Protein 2RTY (pdb70)

Solvent-accessible surface area: 2803 Å² total; per-residue (Å²): 262,95,56,86,117,81,65,5,37,88,162,0,104,72,118,216,130,198,10,24,102,21,141,159,46,100,48,47,30,185

Foldseek 3Di:
DDDDQVVLQCVQVVVVQNGFGADVHDRDGD

Radius of gyration: 8.09 Å; Cα contacts (8 Å, |Δi|>4): 51; chains: 1; bounding box: 13×12×24 Å

Nearest PDB structures (foldseek):
  2rty-assembly1_A  TM=9.896E-01  e=7.302E-05  unclassified
  3e8y-assembly1_X  TM=8.927E-01  e=4.292E-01  unclassified
  1r1g-assembly1_A  TM=8.925E-01  e=5.745E-01  unclassified
  1r1g-assembly2_B  TM=8.762E-01  e=6.180E-01  unclassified
  2lr5-assembly1_A  TM=6.319E-01  e=1.595E+00  Microsporum canis

Secondary structure (DSSP, 8-state):
----HHHHHHHHHTTTSS-EEEETTEEEE-

B-factor: mean 38.17, std 22.59, range [0.04, 75.34]

Sequence (30 aa):
FSCDHSACAVRCLAQRRKGGKCKNGDCVCRFSCDHSACAVRCLAQRRKGGKCKNGDCVCRFSCDHSACAVRCLAQRRKGGKCKNGDCVCRFSCDHSACAVRCLAQRRKGGKCKNGDCVCRFSCDHSACAVRCLAQRRKGGKCKNGDCVCRFSCDHSACAVRCLAQRRKGGKCKNGDCVCRFSCDHSACAVRCLAQRRKGGKCKNGDCVCRFSCDHSACAVRCLAQRRKGGKCKNGDCVCRFSCDHSACAVRCLAQRRKGGKCKNGDCVCRFSCDHSACAVRCLAQRRKGGKCKNGDCVCRFSCDHSACAVRCLAQRRKGGKCKNGDCVCRFSCDHSACAVRCLAQRRKGGKCKNGDCVCRFSCDHSACAVRCLAQRRKGGKCKNGDCVCRFSCDHSACAVRCLAQRRKGGKCKNGDCVCRFSCDHSACAVRCLAQRRKGGKCKNGDCVCRFSCDHSACAVRCLAQRRKGGKCKNGDCVCRFSCDHSACAVRCLAQRRKGGKCKNGDCVCRFSCDHSACAVRCLAQRRKGGKCKNGDCVCRFSCDHSACAVRCLAQRRKGGKCKNGDCVCRFSCDHSACAVRCLAQRRKGGKCKNGDCVCR

Structure (mmCIF, N/CA/C/O backbone):
data_2RTY
#
_entry.id   2RTY
#
loop_
_atom_site.group_PDB
_atom_site.id
_atom_site.type_symbol
_atom_site.label_atom_id
_atom_site.label_alt_id
_atom_site.label_comp_id
_atom_site.label_asym_id
_atom_site.label_entity_id
_atom_site.label_seq_id
_atom_site.pdbx_PDB_ins_code
_atom_site.Cartn_x
_atom_site.Cartn_y
_atom_site.Cartn_z
_atom_site.occupancy
_atom_site.B_iso_or_equiv
_atom_site.auth_seq_id
_atom_site.auth_comp_id
_atom_site.auth_asym_id
_atom_site.auth_atom_id
_atom_site.pdbx_PDB_model_num
ATOM 1 N N . PHE A 1 1 ? 1.329 0.000 0.000 1.00 11.00 1 PHE A N 1
ATOM 2 C CA . PHE A 1 1 ? 2.093 0.000 -1.242 1.00 24.22 1 PHE A CA 1
ATOM 3 C C . PHE A 1 1 ? 2.149 -1.400 -1.846 1.00 72.21 1 PHE A C 1
ATOM 4 O O . PHE A 1 1 ? 2.280 -2.393 -1.130 1.00 11.54 1 PHE A O 1
ATOM 21 N N . SER A 1 2 ? 2.047 -1.471 -3.170 1.00 24.45 2 SER A N 1
ATOM 22 C CA . SER A 1 2 ? 2.081 -2.749 -3.871 1.00 64.31 2 SER A CA 1
ATOM 23 C C . SER A 1 2 ? 2.169 -2.539 -5.380 1.00 13.34 2 SER A C 1
ATOM 24 O O . SER A 1 2 ? 1.242 -2.018 -6.000 1.00 54.34 2 SER A O 1
ATOM 32 N N . CYS A 1 3 ? 3.290 -2.948 -5.964 1.00 1.53 3 CYS A N 1
ATOM 33 C CA . CYS A 1 3 ? 3.501 -2.804 -7.399 1.00 64.41 3 CYS A CA 1
ATOM 34 C C . CYS A 1 3 ? 2.520 -3.672 -8.183 1.00 1.55 3 CYS A C 1
ATOM 35 O O . CYS A 1 3 ? 2.779 -4.849 -8.433 1.00 0.21 3 CYS A O 1
ATOM 42 N N . ASP A 1 4 ? 1.394 -3.081 -8.567 1.00 32.14 4 ASP A N 1
ATOM 43 C CA . ASP A 1 4 ? 0.374 -3.798 -9.323 1.00 31.42 4 ASP A CA 1
ATOM 44 C C . ASP A 1 4 ? 0.678 -3.760 -10.817 1.00 71.02 4 ASP A C 1
ATOM 45 O O . ASP A 1 4 ? 0.908 -2.693 -11.387 1.00 61.14 4 ASP A O 1
ATOM 54 N N . HIS A 1 5 ? 0.678 -4.931 -11.446 1.00 62.12 5 HIS A N 1
ATOM 55 C CA . HIS A 1 5 ? 0.955 -5.031 -12.875 1.00 34.52 5 HIS A CA 1
ATOM 56 C C . HIS A 1 5 ? -0.092 -4.272 -13.685 1.00 64.33 5 HIS A C 1
ATOM 57 O O . HIS A 1 5 ? 0.212 -3.711 -14.738 1.00 73.31 5 HIS A O 1
ATOM 71 N N . SER A 1 6 ? -1.324 -4.260 -13.188 1.00 11.13 6 SER A N 1
ATOM 72 C CA . SER A 1 6 ? -2.416 -3.574 -13.868 1.00 12.41 6 SER A CA 1
ATOM 73 C C . SER A 1 6 ? -2.155 -2.072 -13.936 1.00 55.11 6 SER A C 1
ATOM 74 O O . SER A 1 6 ? -2.169 -1.477 -15.013 1.00 43.12 6 SER A O 1
ATOM 82 N N . ALA A 1 7 ? -1.919 -1.466 -12.777 1.00 43.34 7 ALA A N 1
ATOM 83 C CA . ALA A 1 7 ? -1.653 -0.034 -12.704 1.00 62.45 7 ALA A CA 1
ATOM 84 C C . ALA A 1 7 ? -0.544 0.368 -13.671 1.00 23.14 7 ALA A C 1
ATOM 85 O O . ALA A 1 7 ? -0.698 1.306 -14.454 1.00 31.35 7 ALA A O 1
ATOM 92 N N . CYS A 1 8 ? 0.575 -0.346 -13.610 1.00 62.41 8 CYS A N 1
ATOM 93 C CA . CYS A 1 8 ? 1.711 -0.064 -14.479 1.00 5.45 8 CYS A CA 1
ATOM 94 C C . CYS A 1 8 ? 1.350 -0.302 -15.942 1.00 3.02 8 CYS A C 1
ATOM 95 O O . CYS A 1 8 ? 1.642 0.524 -16.806 1.00 54.12 8 CYS A O 1
ATOM 102 N N . ALA A 1 9 ? 0.714 -1.437 -16.211 1.00 72.21 9 ALA A N 1
ATOM 103 C CA . ALA A 1 9 ? 0.311 -1.784 -17.568 1.00 54.53 9 ALA A CA 1
ATOM 104 C C . ALA A 1 9 ? -0.471 -0.646 -18.216 1.00 51.30 9 ALA A C 1
ATOM 105 O O . ALA A 1 9 ? -0.189 -0.250 -19.347 1.00 44.10 9 ALA A O 1
ATOM 112 N N . VAL A 1 10 ? -1.456 -0.123 -17.492 1.00 72.53 10 VAL A N 1
ATOM 113 C CA . VAL A 1 10 ? -2.279 0.970 -17.997 1.00 21.55 10 VAL A CA 1
ATOM 114 C C . VAL A 1 10 ? -1.479 2.264 -18.085 1.00 44.04 10 VAL A C 1
ATOM 115 O O . VAL A 1 10 ? -1.504 2.953 -19.106 1.00 22.44 10 VAL A O 1
ATOM 128 N N . ARG A 1 11 ? -0.768 2.589 -17.010 1.00 53.12 11 ARG A N 1
ATOM 129 C CA . ARG A 1 11 ? 0.040 3.802 -16.966 1.00 73.22 11 ARG A CA 1
ATOM 130 C C . ARG A 1 11 ? 1.087 3.798 -18.076 1.00 23.43 11 ARG A C 1
ATOM 131 O O . ARG A 1 11 ? 1.592 4.849 -18.472 1.00 32.30 11 ARG A O 1
ATOM 152 N N . CYS A 1 12 ? 1.411 2.608 -18.573 1.00 15.44 12 CYS A N 1
ATOM 153 C CA . CYS A 1 12 ? 2.398 2.466 -19.635 1.00 64.13 12 CYS A CA 1
ATOM 154 C C . CYS A 1 12 ? 1.748 2.621 -21.007 1.00 10.40 12 CYS A C 1
ATOM 155 O O . CYS A 1 12 ? 2.213 3.397 -21.843 1.00 4.32 12 CYS A O 1
ATOM 162 N N . LEU A 1 13 ? 0.670 1.879 -21.232 1.00 34.14 13 LEU A N 1
ATOM 163 C CA . LEU A 1 13 ? -0.046 1.934 -22.502 1.00 31.34 13 LEU A CA 1
ATOM 164 C C . LEU A 1 13 ? -0.617 3.327 -22.745 1.00 70.02 13 LEU A C 1
ATOM 165 O O . LEU A 1 13 ? -0.826 3.731 -23.888 1.00 55.54 13 LEU A O 1
ATOM 181 N N . ALA A 1 14 ? -0.865 4.057 -21.663 1.00 25.04 14 ALA A N 1
ATOM 182 C CA . ALA A 1 14 ? -1.407 5.407 -21.759 1.00 21.51 14 ALA A CA 1
ATOM 183 C C . ALA A 1 14 ? -0.309 6.419 -22.068 1.00 60.44 14 ALA A C 1
ATOM 184 O O . ALA A 1 14 ? -0.577 7.494 -22.603 1.00 14.24 14 ALA A O 1
ATOM 191 N N . GLN A 1 15 ? 0.927 6.067 -21.729 1.00 32.44 15 GLN A N 1
ATOM 192 C CA . GLN A 1 15 ? 2.065 6.946 -21.970 1.00 14.14 15 GLN A CA 1
ATOM 193 C C . GLN A 1 15 ? 2.728 6.625 -23.305 1.00 33.11 15 GLN A C 1
ATOM 194 O O . GLN A 1 15 ? 3.869 7.015 -23.552 1.00 20.21 15 GLN A O 1
ATOM 208 N N . ARG A 1 16 ? 2.005 5.912 -24.162 1.00 61.44 16 ARG A N 1
ATOM 209 C CA . ARG A 1 16 ? 2.524 5.537 -25.472 1.00 62.41 16 ARG A CA 1
ATOM 210 C C . ARG A 1 16 ? 3.737 4.621 -25.334 1.00 72.44 16 ARG A C 1
ATOM 211 O O . ARG A 1 16 ? 4.793 4.882 -25.910 1.00 3.23 16 ARG A O 1
ATOM 232 N N . ARG A 1 17 ? 3.577 3.547 -24.568 1.00 34.30 17 ARG A N 1
ATOM 233 C CA . ARG A 1 17 ? 4.658 2.593 -24.353 1.00 43.13 17 ARG A CA 1
ATOM 234 C C . ARG A 1 17 ? 4.170 1.162 -24.557 1.00 32.01 17 ARG A C 1
ATOM 235 O O . ARG A 1 17 ? 4.839 0.205 -24.168 1.00 31.53 17 ARG A O 1
ATOM 256 N N . LYS A 1 18 ? 2.999 1.024 -25.169 1.00 34.41 18 LYS A N 1
ATOM 257 C CA . LYS A 1 18 ? 2.419 -0.290 -25.426 1.00 4.35 18 LYS A CA 1
ATOM 258 C C . LYS A 1 18 ? 2.379 -1.125 -24.150 1.00 61.31 18 LYS A C 1
ATOM 259 O O . LYS A 1 18 ? 2.462 -2.352 -24.197 1.00 43.22 18 LYS A O 1
ATOM 278 N N . GLY A 1 19 ? 2.249 -0.452 -23.011 1.00 25.34 19 GLY A N 1
ATOM 279 C CA . GLY A 1 19 ? 2.199 -1.150 -21.739 1.00 10.41 19 GLY A CA 1
ATOM 280 C C . GLY A 1 19 ? 3.577 -1.503 -21.216 1.00 43.22 19 GLY A C 1
ATOM 281 O O . GLY A 1 19 ? 4.586 -1.213 -21.859 1.00 34.21 19 GLY A O 1
ATOM 285 N N . GLY A 1 20 ? 3.622 -2.130 -20.044 1.00 54.25 20 GLY A N 1
ATOM 286 C CA . GLY A 1 20 ? 4.892 -2.511 -19.455 1.00 13.24 20 GLY A CA 1
ATOM 287 C C . GLY A 1 20 ? 4.744 -3.610 -18.421 1.00 44.30 20 GLY A C 1
ATOM 288 O O . GLY A 1 20 ? 3.882 -4.479 -18.546 1.00 72.23 20 GLY A O 1
ATOM 292 N N . LYS A 1 21 ? 5.590 -3.573 -17.397 1.00 33.25 21 LYS A N 1
ATOM 293 C CA . LYS A 1 21 ? 5.551 -4.573 -16.336 1.00 63.43 21 LYS A CA 1
ATOM 294 C C . LYS A 1 21 ? 6.237 -4.057 -15.076 1.00 5.22 21 LYS A C 1
ATOM 295 O O . LYS A 1 21 ? 7.019 -3.107 -15.127 1.00 44.12 21 LYS A O 1
ATOM 314 N N . CYS A 1 22 ? 5.941 -4.689 -13.945 1.00 42.30 22 CYS A N 1
ATOM 315 C CA . CYS A 1 22 ? 6.530 -4.294 -12.671 1.00 60.10 22 CYS A CA 1
ATOM 316 C C . CYS A 1 22 ? 7.724 -5.180 -12.326 1.00 12.30 22 CYS A C 1
ATOM 317 O O . CYS A 1 22 ? 7.706 -6.387 -12.566 1.00 72.13 22 CYS A O 1
ATOM 324 N N . LYS A 1 23 ? 8.761 -4.571 -11.761 1.00 31.24 23 LYS A N 1
ATOM 325 C CA . LYS A 1 23 ? 9.964 -5.303 -11.380 1.00 55.41 23 LYS A CA 1
ATOM 326 C C . LYS A 1 23 ? 10.389 -4.949 -9.959 1.00 11.53 23 LYS A C 1
ATOM 327 O O . LYS A 1 23 ? 11.133 -3.993 -9.744 1.00 24.23 23 LYS A O 1
ATOM 346 N N . ASN A 1 24 ? 9.912 -5.726 -8.992 1.00 72.01 24 ASN A N 1
ATOM 347 C CA . ASN A 1 24 ? 10.244 -5.494 -7.591 1.00 70.50 24 ASN A CA 1
ATOM 348 C C . ASN A 1 24 ? 9.946 -4.052 -7.193 1.00 21.24 24 ASN A C 1
ATOM 349 O O . ASN A 1 24 ? 10.645 -3.469 -6.365 1.00 40.43 24 ASN A O 1
ATOM 360 N N . GLY A 1 25 ? 8.902 -3.483 -7.788 1.00 0.04 25 GLY A N 1
ATOM 361 C CA . GLY A 1 25 ? 8.529 -2.114 -7.482 1.00 23.22 25 GLY A CA 1
ATOM 362 C C . GLY A 1 25 ? 8.796 -1.169 -8.636 1.00 42.14 25 GLY A C 1
ATOM 363 O O . GLY A 1 25 ? 8.060 -0.204 -8.840 1.00 53.41 25 GLY A O 1
ATOM 367 N 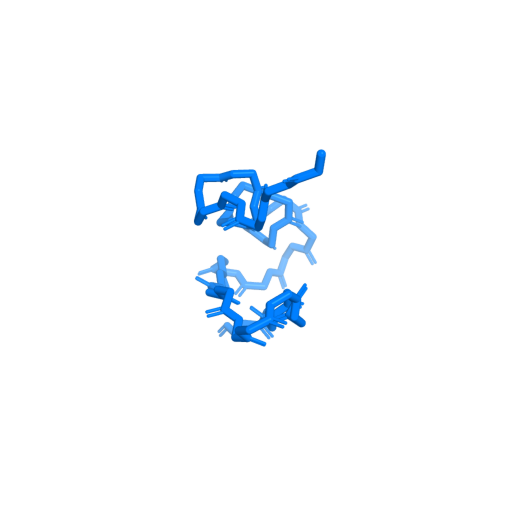N . ASP A 1 26 ? 9.853 -1.445 -9.393 1.00 33.13 26 ASP A N 1
ATOM 368 C CA . ASP A 1 26 ? 10.216 -0.611 -10.533 1.00 32.51 26 ASP A CA 1
ATOM 369 C C . ASP A 1 26 ? 9.277 -0.860 -11.709 1.00 34.41 26 ASP A C 1
ATOM 370 O O . ASP A 1 26 ? 9.320 -1.918 -12.339 1.00 15.24 26 ASP A O 1
ATOM 379 N N . CYS A 1 27 ? 8.428 0.120 -11.999 1.00 72.14 27 CYS A N 1
ATOM 380 C CA . CYS A 1 27 ? 7.477 0.008 -13.098 1.00 75.24 27 CYS A CA 1
ATOM 381 C C . CYS A 1 27 ? 8.153 0.299 -14.435 1.00 53.10 27 CYS A C 1
ATOM 382 O O . CYS A 1 27 ? 8.336 1.457 -14.811 1.00 24.10 27 CYS A O 1
ATOM 389 N N . VAL A 1 28 ? 8.521 -0.760 -15.149 1.00 72.00 28 VAL A N 1
ATOM 390 C CA . VAL A 1 28 ? 9.175 -0.619 -16.444 1.00 43.12 28 VAL A CA 1
ATOM 391 C C . VAL A 1 28 ? 8.153 -0.563 -17.573 1.00 54.15 28 VAL A C 1
ATOM 392 O O . VAL A 1 28 ? 7.199 -1.341 -17.601 1.00 55.11 28 VAL A O 1
ATOM 405 N N . CYS A 1 29 ? 8.358 0.362 -18.505 1.00 11.32 29 CYS A N 1
ATOM 406 C CA . CYS A 1 29 ? 7.454 0.521 -19.638 1.00 4.21 29 CYS A CA 1
ATOM 407 C C . CYS A 1 29 ? 8.160 0.183 -20.948 1.00 3.50 29 CYS A C 1
ATOM 408 O O . CYS A 1 29 ? 9.170 0.796 -21.297 1.00 74.00 29 CYS A O 1
ATOM 415 N N . ARG A 1 30 ? 7.622 -0.795 -21.669 1.00 11.23 30 ARG A N 1
ATOM 416 C CA . ARG A 1 30 ? 8.200 -1.215 -22.939 1.00 41.24 30 ARG A CA 1
ATOM 417 C C . ARG A 1 30 ? 7.111 -1.438 -23.985 1.00 2.01 30 ARG A C 1
ATOM 418 O O . ARG A 1 30 ? 7.393 -1.846 -25.112 1.00 3.33 30 ARG A O 1
ATOM 439 N N . PHE A 1 1 ? 1.909 -1.303 0.195 1.00 42.00 1 PHE A N 2
ATOM 440 C CA . PHE A 1 1 ? 2.162 -1.406 -1.237 1.00 60.25 1 PHE A CA 2
ATOM 441 C C . PHE A 1 1 ? 2.459 -2.849 -1.635 1.00 21.23 1 PHE A C 2
ATOM 442 O O . PHE A 1 1 ? 2.889 -3.655 -0.810 1.00 21.51 1 PHE A O 2
ATOM 459 N N . SER A 1 2 ? 2.226 -3.167 -2.904 1.00 71.21 2 SER A N 2
ATOM 460 C CA . SER A 1 2 ? 2.464 -4.514 -3.411 1.00 11.31 2 SER A CA 2
ATOM 461 C C . SER A 1 2 ? 2.759 -4.486 -4.907 1.00 61.55 2 SER A C 2
ATOM 462 O O . SER A 1 2 ? 2.511 -5.460 -5.619 1.00 74.21 2 SER A O 2
ATOM 470 N N . CYS A 1 3 ? 3.291 -3.364 -5.379 1.00 2.32 3 CYS A N 2
ATOM 471 C CA . CYS A 1 3 ? 3.621 -3.207 -6.790 1.00 52.22 3 CYS A CA 2
ATOM 472 C C . CYS A 1 3 ? 2.404 -3.487 -7.667 1.00 61.44 3 CYS A C 2
ATOM 473 O O . CYS A 1 3 ? 2.198 -4.614 -8.118 1.00 74.32 3 CYS A O 2
ATOM 480 N N . ASP A 1 4 ? 1.603 -2.455 -7.905 1.00 75.11 4 ASP A N 2
ATOM 481 C CA . ASP A 1 4 ? 0.407 -2.589 -8.729 1.00 70.32 4 ASP A CA 2
ATOM 482 C C . ASP A 1 4 ? 0.774 -2.700 -10.206 1.00 3.23 4 ASP A C 2
ATOM 483 O O . ASP A 1 4 ? 1.071 -1.699 -10.859 1.00 54.12 4 ASP A O 2
ATOM 492 N N . HIS A 1 5 ? 0.754 -3.923 -10.726 1.00 31.15 5 HIS A N 2
ATOM 493 C CA . HIS A 1 5 ? 1.085 -4.165 -12.125 1.00 45.43 5 HIS A CA 2
ATOM 494 C C . HIS A 1 5 ? -0.008 -3.627 -13.043 1.00 75.42 5 HIS A C 2
ATOM 495 O O . HIS A 1 5 ? 0.256 -3.249 -14.184 1.00 52.42 5 HIS A O 2
ATOM 509 N N . SER A 1 6 ? -1.237 -3.598 -12.537 1.00 73.33 6 SER A N 2
ATOM 510 C CA . SER A 1 6 ? -2.372 -3.112 -13.313 1.00 50.14 6 SER A CA 2
ATOM 511 C C . SER A 1 6 ? -2.212 -1.630 -13.639 1.00 13.11 6 SER A C 2
ATOM 512 O O . SER A 1 6 ? -2.202 -1.237 -14.805 1.00 62.00 6 SER A O 2
ATOM 520 N N . ALA A 1 7 ? -2.088 -0.812 -12.599 1.00 32.13 7 ALA A N 2
ATOM 521 C CA . ALA A 1 7 ? -1.927 0.626 -12.773 1.00 1.04 7 ALA A CA 2
ATOM 522 C C . ALA A 1 7 ? -0.789 0.938 -13.739 1.00 13.01 7 ALA A C 2
ATOM 523 O O . ALA A 1 7 ? -0.945 1.741 -14.659 1.00 54.13 7 ALA A O 2
ATOM 530 N N . CYS A 1 8 ? 0.356 0.299 -13.524 1.00 34.13 8 CYS A N 2
ATOM 531 C CA . CYS A 1 8 ? 1.521 0.509 -14.375 1.00 33.34 8 CYS A CA 2
ATOM 532 C C . CYS A 1 8 ? 1.239 0.055 -15.804 1.00 51.32 8 CYS A C 2
ATOM 533 O O . CYS A 1 8 ? 1.518 0.777 -16.761 1.00 72.44 8 CYS A O 2
ATOM 540 N N . ALA A 1 9 ? 0.684 -1.145 -15.940 1.00 1.21 9 ALA A N 2
ATOM 541 C CA . ALA A 1 9 ? 0.362 -1.694 -17.251 1.00 43.33 9 ALA A CA 2
ATOM 542 C C . ALA A 1 9 ? -0.457 -0.705 -18.074 1.00 61.22 9 ALA A C 2
ATOM 543 O O . ALA A 1 9 ? -0.149 -0.445 -19.237 1.00 41.04 9 ALA A O 2
ATOM 550 N N . VAL A 1 10 ? -1.503 -0.157 -17.463 1.00 63.42 10 VAL A N 2
ATOM 551 C CA . VAL A 1 10 ? -2.366 0.803 -18.139 1.00 54.15 10 VAL A CA 2
ATOM 552 C C . VAL A 1 10 ? -1.642 2.124 -18.373 1.00 71.04 10 VAL A C 2
ATOM 553 O O . VAL A 1 10 ? -1.664 2.668 -19.477 1.00 44.35 10 VAL A O 2
ATOM 566 N N . ARG A 1 11 ? -1.001 2.634 -17.327 1.00 42.22 11 ARG A N 2
ATOM 567 C CA . ARG A 1 11 ? -0.270 3.892 -17.418 1.00 42.43 11 ARG A CA 2
ATOM 568 C C . ARG A 1 11 ? 0.824 3.810 -18.479 1.00 52.12 11 ARG A C 2
ATOM 569 O O . ARG A 1 11 ? 1.281 4.830 -18.995 1.00 40.34 11 ARG A O 2
ATOM 590 N N . CYS A 1 12 ? 1.239 2.589 -18.800 1.00 4.33 12 CYS A N 2
ATOM 591 C CA . CYS A 1 12 ? 2.280 2.373 -19.798 1.00 32.43 12 CYS A CA 2
ATOM 592 C C . CYS A 1 12 ? 1.682 2.302 -21.200 1.00 40.20 12 CYS A C 2
ATOM 593 O O . CYS A 1 12 ? 2.136 2.990 -22.116 1.00 15.34 12 CYS A O 2
ATOM 600 N N . LEU A 1 13 ? 0.662 1.467 -21.361 1.00 31.32 13 LEU A N 2
ATOM 601 C CA . LEU A 1 13 ? 0.001 1.306 -22.651 1.00 73.22 13 LEU A CA 2
ATOM 602 C C . LEU A 1 13 ? -0.642 2.614 -23.101 1.00 2.23 13 LEU A C 2
ATOM 603 O O . LEU A 1 13 ? -0.825 2.849 -24.295 1.00 3.23 13 LEU A O 2
ATOM 619 N N . ALA A 1 14 ? -0.980 3.463 -22.136 1.00 12.31 14 ALA A N 2
ATOM 620 C CA . ALA A 1 14 ? -1.598 4.750 -22.433 1.00 30.35 14 ALA A CA 2
ATOM 621 C C . ALA A 1 14 ? -0.551 5.782 -22.837 1.00 25.43 14 ALA A C 2
ATOM 622 O O . ALA A 1 14 ? -0.859 6.757 -23.521 1.00 35.04 14 ALA A O 2
ATOM 629 N N . GLN A 1 15 ? 0.688 5.560 -22.409 1.00 20.33 15 GLN A N 2
ATOM 630 C CA . GLN A 1 15 ? 1.780 6.472 -22.726 1.00 3.23 15 GLN A CA 2
ATOM 631 C C . GLN A 1 15 ? 2.520 6.021 -23.981 1.00 32.22 15 GLN A C 2
ATOM 632 O O . GLN A 1 15 ? 3.646 6.448 -24.237 1.00 33.10 15 GLN A O 2
ATOM 646 N N . ARG A 1 16 ? 1.880 5.155 -24.760 1.00 33.24 16 ARG A N 2
ATOM 647 C CA . ARG A 1 16 ? 2.478 4.644 -25.987 1.00 52.33 16 ARG A CA 2
ATOM 648 C C . ARG A 1 16 ? 3.736 3.836 -25.684 1.00 11.01 16 ARG A C 2
ATOM 649 O O . ARG A 1 16 ? 4.799 4.088 -26.251 1.00 62.42 16 ARG A O 2
ATOM 670 N N . ARG A 1 17 ? 3.607 2.865 -24.786 1.00 11.14 17 ARG A N 2
ATOM 671 C CA . ARG A 1 17 ? 4.733 2.021 -24.406 1.00 5.35 17 ARG A CA 2
ATOM 672 C C . ARG A 1 17 ? 4.341 0.547 -24.432 1.00 24.15 17 ARG A C 2
ATOM 673 O O . ARG A 1 17 ? 5.049 -0.305 -23.893 1.00 41.32 17 ARG A O 2
ATOM 694 N N . LYS A 1 18 ? 3.209 0.252 -25.061 1.00 13.34 18 LYS A N 2
ATOM 695 C CA . LYS A 1 18 ? 2.721 -1.119 -25.158 1.00 45.53 18 LYS A CA 2
ATOM 696 C C . LYS A 1 18 ? 2.675 -1.779 -23.784 1.00 50.30 18 LYS A C 2
ATOM 697 O O . LYS A 1 18 ? 2.833 -2.993 -23.662 1.00 42.42 18 LYS A O 2
ATOM 716 N N . GLY A 1 19 ? 2.455 -0.971 -22.751 1.00 44.41 19 GLY A N 2
ATOM 717 C CA . GLY A 1 19 ? 2.391 -1.495 -21.400 1.00 34.14 19 GLY A CA 2
ATOM 718 C C . GLY A 1 19 ? 3.763 -1.685 -20.785 1.00 1.42 19 GLY A C 2
ATOM 719 O O . GLY A 1 19 ? 4.780 -1.441 -21.432 1.00 42.45 19 GLY A O 2
ATOM 723 N N . GLY A 1 20 ? 3.793 -2.120 -19.529 1.00 34.02 20 GLY A N 2
ATOM 724 C CA . GLY A 1 20 ? 5.056 -2.333 -18.847 1.00 12.22 20 GLY A CA 2
ATOM 725 C C . GLY A 1 20 ? 4.999 -3.490 -17.869 1.00 43.03 20 GLY A C 2
ATOM 726 O O . GLY A 1 20 ? 4.235 -4.436 -18.059 1.00 60.41 20 GLY A O 2
ATOM 730 N N . LYS A 1 21 ? 5.812 -3.417 -16.820 1.00 55.54 21 LYS A N 2
ATOM 731 C CA . LYS A 1 21 ? 5.852 -4.466 -15.809 1.00 3.33 21 LYS A CA 2
ATOM 732 C C . LYS A 1 21 ? 6.455 -3.944 -14.508 1.00 73.20 21 LYS A C 2
ATOM 733 O O . LYS A 1 21 ? 7.128 -2.914 -14.493 1.00 44.53 21 LYS A O 2
ATOM 752 N N . CYS A 1 22 ? 6.209 -4.663 -13.418 1.00 3.13 22 CYS A N 2
ATOM 753 C CA . CYS A 1 22 ? 6.728 -4.274 -12.112 1.00 1.11 22 CYS A CA 2
ATOM 754 C C . CYS A 1 22 ? 8.171 -4.739 -11.940 1.00 4.54 22 CYS A C 2
ATOM 755 O O . CYS A 1 22 ? 8.513 -5.875 -12.268 1.00 3.12 22 CYS A O 2
ATOM 762 N N . LYS A 1 23 ? 9.015 -3.852 -11.422 1.00 53.32 23 LYS A N 2
ATOM 763 C CA . LYS A 1 23 ? 10.421 -4.169 -11.204 1.00 30.22 23 LYS A CA 2
ATOM 764 C C . LYS A 1 23 ? 10.770 -4.102 -9.720 1.00 70.15 23 LYS A C 2
ATOM 765 O O . LYS A 1 23 ? 11.238 -3.076 -9.229 1.00 53.34 23 LYS A O 2
ATOM 784 N N . ASN A 1 24 ? 10.540 -5.203 -9.013 1.00 25.43 24 ASN A N 2
ATOM 785 C CA . ASN A 1 24 ? 10.832 -5.269 -7.585 1.00 71.12 24 ASN A CA 2
ATOM 786 C C . ASN A 1 24 ? 10.186 -4.102 -6.844 1.00 64.20 24 ASN A C 2
ATOM 787 O O . ASN A 1 24 ? 10.782 -3.525 -5.935 1.00 53.24 24 ASN A O 2
ATOM 798 N N . GLY A 1 25 ? 8.963 -3.761 -7.239 1.00 4.01 25 GLY A N 2
ATOM 799 C CA . GLY A 1 25 ? 8.257 -2.665 -6.602 1.00 32.34 25 GLY A CA 2
ATOM 800 C C . GLY A 1 25 ? 8.131 -1.454 -7.504 1.00 1.33 25 GLY A C 2
ATOM 801 O O . GLY A 1 25 ? 7.198 -0.662 -7.365 1.00 63.21 25 GLY A O 2
ATOM 805 N N . ASP A 1 26 ? 9.073 -1.307 -8.429 1.00 72.01 26 ASP A N 2
ATOM 806 C CA . ASP A 1 26 ? 9.064 -0.182 -9.357 1.00 71.45 26 ASP A CA 2
ATOM 807 C C . ASP A 1 26 ? 8.139 -0.460 -10.539 1.00 23.14 26 ASP A C 2
ATOM 808 O O . ASP A 1 26 ? 7.523 -1.523 -10.622 1.00 11.21 26 ASP A O 2
ATOM 817 N N . CYS A 1 27 ? 8.046 0.503 -11.450 1.00 23.32 27 CYS A N 2
ATOM 818 C CA . CYS A 1 27 ? 7.196 0.364 -12.626 1.00 21.22 27 CYS A CA 2
ATOM 819 C C . CYS A 1 27 ? 7.957 0.738 -13.894 1.00 60.15 27 CYS A C 2
ATOM 820 O O . CYS A 1 27 ? 8.210 1.914 -14.156 1.00 1.13 27 CYS A O 2
ATOM 827 N N . VAL A 1 28 ? 8.319 -0.271 -14.680 1.00 62.31 28 VAL A N 2
ATOM 828 C CA . VAL A 1 28 ? 9.050 -0.049 -15.922 1.00 72.31 28 VAL A CA 2
ATOM 829 C C . VAL A 1 28 ? 8.131 -0.183 -17.131 1.00 42.35 28 VAL A C 2
ATOM 830 O O . VAL A 1 28 ? 7.323 -1.109 -17.212 1.00 43.52 28 VAL A O 2
ATOM 843 N N . CYS A 1 29 ? 8.260 0.748 -18.071 1.00 63.12 29 CYS A N 2
ATOM 844 C CA . CYS A 1 29 ? 7.442 0.736 -19.278 1.00 23.42 29 CYS A CA 2
ATOM 845 C C . CYS A 1 29 ? 8.261 0.288 -20.485 1.00 71.14 29 CYS A C 2
ATOM 846 O O . CYS A 1 29 ? 9.277 0.898 -20.820 1.00 74.43 29 CYS A O 2
ATOM 853 N N . ARG A 1 30 ? 7.811 -0.781 -21.135 1.00 1.13 30 ARG A N 2
ATOM 854 C CA . ARG A 1 30 ? 8.502 -1.311 -22.304 1.00 73.11 30 ARG A CA 2
ATOM 855 C C . ARG A 1 30 ? 7.518 -1.585 -23.438 1.00 45.14 30 ARG A C 2
ATOM 856 O O . ARG A 1 30 ? 7.895 -1.592 -24.611 1.00 14.13 30 ARG A O 2
ATOM 877 N N . PHE A 1 1 ? 2.332 -3.124 1.065 1.00 14.43 1 PHE A N 3
ATOM 878 C CA . PHE A 1 1 ? 2.264 -2.548 -0.273 1.00 12.13 1 PHE A CA 3
ATOM 879 C C . PHE A 1 1 ? 2.894 -3.484 -1.300 1.00 43.40 1 PHE A C 3
ATOM 880 O O . PHE A 1 1 ? 3.607 -4.423 -0.945 1.00 53.33 1 PHE A O 3
ATOM 897 N N . SER A 1 2 ? 2.626 -3.220 -2.575 1.00 20.11 2 SER A N 3
ATOM 898 C CA . SER A 1 2 ? 3.163 -4.040 -3.654 1.00 72.44 2 SER A CA 3
ATOM 899 C C . SER A 1 2 ? 2.937 -3.373 -5.008 1.00 33.13 2 SER A C 3
ATOM 900 O O . SER A 1 2 ? 1.821 -2.969 -5.335 1.00 14.20 2 SER A O 3
ATOM 908 N N . CYS A 1 3 ? 4.004 -3.261 -5.791 1.00 23.32 3 CYS A N 3
ATOM 909 C CA . CYS A 1 3 ? 3.925 -2.643 -7.109 1.00 21.22 3 CYS A CA 3
ATOM 910 C C . CYS A 1 3 ? 2.903 -3.361 -7.986 1.00 11.24 3 CYS A C 3
ATOM 911 O O . CYS A 1 3 ? 3.190 -4.412 -8.558 1.00 32.41 3 CYS A O 3
ATOM 918 N N . ASP A 1 4 ? 1.710 -2.785 -8.086 1.00 1.31 4 ASP A N 3
ATOM 919 C CA . ASP A 1 4 ? 0.645 -3.368 -8.894 1.00 10.33 4 ASP A CA 3
ATOM 920 C C . ASP A 1 4 ? 1.014 -3.350 -10.374 1.00 12.11 4 ASP A C 3
ATOM 921 O O . ASP A 1 4 ? 1.388 -2.311 -10.919 1.00 5.03 4 ASP A O 3
ATOM 930 N N . HIS A 1 5 ? 0.906 -4.507 -11.019 1.00 42.03 5 HIS A N 3
ATOM 931 C CA . HIS A 1 5 ? 1.229 -4.624 -12.437 1.00 30.51 5 HIS A CA 3
ATOM 932 C C . HIS A 1 5 ? 0.175 -3.929 -13.293 1.00 62.15 5 HIS A C 3
ATOM 933 O O . HIS A 1 5 ? 0.460 -3.484 -14.405 1.00 40.31 5 HIS A O 3
ATOM 947 N N . SER A 1 6 ? -1.043 -3.841 -12.769 1.00 2.43 6 SER A N 3
ATOM 948 C CA . SER A 1 6 ? -2.140 -3.204 -13.487 1.00 53.33 6 SER A CA 3
ATOM 949 C C . SER A 1 6 ? -1.889 -1.708 -13.648 1.00 3.41 6 SER A C 3
ATOM 950 O O . SER A 1 6 ? -1.901 -1.181 -14.760 1.00 1.10 6 SER A O 3
ATOM 958 N N . ALA A 1 7 ? -1.661 -1.029 -12.528 1.00 43.23 7 ALA A N 3
ATOM 959 C CA . ALA A 1 7 ? -1.404 0.406 -12.544 1.00 31.04 7 ALA A CA 3
ATOM 960 C C . ALA A 1 7 ? -0.293 0.754 -13.528 1.00 40.51 7 ALA A C 3
ATOM 961 O O . ALA A 1 7 ? -0.449 1.642 -14.368 1.00 20.24 7 ALA A O 3
ATOM 968 N N . CYS A 1 8 ? 0.829 0.051 -13.420 1.00 3.44 8 CYS A N 3
ATOM 969 C CA . CYS A 1 8 ? 1.968 0.287 -14.299 1.00 72.33 8 CYS A CA 3
ATOM 970 C C . CYS A 1 8 ? 1.612 -0.037 -15.748 1.00 1.44 8 CYS A C 3
ATOM 971 O O . CYS A 1 8 ? 1.899 0.742 -16.657 1.00 35.05 8 CYS A O 3
ATOM 978 N N . ALA A 1 9 ? 0.986 -1.191 -15.954 1.00 11.42 9 ALA A N 3
ATOM 979 C CA . ALA A 1 9 ? 0.589 -1.616 -17.290 1.00 71.12 9 ALA A CA 3
ATOM 980 C C . ALA A 1 9 ? -0.201 -0.523 -18.002 1.00 72.42 9 ALA A C 3
ATOM 981 O O . ALA A 1 9 ? 0.080 -0.190 -19.153 1.00 72.05 9 ALA A O 3
ATOM 988 N N . VAL A 1 10 ? -1.192 0.031 -17.310 1.00 63.32 10 VAL A N 3
ATOM 989 C CA . VAL A 1 10 ? -2.023 1.086 -17.877 1.00 3.55 10 VAL A CA 3
ATOM 990 C C . VAL A 1 10 ? -1.233 2.381 -18.036 1.00 74.02 10 VAL A C 3
ATOM 991 O O . VAL A 1 10 ? -1.262 3.011 -19.093 1.00 52.14 10 VAL A O 3
ATOM 1004 N N . ARG A 1 11 ? -0.529 2.772 -16.980 1.00 24.15 11 ARG A N 3
ATOM 1005 C CA . ARG A 1 11 ? 0.269 3.992 -17.002 1.00 53.30 11 ARG A CA 3
ATOM 1006 C C . ARG A 1 11 ? 1.319 3.935 -18.108 1.00 11.44 11 ARG A C 3
ATOM 1007 O O . ARG A 1 11 ? 1.815 4.967 -18.561 1.00 52.13 11 ARG A O 3
ATOM 1028 N N . CYS A 1 12 ? 1.654 2.723 -18.536 1.00 52.15 12 CYS A N 3
ATOM 1029 C CA . CYS A 1 12 ? 2.645 2.530 -19.588 1.00 3.23 12 CYS A CA 3
ATOM 1030 C C . CYS A 1 12 ? 1.997 2.602 -20.967 1.00 54.11 12 CYS A C 3
ATOM 1031 O O . CYS A 1 12 ? 2.456 3.335 -21.844 1.00 61.01 12 CYS A O 3
ATOM 1038 N N . LEU A 1 13 ? 0.926 1.837 -21.152 1.00 4.22 13 LEU A N 3
ATOM 1039 C CA . LEU A 1 13 ? 0.213 1.814 -22.424 1.00 62.32 13 LEU A CA 3
ATOM 1040 C C . LEU A 1 13 ? -0.370 3.186 -22.747 1.00 61.31 13 LEU A C 3
ATOM 1041 O O . LEU A 1 13 ? -0.580 3.523 -23.912 1.00 14.14 13 LEU A O 3
ATOM 1057 N N . ALA A 1 14 ? -0.626 3.973 -21.708 1.00 15.31 14 ALA A N 3
ATOM 1058 C CA . ALA A 1 14 ? -1.181 5.310 -21.881 1.00 42.21 14 ALA A CA 3
ATOM 1059 C C . ALA A 1 14 ? -0.092 6.313 -22.245 1.00 44.32 14 ALA A C 3
ATOM 1060 O O . ALA A 1 14 ? -0.368 7.354 -22.841 1.00 14.15 14 ALA A O 3
ATOM 1067 N N . GLN A 1 15 ? 1.146 5.993 -21.883 1.00 65.00 15 GLN A N 3
ATOM 1068 C CA . GLN A 1 15 ? 2.277 6.868 -22.171 1.00 73.00 15 GLN A CA 3
ATOM 1069 C C . GLN A 1 15 ? 2.947 6.477 -23.484 1.00 52.32 15 GLN A C 3
ATOM 1070 O O . GLN A 1 15 ? 4.085 6.863 -23.750 1.00 64.20 15 GLN A O 3
ATOM 1084 N N . ARG A 1 16 ? 2.233 5.710 -24.302 1.00 21.04 16 ARG A N 3
ATOM 1085 C CA . ARG A 1 16 ? 2.760 5.266 -25.587 1.00 34.25 16 ARG A CA 3
ATOM 1086 C C . ARG A 1 16 ? 3.980 4.370 -25.394 1.00 12.12 16 ARG A C 3
ATOM 1087 O O . ARG A 1 16 ? 5.036 4.608 -25.980 1.00 53.24 16 ARG A O 3
ATOM 1108 N N . ARG A 1 17 ? 3.827 3.340 -24.568 1.00 11.21 17 ARG A N 3
ATOM 1109 C CA . ARG A 1 17 ? 4.916 2.410 -24.297 1.00 4.25 17 ARG A CA 3
ATOM 1110 C C . ARG A 1 17 ? 4.441 0.965 -24.420 1.00 44.41 17 ARG A C 3
ATOM 1111 O O . ARG A 1 17 ? 5.118 0.038 -23.975 1.00 73.34 17 ARG A O 3
ATOM 1132 N N . LYS A 1 18 ? 3.273 0.782 -25.027 1.00 25.14 18 LYS A N 3
ATOM 1133 C CA . LYS A 1 18 ? 2.707 -0.549 -25.210 1.00 51.01 18 LYS A CA 3
ATOM 1134 C C . LYS A 1 18 ? 2.670 -1.311 -23.890 1.00 31.45 18 LYS A C 3
ATOM 1135 O O . LYS A 1 18 ? 2.764 -2.538 -23.867 1.00 3.22 18 LYS A O 3
ATOM 1154 N N . GLY A 1 19 ? 2.530 -0.576 -22.790 1.00 64.33 19 GLY A N 3
ATOM 1155 C CA . GLY A 1 19 ? 2.482 -1.201 -21.481 1.00 51.13 19 GLY A CA 3
ATOM 1156 C C . GLY A 1 19 ? 3.862 -1.512 -20.936 1.00 34.00 19 GLY A C 3
ATOM 1157 O O . GLY A 1 19 ? 4.869 -1.256 -21.594 1.00 1.01 19 GLY A O 3
ATOM 1161 N N . GLY A 1 20 ? 3.908 -2.065 -19.728 1.00 30.23 20 GLY A N 3
ATOM 1162 C CA . GLY A 1 20 ? 5.179 -2.401 -19.114 1.00 4.43 20 GLY A CA 3
ATOM 1163 C C . GLY A 1 20 ? 5.037 -3.432 -18.012 1.00 61.11 20 GLY A C 3
ATOM 1164 O O . GLY A 1 20 ? 4.181 -4.314 -18.083 1.00 52.14 20 GLY A O 3
ATOM 1168 N N . LYS A 1 21 ? 5.879 -3.324 -16.990 1.00 64.13 21 LYS A N 3
ATOM 1169 C CA . LYS A 1 21 ? 5.845 -4.255 -15.868 1.00 42.42 21 LYS A CA 3
ATOM 1170 C C . LYS A 1 21 ? 6.517 -3.650 -14.639 1.00 54.13 21 LYS A C 3
ATOM 1171 O O . LYS A 1 21 ? 7.209 -2.636 -14.733 1.00 54.31 21 LYS A O 3
ATOM 1190 N N . CYS A 1 22 ? 6.309 -4.279 -13.488 1.00 22.45 22 CYS A N 3
ATOM 1191 C CA . CYS A 1 22 ? 6.895 -3.805 -12.240 1.00 11.42 22 CYS A CA 3
ATOM 1192 C C . CYS A 1 22 ? 8.101 -4.653 -11.848 1.00 5.31 22 CYS A C 3
ATOM 1193 O O . CYS A 1 22 ? 8.076 -5.879 -11.960 1.00 51.52 22 CYS A O 3
ATOM 1200 N N . LYS A 1 23 ? 9.158 -3.991 -11.387 1.00 72.42 23 LYS A N 3
ATOM 1201 C CA . LYS A 1 23 ? 10.374 -4.682 -10.977 1.00 23.54 23 LYS A CA 3
ATOM 1202 C C . LYS A 1 23 ? 10.801 -4.248 -9.578 1.00 30.40 23 LYS A C 3
ATOM 1203 O O . LYS A 1 23 ? 11.516 -3.261 -9.416 1.00 2.32 23 LYS A O 3
ATOM 1222 N N . ASN A 1 24 ? 10.358 -4.994 -8.571 1.00 21.31 24 ASN A N 3
ATOM 1223 C CA . ASN A 1 24 ? 10.695 -4.686 -7.186 1.00 24.41 24 ASN A CA 3
ATOM 1224 C C . ASN A 1 24 ? 10.360 -3.235 -6.854 1.00 63.40 24 ASN A C 3
ATOM 1225 O O . ASN A 1 24 ? 11.044 -2.597 -6.055 1.00 51.52 24 ASN A O 3
ATOM 1236 N N . GLY A 1 25 ? 9.302 -2.721 -7.474 1.00 21.34 25 GLY A N 3
ATOM 1237 C CA . GLY A 1 25 ? 8.894 -1.350 -7.231 1.00 1.11 25 GLY A CA 3
ATOM 1238 C C . GLY A 1 25 ? 9.121 -0.456 -8.434 1.00 4.13 25 GLY A C 3
ATOM 1239 O O . GLY A 1 25 ? 8.347 0.467 -8.685 1.00 15.22 25 GLY A O 3
ATOM 1243 N N . ASP A 1 26 ? 10.187 -0.728 -9.178 1.00 62.53 26 ASP A N 3
ATOM 1244 C CA . ASP A 1 26 ? 10.515 0.059 -10.361 1.00 61.33 26 ASP A CA 3
ATOM 1245 C C . ASP A 1 26 ? 9.576 -0.278 -11.515 1.00 53.52 26 ASP A C 3
ATOM 1246 O O . ASP A 1 26 ? 9.639 -1.368 -12.084 1.00 10.11 26 ASP A O 3
ATOM 1255 N N . CYS A 1 27 ? 8.704 0.666 -11.856 1.00 33.44 27 CYS A N 3
ATOM 1256 C CA . CYS A 1 27 ? 7.749 0.470 -12.940 1.00 44.13 27 CYS A CA 3
ATOM 1257 C C . CYS A 1 27 ? 8.411 0.705 -14.295 1.00 55.33 27 CYS A C 3
ATOM 1258 O O . CYS A 1 27 ? 8.568 1.846 -14.732 1.00 30.40 27 CYS A O 3
ATOM 1265 N N . VAL A 1 28 ? 8.796 -0.382 -14.956 1.00 55.34 28 VAL A N 3
ATOM 1266 C CA . VAL A 1 28 ? 9.438 -0.295 -16.262 1.00 43.23 28 VAL A CA 3
ATOM 1267 C C . VAL A 1 28 ? 8.406 -0.303 -17.384 1.00 63.04 28 VAL A C 3
ATOM 1268 O O . VAL A 1 28 ? 7.448 -1.076 -17.356 1.00 63.32 28 VAL A O 3
ATOM 1281 N N . CYS A 1 29 ? 8.608 0.562 -18.373 1.00 10.15 29 CYS A N 3
ATOM 1282 C CA . CYS A 1 29 ? 7.696 0.656 -19.506 1.00 34.22 29 CYS A CA 3
ATOM 1283 C C . CYS A 1 29 ? 8.397 0.263 -20.803 1.00 21.02 29 CYS A C 3
ATOM 1284 O O . CYS A 1 29 ? 9.399 0.867 -21.186 1.00 50.12 29 CYS A O 3
ATOM 1291 N N . ARG A 1 30 ? 7.863 -0.753 -21.474 1.00 3.54 30 ARG A N 3
ATOM 1292 C CA . ARG A 1 30 ? 8.438 -1.227 -22.727 1.00 1.23 30 ARG A CA 3
ATOM 1293 C C . ARG A 1 30 ? 8.360 -0.148 -23.803 1.00 63.11 30 ARG A C 3
ATOM 1294 O O . ARG A 1 30 ? 9.384 0.317 -24.304 1.00 40.51 30 ARG A O 3
ATOM 1315 N N . PHE A 1 1 ? 1.585 -0.106 0.091 1.00 62.13 1 PHE A N 4
ATOM 1316 C CA . PHE A 1 1 ? 1.855 0.105 -1.327 1.00 22.03 1 PHE A CA 4
ATOM 1317 C C . PHE A 1 1 ? 2.302 -1.192 -1.994 1.00 70.34 1 PHE A C 4
ATOM 1318 O O . PHE A 1 1 ? 2.972 -2.021 -1.378 1.00 74.44 1 PHE A O 4
ATOM 1335 N N . SER A 1 2 ? 1.926 -1.361 -3.258 1.00 54.40 2 SER A N 4
ATOM 1336 C CA . SER A 1 2 ? 2.283 -2.558 -4.009 1.00 60.40 2 SER A CA 4
ATOM 1337 C C . SER A 1 2 ? 2.222 -2.296 -5.511 1.00 23.32 2 SER A C 4
ATOM 1338 O O . SER A 1 2 ? 1.183 -1.906 -6.043 1.00 72.23 2 SER A O 4
ATOM 1346 N N . CYS A 1 3 ? 3.344 -2.513 -6.189 1.00 23.43 3 CYS A N 4
ATOM 1347 C CA . CYS A 1 3 ? 3.421 -2.301 -7.629 1.00 4.01 3 CYS A CA 4
ATOM 1348 C C . CYS A 1 3 ? 2.615 -3.358 -8.379 1.00 3.24 3 CYS A C 4
ATOM 1349 O O . CYS A 1 3 ? 3.116 -4.444 -8.670 1.00 71.11 3 CYS A O 4
ATOM 1356 N N . ASP A 1 4 ? 1.365 -3.031 -8.687 1.00 62.14 4 ASP A N 4
ATOM 1357 C CA . ASP A 1 4 ? 0.489 -3.951 -9.404 1.00 45.22 4 ASP A CA 4
ATOM 1358 C C . ASP A 1 4 ? 0.775 -3.917 -10.902 1.00 41.24 4 ASP A C 4
ATOM 1359 O O . ASP A 1 4 ? 1.016 -2.854 -11.475 1.00 44.40 4 ASP A O 4
ATOM 1368 N N . HIS A 1 5 ? 0.747 -5.087 -11.532 1.00 22.32 5 HIS A N 4
ATOM 1369 C CA . HIS A 1 5 ? 1.004 -5.192 -12.964 1.00 13.41 5 HIS A CA 4
ATOM 1370 C C . HIS A 1 5 ? -0.033 -4.404 -13.760 1.00 63.41 5 HIS A C 4
ATOM 1371 O O . HIS A 1 5 ? 0.237 -3.952 -14.873 1.00 24.42 5 HIS A O 4
ATOM 1385 N N . SER A 1 6 ? -1.219 -4.245 -13.183 1.00 34.11 6 SER A N 4
ATOM 1386 C CA . SER A 1 6 ? -2.298 -3.517 -13.841 1.00 2.43 6 SER A CA 4
ATOM 1387 C C . SER A 1 6 ? -1.998 -2.021 -13.881 1.00 65.32 6 SER A C 4
ATOM 1388 O O . SER A 1 6 ? -1.990 -1.407 -14.948 1.00 33.34 6 SER A O 4
ATOM 1396 N N . ALA A 1 7 ? -1.750 -1.442 -12.711 1.00 71.00 7 ALA A N 4
ATOM 1397 C CA . ALA A 1 7 ? -1.447 -0.020 -12.612 1.00 12.34 7 ALA A CA 4
ATOM 1398 C C . ALA A 1 7 ? -0.317 0.368 -13.558 1.00 44.34 7 ALA A C 4
ATOM 1399 O O . ALA A 1 7 ? -0.409 1.363 -14.278 1.00 55.02 7 ALA A O 4
ATOM 1406 N N . CYS A 1 8 ? 0.751 -0.422 -13.553 1.00 24.54 8 CYS A N 4
ATOM 1407 C CA . CYS A 1 8 ? 1.901 -0.162 -14.410 1.00 3.42 8 CYS A CA 4
ATOM 1408 C C . CYS A 1 8 ? 1.540 -0.358 -15.879 1.00 50.14 8 CYS A C 4
ATOM 1409 O O . CYS A 1 8 ? 1.868 0.472 -16.726 1.00 43.51 8 CYS A O 4
ATOM 1416 N N . ALA A 1 9 ? 0.862 -1.462 -16.174 1.00 34.13 9 ALA A N 4
ATOM 1417 C CA . ALA A 1 9 ? 0.453 -1.767 -17.539 1.00 44.35 9 ALA A CA 4
ATOM 1418 C C . ALA A 1 9 ? -0.280 -0.587 -18.169 1.00 61.42 9 ALA A C 4
ATOM 1419 O O . ALA A 1 9 ? 0.023 -0.182 -19.292 1.00 23.44 9 ALA A O 4
ATOM 1426 N N . VAL A 1 10 ? -1.247 -0.040 -17.440 1.00 32.11 10 VAL A N 4
ATOM 1427 C CA . VAL A 1 10 ? -2.024 1.094 -17.927 1.00 61.52 10 VAL A CA 4
ATOM 1428 C C . VAL A 1 10 ? -1.174 2.358 -17.986 1.00 64.53 10 VAL A C 4
ATOM 1429 O O . VAL A 1 10 ? -1.166 3.066 -18.993 1.00 10.20 10 VAL A O 4
ATOM 1442 N N . ARG A 1 11 ? -0.458 2.634 -16.901 1.00 61.12 11 ARG A N 4
ATOM 1443 C CA . ARG A 1 11 ? 0.396 3.813 -16.829 1.00 41.41 11 ARG A CA 4
ATOM 1444 C C . ARG A 1 11 ? 1.450 3.790 -17.933 1.00 14.13 11 ARG A C 4
ATOM 1445 O O . ARG A 1 11 ? 1.997 4.828 -18.305 1.00 51.34 11 ARG A O 4
ATOM 1466 N N . CYS A 1 12 ? 1.729 2.599 -18.451 1.00 44.13 12 CYS A N 4
ATOM 1467 C CA . CYS A 1 12 ? 2.718 2.439 -19.511 1.00 55.02 12 CYS A CA 4
ATOM 1468 C C . CYS A 1 12 ? 2.082 2.645 -20.883 1.00 51.11 12 CYS A C 4
ATOM 1469 O O . CYS A 1 12 ? 2.581 3.419 -21.701 1.00 40.11 12 CYS A O 4
ATOM 1476 N N . LEU A 1 13 ? 0.978 1.948 -21.128 1.00 61.21 13 LEU A N 4
ATOM 1477 C CA . LEU A 1 13 ? 0.273 2.054 -22.401 1.00 32.33 13 LEU A CA 4
ATOM 1478 C C . LEU A 1 13 ? -0.243 3.472 -22.621 1.00 11.21 13 LEU A C 4
ATOM 1479 O O . LEU A 1 13 ? -0.430 3.906 -23.757 1.00 71.23 13 LEU A O 4
ATOM 1495 N N . ALA A 1 14 ? -0.469 4.191 -21.526 1.00 31.30 14 ALA A N 4
ATOM 1496 C CA . ALA A 1 14 ? -0.959 5.562 -21.600 1.00 21.44 14 ALA A CA 4
ATOM 1497 C C . ALA A 1 14 ? 0.179 6.537 -21.884 1.00 74.50 14 ALA A C 4
ATOM 1498 O O . ALA A 1 14 ? -0.045 7.632 -22.399 1.00 34.40 14 ALA A O 4
ATOM 1505 N N . GLN A 1 15 ? 1.398 6.131 -21.545 1.00 10.23 15 GLN A N 4
ATOM 1506 C CA . GLN A 1 15 ? 2.570 6.971 -21.763 1.00 31.21 15 GLN A CA 4
ATOM 1507 C C . GLN A 1 15 ? 3.228 6.649 -23.101 1.00 3.55 15 GLN A C 4
ATOM 1508 O O . GLN A 1 15 ? 4.385 7.000 -23.334 1.00 22.10 15 GLN A O 4
ATOM 1522 N N . ARG A 1 16 ? 2.484 5.981 -23.975 1.00 62.42 16 ARG A N 4
ATOM 1523 C CA . ARG A 1 16 ? 2.997 5.611 -25.289 1.00 35.40 16 ARG A CA 4
ATOM 1524 C C . ARG A 1 16 ? 4.172 4.646 -25.162 1.00 44.42 16 ARG A C 4
ATOM 1525 O O . ARG A 1 16 ? 5.242 4.878 -25.727 1.00 14.21 16 ARG A O 4
ATOM 1546 N N . ARG A 1 17 ? 3.967 3.565 -24.417 1.00 52.31 17 ARG A N 4
ATOM 1547 C CA . ARG A 1 17 ? 5.010 2.567 -24.215 1.00 1.23 17 ARG A CA 4
ATOM 1548 C C . ARG A 1 17 ? 4.469 1.160 -24.448 1.00 35.23 17 ARG A C 4
ATOM 1549 O O . ARG A 1 17 ? 5.098 0.170 -24.073 1.00 2.41 17 ARG A O 4
ATOM 1570 N N . LYS A 1 18 ? 3.297 1.078 -25.069 1.00 33.34 18 LYS A N 4
ATOM 1571 C CA . LYS A 1 18 ? 2.669 -0.207 -25.353 1.00 23.40 18 LYS A CA 4
ATOM 1572 C C . LYS A 1 18 ? 2.589 -1.064 -24.094 1.00 20.24 18 LYS A C 4
ATOM 1573 O O . LYS A 1 18 ? 2.625 -2.292 -24.163 1.00 41.01 18 LYS A O 4
ATOM 1592 N N . GLY A 1 19 ? 2.479 -0.408 -22.942 1.00 55.15 19 GLY A N 4
ATOM 1593 C CA . GLY A 1 19 ? 2.393 -1.126 -21.684 1.00 64.03 19 GLY A CA 4
ATOM 1594 C C . GLY A 1 19 ? 3.754 -1.541 -21.160 1.00 51.03 19 GLY A C 4
ATOM 1595 O O . GLY A 1 19 ? 4.770 -1.338 -21.823 1.00 24.10 19 GLY A O 4
ATOM 1599 N N . GLY A 1 20 ? 3.774 -2.123 -19.965 1.00 31.00 20 GLY A N 4
ATOM 1600 C CA . GLY A 1 20 ? 5.025 -2.556 -19.372 1.00 24.52 20 GLY A CA 4
ATOM 1601 C C . GLY A 1 20 ? 4.829 -3.640 -18.330 1.00 72.13 20 GLY A C 4
ATOM 1602 O O . GLY A 1 20 ? 3.889 -4.431 -18.416 1.00 23.23 20 GLY A O 4
ATOM 1606 N N . LYS A 1 21 ? 5.718 -3.679 -17.344 1.00 1.42 21 LYS A N 4
ATOM 1607 C CA . LYS A 1 21 ? 5.639 -4.673 -16.281 1.00 24.34 21 LYS A CA 4
ATOM 1608 C C . LYS A 1 21 ? 6.314 -4.166 -15.010 1.00 64.21 21 LYS A C 4
ATOM 1609 O O . LYS A 1 21 ? 7.111 -3.228 -15.050 1.00 70.11 21 LYS A O 4
ATOM 1628 N N . CYS A 1 22 ? 5.992 -4.793 -13.884 1.00 31.13 22 CYS A N 4
ATOM 1629 C CA . CYS A 1 22 ? 6.567 -4.407 -12.601 1.00 44.42 22 CYS A CA 4
ATOM 1630 C C . CYS A 1 22 ? 7.779 -5.272 -12.266 1.00 34.14 22 CYS A C 4
ATOM 1631 O O . CYS A 1 22 ? 7.829 -6.452 -12.615 1.00 1.32 22 CYS A O 4
ATOM 1638 N N . LYS A 1 23 ? 8.753 -4.678 -11.585 1.00 41.13 23 LYS A N 4
ATOM 1639 C CA . LYS A 1 23 ? 9.964 -5.393 -11.200 1.00 40.21 23 LYS A CA 4
ATOM 1640 C C . LYS A 1 23 ? 10.383 -5.027 -9.780 1.00 3.12 23 LYS A C 4
ATOM 1641 O O . LYS A 1 23 ? 11.068 -4.028 -9.563 1.00 20.32 23 LYS A O 4
ATOM 1660 N N . ASN A 1 24 ? 9.969 -5.843 -8.816 1.00 74.34 24 ASN A N 4
ATOM 1661 C CA . ASN A 1 24 ? 10.302 -5.605 -7.417 1.00 24.42 24 ASN A CA 4
ATOM 1662 C C . ASN A 1 24 ? 9.936 -4.183 -7.004 1.00 75.12 24 ASN A C 4
ATOM 1663 O O . ASN A 1 24 ? 10.598 -3.580 -6.161 1.00 51.32 24 ASN A O 4
ATOM 1674 N N . GLY A 1 25 ? 8.874 -3.653 -7.605 1.00 21.41 25 GLY A N 4
ATOM 1675 C CA . GLY A 1 25 ? 8.437 -2.307 -7.287 1.00 12.31 25 GLY A CA 4
ATOM 1676 C C . GLY A 1 25 ? 8.677 -1.335 -8.425 1.00 62.12 25 GLY A C 4
ATOM 1677 O O . GLY A 1 25 ? 7.883 -0.422 -8.649 1.00 13.52 25 GLY A O 4
ATOM 1681 N N . ASP A 1 26 ? 9.776 -1.530 -9.146 1.00 21.55 26 ASP A N 4
ATOM 1682 C CA . ASP A 1 26 ? 10.120 -0.664 -10.267 1.00 14.42 26 ASP A CA 4
ATOM 1683 C C . ASP A 1 26 ? 9.224 -0.949 -11.468 1.00 63.15 26 ASP A C 4
ATOM 1684 O O . ASP A 1 26 ? 9.322 -2.006 -12.092 1.00 63.41 26 ASP A O 4
ATOM 1693 N N . CYS A 1 27 ? 8.351 0.000 -11.788 1.00 34.14 27 CYS A N 4
ATOM 1694 C CA . CYS A 1 27 ? 7.436 -0.149 -12.913 1.00 41.02 27 CYS A CA 4
ATOM 1695 C C . CYS A 1 27 ? 8.140 0.161 -14.231 1.00 4.41 27 CYS A C 4
ATOM 1696 O O . CYS A 1 27 ? 8.298 1.324 -14.604 1.00 62.24 27 CYS A O 4
ATOM 1703 N N . VAL A 1 28 ? 8.562 -0.887 -14.932 1.00 14.24 28 VAL A N 4
ATOM 1704 C CA . VAL A 1 28 ? 9.248 -0.727 -16.208 1.00 74.32 28 VAL A CA 4
ATOM 1705 C C . VAL A 1 28 ? 8.252 -0.625 -17.358 1.00 71.31 28 VAL A C 4
ATOM 1706 O O . VAL A 1 28 ? 7.218 -1.294 -17.360 1.00 14.44 28 VAL A O 4
ATOM 1719 N N . CYS A 1 29 ? 8.571 0.215 -18.337 1.00 13.23 29 CYS A N 4
ATOM 1720 C CA . CYS A 1 29 ? 7.705 0.406 -19.494 1.00 70.21 29 CYS A CA 4
ATOM 1721 C C . CYS A 1 29 ? 8.453 0.101 -20.789 1.00 11.21 29 CYS A C 4
ATOM 1722 O O . CYS A 1 29 ? 9.484 0.708 -21.080 1.00 12.03 29 CYS A O 4
ATOM 1729 N N . ARG A 1 30 ? 7.926 -0.842 -21.562 1.00 73.32 30 ARG A N 4
ATOM 1730 C CA . ARG A 1 30 ? 8.543 -1.228 -22.825 1.00 63.32 30 ARG A CA 4
ATOM 1731 C C . ARG A 1 30 ? 7.514 -1.244 -23.951 1.00 73.43 30 ARG A C 4
ATOM 1732 O O . ARG A 1 30 ? 7.785 -1.737 -25.046 1.00 71.33 30 ARG A O 4
ATOM 1753 N N . PHE A 1 1 ? 3.358 -0.356 0.737 1.00 74.44 1 PHE A N 5
ATOM 1754 C CA . PHE A 1 1 ? 2.723 -0.289 -0.574 1.00 73.14 1 PHE A CA 5
ATOM 1755 C C . PHE A 1 1 ? 2.946 -1.582 -1.354 1.00 14.03 1 PHE A C 5
ATOM 1756 O O . PHE A 1 1 ? 3.479 -2.556 -0.822 1.00 52.20 1 PHE A O 5
ATOM 1773 N N . SER A 1 2 ? 2.533 -1.583 -2.617 1.00 73.01 2 SER A N 5
ATOM 1774 C CA . SER A 1 2 ? 2.683 -2.757 -3.469 1.00 53.33 2 SER A CA 5
ATOM 1775 C C . SER A 1 2 ? 2.586 -2.374 -4.943 1.00 42.11 2 SER A C 5
ATOM 1776 O O . SER A 1 2 ? 1.574 -1.834 -5.392 1.00 23.24 2 SER A O 5
ATOM 1784 N N . CYS A 1 3 ? 3.647 -2.657 -5.692 1.00 33.20 3 CYS A N 5
ATOM 1785 C CA . CYS A 1 3 ? 3.684 -2.343 -7.115 1.00 63.22 3 CYS A CA 5
ATOM 1786 C C . CYS A 1 3 ? 2.675 -3.189 -7.886 1.00 34.14 3 CYS A C 5
ATOM 1787 O O . CYS A 1 3 ? 2.969 -4.316 -8.284 1.00 31.44 3 CYS A O 5
ATOM 1794 N N . ASP A 1 4 ? 1.484 -2.637 -8.092 1.00 42.02 4 ASP A N 5
ATOM 1795 C CA . ASP A 1 4 ? 0.431 -3.339 -8.816 1.00 72.31 4 ASP A CA 5
ATOM 1796 C C . ASP A 1 4 ? 0.721 -3.360 -10.313 1.00 65.35 4 ASP A C 5
ATOM 1797 O O . ASP A 1 4 ? 0.763 -2.315 -10.963 1.00 54.03 4 ASP A O 5
ATOM 1806 N N . HIS A 1 5 ? 0.924 -4.557 -10.855 1.00 74.23 5 HIS A N 5
ATOM 1807 C CA . HIS A 1 5 ? 1.211 -4.714 -12.277 1.00 22.34 5 HIS A CA 5
ATOM 1808 C C . HIS A 1 5 ? 0.102 -4.102 -13.126 1.00 51.13 5 HIS A C 5
ATOM 1809 O O . HIS A 1 5 ? 0.340 -3.659 -14.250 1.00 71.50 5 HIS A O 5
ATOM 1823 N N . SER A 1 6 ? -1.111 -4.081 -12.582 1.00 4.40 6 SER A N 5
ATOM 1824 C CA . SER A 1 6 ? -2.258 -3.527 -13.292 1.00 4.31 6 SER A CA 5
ATOM 1825 C C . SER A 1 6 ? -2.117 -2.017 -13.457 1.00 43.42 6 SER A C 5
ATOM 1826 O O . SER A 1 6 ? -2.156 -1.497 -14.572 1.00 12.21 6 SER A O 5
ATOM 1834 N N . ALA A 1 7 ? -1.952 -1.318 -12.339 1.00 33.14 7 ALA A N 5
ATOM 1835 C CA . ALA A 1 7 ? -1.803 0.132 -12.358 1.00 75.22 7 ALA A CA 5
ATOM 1836 C C . ALA A 1 7 ? -0.706 0.558 -13.327 1.00 61.13 7 ALA A C 5
ATOM 1837 O O . ALA A 1 7 ? -0.909 1.440 -14.162 1.00 4.41 7 ALA A O 5
ATOM 1844 N N . CYS A 1 8 ? 0.457 -0.074 -13.211 1.00 44.42 8 CYS A N 5
ATOM 1845 C CA . CYS A 1 8 ? 1.588 0.240 -14.076 1.00 3.50 8 CYS A CA 5
ATOM 1846 C C . CYS A 1 8 ? 1.274 -0.105 -15.529 1.00 3.31 8 CYS A C 5
ATOM 1847 O O . CYS A 1 8 ? 1.522 0.691 -16.434 1.00 44.12 8 CYS A O 5
ATOM 1854 N N . ALA A 1 9 ? 0.727 -1.297 -15.743 1.00 51.40 9 ALA A N 5
ATOM 1855 C CA . ALA A 1 9 ? 0.377 -1.747 -17.085 1.00 12.55 9 ALA A CA 5
ATOM 1856 C C . ALA A 1 9 ? -0.472 -0.707 -17.808 1.00 53.11 9 ALA A C 5
ATOM 1857 O O . ALA A 1 9 ? -0.197 -0.355 -18.955 1.00 72.55 9 ALA A O 5
ATOM 1864 N N . VAL A 1 10 ? -1.506 -0.218 -17.130 1.00 72.24 10 VAL A N 5
ATOM 1865 C CA . VAL A 1 10 ? -2.396 0.782 -17.709 1.00 24.22 10 VAL A CA 5
ATOM 1866 C C . VAL A 1 10 ? -1.689 2.125 -17.858 1.00 74.43 10 VAL A C 5
ATOM 1867 O O . VAL A 1 10 ? -1.744 2.752 -18.916 1.00 60.23 10 VAL A O 5
ATOM 1880 N N . ARG A 1 11 ? -1.026 2.560 -16.792 1.00 52.11 11 ARG A N 5
ATOM 1881 C CA . ARG A 1 11 ? -0.309 3.829 -16.804 1.00 52.42 11 ARG A CA 5
ATOM 1882 C C . ARG A 1 11 ? 0.758 3.841 -17.895 1.00 73.20 11 ARG A C 5
ATOM 1883 O O . ARG A 1 11 ? 1.192 4.903 -18.342 1.00 63.55 11 ARG A O 5
ATOM 1904 N N . CYS A 1 12 ? 1.176 2.653 -18.318 1.00 62.25 12 CYS A N 5
ATOM 1905 C CA . CYS A 1 12 ? 2.193 2.525 -19.356 1.00 34.43 12 CYS A CA 5
ATOM 1906 C C . CYS A 1 12 ? 1.560 2.555 -20.744 1.00 51.20 12 CYS A C 5
ATOM 1907 O O . CYS A 1 12 ? 1.983 3.316 -21.615 1.00 5.41 12 CYS A O 5
ATOM 1914 N N . LEU A 1 13 ? 0.544 1.723 -20.943 1.00 52.03 13 LEU A N 5
ATOM 1915 C CA . LEU A 1 13 ? -0.149 1.654 -22.225 1.00 44.15 13 LEU A CA 5
ATOM 1916 C C . LEU A 1 13 ? -0.814 2.986 -22.557 1.00 72.11 13 LEU A C 5
ATOM 1917 O O . LEU A 1 13 ? -1.030 3.310 -23.725 1.00 21.54 13 LEU A O 5
ATOM 1933 N N . ALA A 1 14 ? -1.135 3.755 -21.522 1.00 34.01 14 ALA A N 5
ATOM 1934 C CA . ALA A 1 14 ? -1.772 5.053 -21.704 1.00 13.55 14 ALA A CA 5
ATOM 1935 C C . ALA A 1 14 ? -0.745 6.125 -22.053 1.00 61.31 14 ALA A C 5
ATOM 1936 O O . ALA A 1 14 ? -1.080 7.146 -22.652 1.00 40.13 14 ALA A O 5
ATOM 1943 N N . GLN A 1 15 ? 0.506 5.884 -21.674 1.00 42.32 15 GLN A N 5
ATOM 1944 C CA . GLN A 1 15 ? 1.582 6.830 -21.947 1.00 54.40 15 GLN A CA 5
ATOM 1945 C C . GLN A 1 15 ? 2.293 6.485 -23.251 1.00 71.31 15 GLN A C 5
ATOM 1946 O O . GLN A 1 15 ? 3.408 6.943 -23.502 1.00 33.12 15 GLN A O 5
ATOM 1960 N N . ARG A 1 16 ? 1.641 5.674 -24.078 1.00 20.41 16 ARG A N 5
ATOM 1961 C CA . ARG A 1 16 ? 2.212 5.265 -25.356 1.00 1.34 16 ARG A CA 5
ATOM 1962 C C . ARG A 1 16 ? 3.485 4.450 -25.147 1.00 11.14 16 ARG A C 5
ATOM 1963 O O . ARG A 1 16 ? 4.531 4.756 -25.719 1.00 51.22 16 ARG A O 5
ATOM 1984 N N . ARG A 1 17 ? 3.388 3.412 -24.323 1.00 31.14 17 ARG A N 5
ATOM 1985 C CA . ARG A 1 17 ? 4.531 2.554 -24.037 1.00 25.03 17 ARG A CA 5
ATOM 1986 C C . ARG A 1 17 ? 4.152 1.082 -24.166 1.00 23.42 17 ARG A C 5
ATOM 1987 O O . ARG A 1 17 ? 4.881 0.199 -23.712 1.00 1.22 17 ARG A O 5
ATOM 2008 N N . LYS A 1 18 ? 3.007 0.823 -24.788 1.00 13.45 18 LYS A N 5
ATOM 2009 C CA . LYS A 1 18 ? 2.530 -0.541 -24.978 1.00 34.21 18 LYS A CA 5
ATOM 2010 C C . LYS A 1 18 ? 2.525 -1.305 -23.658 1.00 33.05 18 LYS A C 5
ATOM 2011 O O . LYS A 1 18 ? 2.698 -2.523 -23.633 1.00 53.21 18 LYS A O 5
ATOM 2030 N N . GLY A 1 19 ? 2.324 -0.581 -22.561 1.00 13.24 19 GLY A N 5
ATOM 2031 C CA . GLY A 1 19 ? 2.299 -1.208 -21.252 1.00 54.21 19 GLY A CA 5
ATOM 2032 C C . GLY A 1 19 ? 3.688 -1.428 -20.688 1.00 62.41 19 GLY A C 5
ATOM 2033 O O . GLY A 1 19 ? 4.686 -1.123 -21.340 1.00 11.03 19 GLY A O 5
ATOM 2037 N N . GLY A 1 20 ? 3.754 -1.960 -19.471 1.00 10.41 20 GLY A N 5
ATOM 2038 C CA . GLY A 1 20 ? 5.036 -2.210 -18.839 1.00 2.20 20 GLY A CA 5
ATOM 2039 C C . GLY A 1 20 ? 4.992 -3.385 -17.883 1.00 71.41 20 GLY A C 5
ATOM 2040 O O . GLY A 1 20 ? 4.214 -4.321 -18.072 1.00 51.34 20 GLY A O 5
ATOM 2044 N N . LYS A 1 21 ? 5.830 -3.340 -16.853 1.00 62.42 21 LYS A N 5
ATOM 2045 C CA . LYS A 1 21 ? 5.885 -4.410 -15.863 1.00 41.44 21 LYS A CA 5
ATOM 2046 C C . LYS A 1 21 ? 6.524 -3.919 -14.568 1.00 32.51 21 LYS A C 5
ATOM 2047 O O . LYS A 1 21 ? 7.241 -2.918 -14.557 1.00 74.31 21 LYS A O 5
ATOM 2066 N N . CYS A 1 22 ? 6.261 -4.632 -13.477 1.00 55.34 22 CYS A N 5
ATOM 2067 C CA . CYS A 1 22 ? 6.810 -4.270 -12.176 1.00 61.33 22 CYS A CA 5
ATOM 2068 C C . CYS A 1 22 ? 8.005 -5.153 -11.826 1.00 40.45 22 CYS A C 5
ATOM 2069 O O . CYS A 1 22 ? 7.846 -6.245 -11.282 1.00 62.40 22 CYS A O 5
ATOM 2076 N N . LYS A 1 23 ? 9.202 -4.670 -12.143 1.00 20.41 23 LYS A N 5
ATOM 2077 C CA . LYS A 1 23 ? 10.425 -5.413 -11.862 1.00 2.54 23 LYS A CA 5
ATOM 2078 C C . LYS A 1 23 ? 10.916 -5.135 -10.444 1.00 43.24 23 LYS A C 5
ATOM 2079 O O . LYS A 1 23 ? 11.522 -4.097 -10.180 1.00 31.33 23 LYS A O 5
ATOM 2098 N N . ASN A 1 24 ? 10.652 -6.070 -9.538 1.00 1.14 24 ASN A N 5
ATOM 2099 C CA . ASN A 1 24 ? 11.068 -5.926 -8.147 1.00 45.43 24 ASN A CA 5
ATOM 2100 C C . ASN A 1 24 ? 10.579 -4.602 -7.568 1.00 2.14 24 ASN A C 5
ATOM 2101 O O . ASN A 1 24 ? 11.238 -4.003 -6.718 1.00 53.25 24 ASN A O 5
ATOM 2112 N N . GLY A 1 25 ? 9.418 -4.151 -8.033 1.00 32.43 25 GLY A N 5
ATOM 2113 C CA . GLY A 1 25 ? 8.859 -2.902 -7.549 1.00 63.32 25 GLY A CA 5
ATOM 2114 C C . GLY A 1 25 ? 8.997 -1.777 -8.556 1.00 21.51 25 GLY A C 5
ATOM 2115 O O . GLY A 1 25 ? 8.147 -0.889 -8.625 1.00 24.24 25 GLY A O 5
ATOM 2119 N N . ASP A 1 26 ? 10.070 -1.814 -9.338 1.00 4.32 26 ASP A N 5
ATOM 2120 C CA . ASP A 1 26 ? 10.317 -0.789 -10.346 1.00 22.04 26 ASP A CA 5
ATOM 2121 C C . ASP A 1 26 ? 9.351 -0.935 -11.517 1.00 62.43 26 ASP A C 5
ATOM 2122 O O . ASP A 1 26 ? 9.388 -1.928 -12.246 1.00 12.43 26 ASP A O 5
ATOM 2131 N N . CYS A 1 27 ? 8.487 0.058 -11.693 1.00 11.54 27 CYS A N 5
ATOM 2132 C CA . CYS A 1 27 ? 7.510 0.041 -12.774 1.00 74.22 27 CYS A CA 5
ATOM 2133 C C . CYS A 1 27 ? 8.149 0.467 -14.092 1.00 63.05 27 CYS A C 5
ATOM 2134 O O . CYS A 1 27 ? 8.195 1.653 -14.418 1.00 2.41 27 CYS A O 5
ATOM 2141 N N . VAL A 1 28 ? 8.642 -0.510 -14.848 1.00 0.42 28 VAL A N 5
ATOM 2142 C CA . VAL A 1 28 ? 9.278 -0.237 -16.131 1.00 51.11 28 VAL A CA 5
ATOM 2143 C C . VAL A 1 28 ? 8.257 -0.247 -17.263 1.00 41.34 28 VAL A C 5
ATOM 2144 O O . VAL A 1 28 ? 7.448 -1.168 -17.377 1.00 65.51 28 VAL A O 5
ATOM 2157 N N . CYS A 1 29 ? 8.300 0.785 -18.100 1.00 72.42 29 CYS A N 5
ATOM 2158 C CA . CYS A 1 29 ? 7.379 0.896 -19.225 1.00 0.11 29 CYS A CA 5
ATOM 2159 C C . CYS A 1 29 ? 8.094 0.613 -20.543 1.00 74.41 29 CYS A C 5
ATOM 2160 O O . CYS A 1 29 ? 9.067 1.282 -20.890 1.00 30.12 29 CYS A O 5
ATOM 2167 N N . ARG A 1 30 ? 7.603 -0.384 -21.273 1.00 40.43 30 ARG A N 5
ATOM 2168 C CA . ARG A 1 30 ? 8.195 -0.757 -22.552 1.00 53.45 30 ARG A CA 5
ATOM 2169 C C . ARG A 1 30 ? 7.719 0.175 -23.664 1.00 22.24 30 ARG A C 5
ATOM 2170 O O . ARG A 1 30 ? 8.451 0.446 -24.616 1.00 23.44 30 ARG A O 5
ATOM 2191 N N . PHE A 1 1 ? 2.202 -1.044 0.860 1.00 63.21 1 PHE A N 6
ATOM 2192 C CA . PHE A 1 1 ? 2.261 -0.742 -0.565 1.00 42.34 1 PHE A CA 6
ATOM 2193 C C . PHE A 1 1 ? 2.635 -1.983 -1.370 1.00 35.30 1 PHE A C 6
ATOM 2194 O O . PHE A 1 1 ? 3.357 -2.855 -0.887 1.00 33.31 1 PHE A O 6
ATOM 2211 N N . SER A 1 2 ? 2.136 -2.056 -2.600 1.00 43.22 2 SER A N 6
ATOM 2212 C CA . SER A 1 2 ? 2.413 -3.192 -3.471 1.00 61.12 2 SER A CA 6
ATOM 2213 C C . SER A 1 2 ? 2.412 -2.766 -4.936 1.00 71.43 2 SER A C 6
ATOM 2214 O O . SER A 1 2 ? 1.446 -2.179 -5.424 1.00 14.24 2 SER A O 6
ATOM 2222 N N . CYS A 1 3 ? 3.502 -3.067 -5.634 1.00 60.11 3 CYS A N 6
ATOM 2223 C CA . CYS A 1 3 ? 3.629 -2.716 -7.043 1.00 64.44 3 CYS A CA 6
ATOM 2224 C C . CYS A 1 3 ? 2.596 -3.460 -7.885 1.00 30.14 3 CYS A C 6
ATOM 2225 O O . CYS A 1 3 ? 2.813 -4.604 -8.284 1.00 71.24 3 CYS A O 6
ATOM 2232 N N . ASP A 1 4 ? 1.473 -2.802 -8.149 1.00 73.21 4 ASP A N 6
ATOM 2233 C CA . ASP A 1 4 ? 0.406 -3.400 -8.944 1.00 12.52 4 ASP A CA 6
ATOM 2234 C C . ASP A 1 4 ? 0.748 -3.359 -10.430 1.00 35.50 4 ASP A C 6
ATOM 2235 O O . ASP A 1 4 ? 0.711 -2.301 -11.058 1.00 11.31 4 ASP A O 6
ATOM 2244 N N . HIS A 1 5 ? 1.081 -4.520 -10.987 1.00 11.51 5 HIS A N 6
ATOM 2245 C CA . HIS A 1 5 ? 1.430 -4.617 -12.400 1.00 11.02 5 HIS A CA 6
ATOM 2246 C C . HIS A 1 5 ? 0.349 -3.985 -13.271 1.00 73.33 5 HIS A C 6
ATOM 2247 O O . HIS A 1 5 ? 0.632 -3.469 -14.352 1.00 60.34 5 HIS A O 6
ATOM 2261 N N . SER A 1 6 ? -0.891 -4.031 -12.794 1.00 0.41 6 SER A N 6
ATOM 2262 C CA . SER A 1 6 ? -2.015 -3.467 -13.532 1.00 14.03 6 SER A CA 6
ATOM 2263 C C . SER A 1 6 ? -1.859 -1.958 -13.691 1.00 44.23 6 SER A C 6
ATOM 2264 O O . SER A 1 6 ? -1.880 -1.435 -14.805 1.00 53.10 6 SER A O 6
ATOM 2272 N N . ALA A 1 7 ? -1.701 -1.264 -12.569 1.00 3.30 7 ALA A N 6
ATOM 2273 C CA . ALA A 1 7 ? -1.538 0.185 -12.583 1.00 72.30 7 ALA A CA 6
ATOM 2274 C C . ALA A 1 7 ? -0.427 0.603 -13.539 1.00 43.24 7 ALA A C 6
ATOM 2275 O O . ALA A 1 7 ? -0.622 1.467 -14.395 1.00 10.54 7 ALA A O 6
ATOM 2282 N N . CYS A 1 8 ? 0.740 -0.014 -13.389 1.00 63.34 8 CYS A N 6
ATOM 2283 C CA . CYS A 1 8 ? 1.884 0.294 -14.239 1.00 3.43 8 CYS A CA 6
ATOM 2284 C C . CYS A 1 8 ? 1.589 -0.051 -15.695 1.00 61.15 8 CYS A C 6
ATOM 2285 O O . CYS A 1 8 ? 1.864 0.738 -16.599 1.00 61.31 8 CYS A O 6
ATOM 2292 N N . ALA A 1 9 ? 1.027 -1.235 -15.915 1.00 25.42 9 ALA A N 6
ATOM 2293 C CA . ALA A 1 9 ? 0.693 -1.685 -17.260 1.00 52.34 9 ALA A CA 6
ATO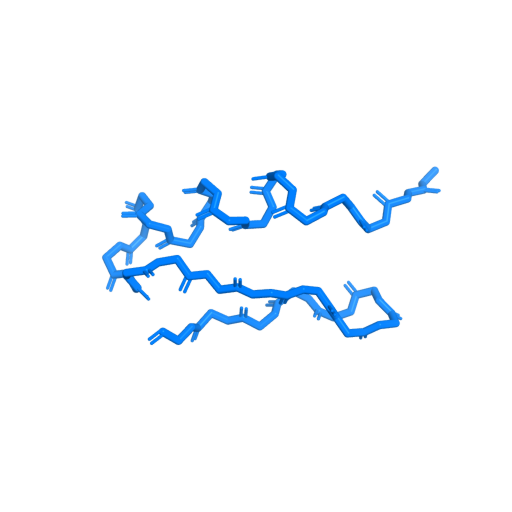M 2294 C C . ALA A 1 9 ? -0.128 -0.635 -18.001 1.00 54.14 9 ALA A C 6
ATOM 2295 O O . ALA A 1 9 ? 0.171 -0.291 -19.145 1.00 4.02 9 ALA A O 6
ATOM 2302 N N . VAL A 1 10 ? -1.166 -0.129 -17.343 1.00 35.11 10 VAL A N 6
ATOM 2303 C CA . VAL A 1 10 ? -2.031 0.882 -17.939 1.00 50.12 10 VAL A CA 6
ATOM 2304 C C . VAL A 1 10 ? -1.303 2.214 -18.081 1.00 25.22 10 VAL A C 6
ATOM 2305 O O . VAL A 1 10 ? -1.330 2.838 -19.141 1.00 50.35 10 VAL A O 6
ATOM 2318 N N . ARG A 1 11 ? -0.651 2.643 -17.005 1.00 22.20 11 ARG A N 6
ATOM 2319 C CA . ARG A 1 11 ? 0.085 3.901 -17.009 1.00 1.32 11 ARG A CA 6
ATOM 2320 C C . ARG A 1 11 ? 1.170 3.893 -18.082 1.00 1.43 11 ARG A C 6
ATOM 2321 O O . ARG A 1 11 ? 1.628 4.947 -18.525 1.00 11.12 11 ARG A O 6
ATOM 2342 N N . CYS A 1 12 ? 1.578 2.698 -18.495 1.00 34.02 12 CYS A N 6
ATOM 2343 C CA . CYS A 1 12 ? 2.609 2.551 -19.515 1.00 1.44 12 CYS A CA 6
ATOM 2344 C C . CYS A 1 12 ? 2.000 2.587 -20.913 1.00 42.13 12 CYS A C 6
ATOM 2345 O O . CYS A 1 12 ? 2.449 3.339 -21.779 1.00 44.22 12 CYS A O 6
ATOM 2352 N N . LEU A 1 13 ? 0.975 1.769 -21.127 1.00 42.41 13 LEU A N 6
ATOM 2353 C CA . LEU A 1 13 ? 0.303 1.707 -22.420 1.00 63.25 13 LEU A CA 6
ATOM 2354 C C . LEU A 1 13 ? -0.337 3.047 -22.767 1.00 43.31 13 LEU A C 6
ATOM 2355 O O . LEU A 1 13 ? -0.528 3.370 -23.939 1.00 11.41 13 LEU A O 6
ATOM 2371 N N . ALA A 1 14 ? -0.663 3.824 -21.740 1.00 15.44 14 ALA A N 6
ATOM 2372 C CA . ALA A 1 14 ? -1.278 5.132 -21.936 1.00 23.34 14 ALA A CA 6
ATOM 2373 C C . ALA A 1 14 ? -0.229 6.186 -22.271 1.00 43.42 14 ALA A C 6
ATOM 2374 O O . ALA A 1 14 ? -0.539 7.211 -22.878 1.00 65.14 14 ALA A O 6
ATOM 2381 N N . GLN A 1 15 ? 1.012 5.928 -21.871 1.00 43.23 15 GLN A N 6
ATOM 2382 C CA . GLN A 1 15 ? 2.106 6.857 -22.129 1.00 42.22 15 GLN A CA 6
ATOM 2383 C C . GLN A 1 15 ? 2.833 6.497 -23.420 1.00 64.05 15 GLN A C 6
ATOM 2384 O O . GLN A 1 15 ? 3.959 6.938 -23.654 1.00 71.21 15 GLN A O 6
ATOM 2398 N N . ARG A 1 16 ? 2.183 5.693 -24.255 1.00 41.04 16 ARG A N 6
ATOM 2399 C CA . ARG A 1 16 ? 2.769 5.272 -25.523 1.00 12.35 16 ARG A CA 6
ATOM 2400 C C . ARG A 1 16 ? 4.026 4.439 -25.290 1.00 72.04 16 ARG A C 6
ATOM 2401 O O . ARG A 1 16 ? 5.085 4.728 -25.847 1.00 24.24 16 ARG A O 6
ATOM 2422 N N . ARG A 1 17 ? 3.900 3.405 -24.465 1.00 72.12 17 ARG A N 6
ATOM 2423 C CA . ARG A 1 17 ? 5.026 2.531 -24.158 1.00 74.11 17 ARG A CA 6
ATOM 2424 C C . ARG A 1 17 ? 4.627 1.064 -24.289 1.00 34.01 17 ARG A C 6
ATOM 2425 O O . ARG A 1 17 ? 5.335 0.172 -23.820 1.00 53.34 17 ARG A O 6
ATOM 2446 N N . LYS A 1 18 ? 3.488 0.821 -24.929 1.00 33.24 18 LYS A N 6
ATOM 2447 C CA . LYS A 1 18 ? 2.993 -0.537 -25.123 1.00 24.14 18 LYS A CA 6
ATOM 2448 C C . LYS A 1 18 ? 2.955 -1.296 -23.800 1.00 63.42 18 LYS A C 6
ATOM 2449 O O . LYS A 1 18 ? 3.109 -2.517 -23.769 1.00 45.52 18 LYS A O 6
ATOM 2468 N N . GLY A 1 19 ? 2.747 -0.566 -22.709 1.00 4.41 19 GLY A N 6
ATOM 2469 C CA . GLY A 1 19 ? 2.691 -1.188 -21.399 1.00 43.20 19 GLY A CA 6
ATOM 2470 C C . GLY A 1 19 ? 4.068 -1.427 -20.812 1.00 20.15 19 GLY A C 6
ATOM 2471 O O . GLY A 1 19 ? 5.081 -1.121 -21.440 1.00 15.24 19 GLY A O 6
ATOM 2475 N N . GLY A 1 20 ? 4.106 -1.975 -19.601 1.00 21.43 20 GLY A N 6
ATOM 2476 C CA . GLY A 1 20 ? 5.374 -2.244 -18.948 1.00 31.42 20 GLY A CA 6
ATOM 2477 C C . GLY A 1 20 ? 5.295 -3.416 -17.990 1.00 25.53 20 GLY A C 6
ATOM 2478 O O . GLY A 1 20 ? 4.480 -4.322 -18.169 1.00 44.31 20 GLY A O 6
ATOM 2482 N N . LYS A 1 21 ? 6.146 -3.402 -16.969 1.00 61.31 21 LYS A N 6
ATOM 2483 C CA . LYS A 1 21 ? 6.171 -4.472 -15.978 1.00 42.34 21 LYS A CA 6
ATOM 2484 C C . LYS A 1 21 ? 6.754 -3.977 -14.659 1.00 24.24 21 LYS A C 6
ATOM 2485 O O . LYS A 1 21 ? 7.400 -2.930 -14.607 1.00 65.21 21 LYS A O 6
ATOM 2504 N N . CYS A 1 22 ? 6.524 -4.737 -13.593 1.00 73.33 22 CYS A N 6
ATOM 2505 C CA . CYS A 1 22 ? 7.027 -4.377 -12.273 1.00 72.51 22 CYS A CA 6
ATOM 2506 C C . CYS A 1 22 ? 8.244 -5.221 -11.907 1.00 24.05 22 CYS A C 6
ATOM 2507 O O . CYS A 1 22 ? 8.119 -6.398 -11.567 1.00 3.34 22 CYS A O 6
ATOM 2514 N N . LYS A 1 23 ? 9.423 -4.611 -11.978 1.00 32.22 23 LYS A N 6
ATOM 2515 C CA . LYS A 1 23 ? 10.664 -5.304 -11.652 1.00 41.54 23 LYS A CA 6
ATOM 2516 C C . LYS A 1 23 ? 11.053 -5.068 -10.196 1.00 50.15 23 LYS A C 6
ATOM 2517 O O . LYS A 1 23 ? 11.624 -4.032 -9.857 1.00 33.43 23 LYS A O 6
ATOM 2536 N N . ASN A 1 24 ? 10.741 -6.036 -9.341 1.00 62.32 24 ASN A N 6
ATOM 2537 C CA . ASN A 1 24 ? 11.059 -5.934 -7.922 1.00 3.04 24 ASN A CA 6
ATOM 2538 C C . ASN A 1 24 ? 10.460 -4.666 -7.320 1.00 22.41 24 ASN A C 6
ATOM 2539 O O . ASN A 1 24 ? 10.988 -4.115 -6.355 1.00 32.53 24 ASN A O 6
ATOM 2550 N N . GLY A 1 25 ? 9.353 -4.209 -7.898 1.00 22.44 25 GLY A N 6
ATOM 2551 C CA . GLY A 1 25 ? 8.700 -3.011 -7.405 1.00 50.21 25 GLY A CA 6
ATOM 2552 C C . GLY A 1 25 ? 8.850 -1.837 -8.353 1.00 24.42 25 GLY A C 6
ATOM 2553 O O . GLY A 1 25 ? 7.990 -0.958 -8.404 1.00 63.02 25 GLY A O 6
ATOM 2557 N N . ASP A 1 26 ? 9.946 -1.822 -9.104 1.00 22.34 26 ASP A N 6
ATOM 2558 C CA . ASP A 1 26 ? 10.207 -0.747 -10.054 1.00 21.41 26 ASP A CA 6
ATOM 2559 C C . ASP A 1 26 ? 9.308 -0.876 -11.280 1.00 10.44 26 ASP A C 6
ATOM 2560 O O . ASP A 1 26 ? 9.379 -1.861 -12.014 1.00 75.33 26 ASP A O 6
ATOM 2569 N N . CYS A 1 27 ? 8.462 0.127 -11.494 1.00 21.51 27 CYS A N 6
ATOM 2570 C CA . CYS A 1 27 ? 7.547 0.126 -12.629 1.00 43.31 27 CYS A CA 6
ATOM 2571 C C . CYS A 1 27 ? 8.263 0.561 -13.905 1.00 2.54 27 CYS A C 6
ATOM 2572 O O . CYS A 1 27 ? 8.395 1.754 -14.179 1.00 43.32 27 CYS A O 6
ATOM 2579 N N . VAL A 1 28 ? 8.723 -0.415 -14.681 1.00 3.42 28 VAL A N 6
ATOM 2580 C CA . VAL A 1 28 ? 9.424 -0.134 -15.928 1.00 4.51 28 VAL A CA 6
ATOM 2581 C C . VAL A 1 28 ? 8.473 -0.189 -17.118 1.00 11.23 28 VAL A C 6
ATOM 2582 O O . VAL A 1 28 ? 7.628 -1.079 -17.210 1.00 74.51 28 VAL A O 6
ATOM 2595 N N . CYS A 1 29 ? 8.616 0.769 -18.028 1.00 21.13 29 CYS A N 6
ATOM 2596 C CA . CYS A 1 29 ? 7.770 0.831 -19.213 1.00 71.32 29 CYS A CA 6
ATOM 2597 C C . CYS A 1 29 ? 8.560 0.462 -20.466 1.00 4.45 29 CYS A C 6
ATOM 2598 O O . CYS A 1 29 ? 9.572 1.090 -20.781 1.00 33.15 29 CYS A O 6
ATOM 2605 N N . ARG A 1 30 ? 8.092 -0.559 -21.175 1.00 54.44 30 ARG A N 6
ATOM 2606 C CA . ARG A 1 30 ? 8.754 -1.011 -22.392 1.00 65.25 30 ARG A CA 6
ATOM 2607 C C . ARG A 1 30 ? 7.736 -1.303 -23.490 1.00 54.23 30 ARG A C 6
ATOM 2608 O O . ARG A 1 30 ? 7.996 -1.069 -24.670 1.00 42.35 30 ARG A O 6
ATOM 2629 N N . PHE A 1 1 ? 2.162 0.594 -1.182 1.00 63.11 1 PHE A N 7
ATOM 2630 C CA . PHE A 1 1 ? 2.487 0.008 -2.477 1.00 74.24 1 PHE A CA 7
ATOM 2631 C C . PHE A 1 1 ? 2.546 -1.514 -2.386 1.00 62.21 1 PHE A C 7
ATOM 2632 O O . PHE A 1 1 ? 2.959 -2.070 -1.368 1.00 64.15 1 PHE A O 7
ATOM 2649 N N . SER A 1 2 ? 2.130 -2.182 -3.457 1.00 73.12 2 SER A N 7
ATOM 2650 C CA . SER A 1 2 ? 2.131 -3.640 -3.497 1.00 41.35 2 SER A CA 7
ATOM 2651 C C . SER A 1 2 ? 2.448 -4.144 -4.902 1.00 70.10 2 SER A C 7
ATOM 2652 O O . SER A 1 2 ? 2.027 -5.233 -5.293 1.00 55.03 2 SER A O 7
ATOM 2660 N N . CYS A 1 3 ? 3.194 -3.344 -5.657 1.00 32.22 3 CYS A N 7
ATOM 2661 C CA . CYS A 1 3 ? 3.568 -3.707 -7.018 1.00 42.23 3 CYS A CA 7
ATOM 2662 C C . CYS A 1 3 ? 2.336 -4.066 -7.844 1.00 2.11 3 CYS A C 7
ATOM 2663 O O . CYS A 1 3 ? 2.110 -5.233 -8.165 1.00 12.22 3 CYS A O 7
ATOM 2670 N N . ASP A 1 4 ? 1.544 -3.055 -8.184 1.00 70.43 4 ASP A N 7
ATOM 2671 C CA . ASP A 1 4 ? 0.336 -3.263 -8.974 1.00 34.54 4 ASP A CA 7
ATOM 2672 C C . ASP A 1 4 ? 0.656 -3.275 -10.465 1.00 60.40 4 ASP A C 7
ATOM 2673 O O . ASP A 1 4 ? 0.760 -2.223 -11.097 1.00 35.51 4 ASP A O 7
ATOM 2682 N N . HIS A 1 5 ? 0.813 -4.472 -11.022 1.00 22.21 5 HIS A N 7
ATOM 2683 C CA . HIS A 1 5 ? 1.123 -4.621 -12.439 1.00 73.14 5 HIS A CA 7
ATOM 2684 C C . HIS A 1 5 ? 0.042 -3.976 -13.302 1.00 71.51 5 HIS A C 7
ATOM 2685 O O . HIS A 1 5 ? 0.313 -3.510 -14.409 1.00 22.44 5 HIS A O 7
ATOM 2699 N N . SER A 1 6 ? -1.184 -3.954 -12.788 1.00 63.43 6 SER A N 7
ATOM 2700 C CA . SER A 1 6 ? -2.306 -3.371 -13.514 1.00 33.34 6 SER A CA 7
ATOM 2701 C C . SER A 1 6 ? -2.123 -1.866 -13.679 1.00 41.32 6 SER A C 7
ATOM 2702 O O . SER A 1 6 ? -2.091 -1.352 -14.797 1.00 74.52 6 SER A O 7
ATOM 2710 N N . ALA A 1 7 ? -2.002 -1.164 -12.557 1.00 54.21 7 ALA A N 7
ATOM 2711 C CA . ALA A 1 7 ? -1.820 0.282 -12.576 1.00 51.24 7 ALA A CA 7
ATOM 2712 C C . ALA A 1 7 ? -0.668 0.678 -13.494 1.00 12.11 7 ALA A C 7
ATOM 2713 O O . ALA A 1 7 ? -0.770 1.640 -14.256 1.00 74.32 7 ALA A O 7
ATOM 2720 N N . CYS A 1 8 ? 0.428 -0.068 -13.415 1.00 62.51 8 CYS A N 7
ATOM 2721 C CA . CYS A 1 8 ? 1.601 0.205 -14.237 1.00 73.33 8 CYS A CA 7
ATOM 2722 C C . CYS A 1 8 ? 1.318 -0.100 -15.706 1.00 25.44 8 CYS A C 7
ATOM 2723 O O . CYS A 1 8 ? 1.624 0.703 -16.587 1.00 33.42 8 CYS A O 7
ATOM 2730 N N . ALA A 1 9 ? 0.734 -1.266 -15.960 1.00 74.31 9 ALA A N 7
ATOM 2731 C CA . ALA A 1 9 ? 0.408 -1.677 -17.320 1.00 51.33 9 ALA A CA 7
ATOM 2732 C C . ALA A 1 9 ? -0.379 -0.592 -18.048 1.00 1.33 9 ALA A C 7
ATOM 2733 O O . ALA A 1 9 ? -0.055 -0.229 -19.179 1.00 13.44 9 ALA A O 7
ATOM 2740 N N . VAL A 1 10 ? -1.415 -0.078 -17.392 1.00 4.32 10 VAL A N 7
ATOM 2741 C CA . VAL A 1 10 ? -2.248 0.966 -17.976 1.00 43.41 10 VAL A CA 7
ATOM 2742 C C . VAL A 1 10 ? -1.487 2.284 -18.077 1.00 15.02 10 VAL A C 7
ATOM 2743 O O . VAL A 1 10 ? -1.486 2.933 -19.123 1.00 0.21 10 VAL A O 7
ATOM 2756 N N . ARG A 1 11 ? -0.842 2.673 -16.982 1.00 45.25 11 ARG A N 7
ATOM 2757 C CA . ARG A 1 11 ? -0.077 3.914 -16.947 1.00 55.41 11 ARG A CA 7
ATOM 2758 C C . ARG A 1 11 ? 1.022 3.906 -18.005 1.00 41.30 11 ARG A C 7
ATOM 2759 O O . ARG A 1 11 ? 1.510 4.959 -18.417 1.00 53.22 11 ARG A O 7
ATOM 2780 N N . CYS A 1 12 ? 1.408 2.712 -18.440 1.00 64.32 12 CYS A N 7
ATOM 2781 C CA . CYS A 1 12 ? 2.451 2.565 -19.449 1.00 13.10 12 CYS A CA 7
ATOM 2782 C C . CYS A 1 12 ? 1.862 2.647 -20.855 1.00 25.23 12 CYS A C 7
ATOM 2783 O O . CYS A 1 12 ? 2.341 3.408 -21.697 1.00 12.24 12 CYS A O 7
ATOM 2790 N N . LEU A 1 13 ? 0.823 1.858 -21.101 1.00 75.14 13 LEU A N 7
ATOM 2791 C CA . LEU A 1 13 ? 0.168 1.840 -22.405 1.00 13.51 13 LEU A CA 7
ATOM 2792 C C . LEU A 1 13 ? -0.437 3.203 -22.729 1.00 21.12 13 LEU A C 7
ATOM 2793 O O . LEU A 1 13 ? -0.604 3.557 -23.895 1.00 51.23 13 LEU A O 7
ATOM 2809 N N . ALA A 1 14 ? -0.761 3.963 -21.688 1.00 40.21 14 ALA A N 7
ATOM 2810 C CA . ALA A 1 14 ? -1.343 5.288 -21.862 1.00 2.41 14 ALA A CA 7
ATOM 2811 C C . ALA A 1 14 ? -0.266 6.326 -22.158 1.00 44.25 14 ALA A C 7
ATOM 2812 O O . ALA A 1 14 ? -0.544 7.371 -22.746 1.00 3.32 14 ALA A O 7
ATOM 2819 N N . GLN A 1 15 ? 0.963 6.031 -21.748 1.00 24.32 15 GLN A N 7
ATOM 2820 C CA . GLN A 1 15 ? 2.082 6.940 -21.969 1.00 15.10 15 GLN A CA 7
ATOM 2821 C C . GLN A 1 15 ? 2.819 6.593 -23.258 1.00 54.23 15 GLN A C 7
ATOM 2822 O O . GLN A 1 15 ? 3.957 7.014 -23.466 1.00 71.53 15 GLN A O 7
ATOM 2836 N N . ARG A 1 16 ? 2.162 5.824 -24.121 1.00 22.14 16 ARG A N 7
ATOM 2837 C CA . ARG A 1 16 ? 2.756 5.419 -25.389 1.00 41.21 16 ARG A CA 7
ATOM 2838 C C . ARG A 1 16 ? 3.991 4.552 -25.159 1.00 55.14 16 ARG A C 7
ATOM 2839 O O . ARG A 1 16 ? 5.064 4.829 -25.694 1.00 42.42 16 ARG A O 7
ATOM 2860 N N . ARG A 1 17 ? 3.830 3.502 -24.360 1.00 54.45 17 ARG A N 7
ATOM 2861 C CA . ARG A 1 17 ? 4.931 2.596 -24.059 1.00 10.04 17 ARG A CA 7
ATOM 2862 C C . ARG A 1 17 ? 4.501 1.142 -24.229 1.00 72.01 17 ARG A C 7
ATOM 2863 O O . ARG A 1 17 ? 5.182 0.224 -23.772 1.00 71.20 17 ARG A O 7
ATOM 2884 N N . LYS A 1 18 ? 3.366 0.940 -24.889 1.00 73.24 18 LYS A N 7
ATOM 2885 C CA . LYS A 1 18 ? 2.844 -0.402 -25.122 1.00 14.43 18 LYS A CA 7
ATOM 2886 C C . LYS A 1 18 ? 2.770 -1.190 -23.818 1.00 71.10 18 LYS A C 7
ATOM 2887 O O . LYS A 1 18 ? 2.896 -2.414 -23.813 1.00 52.24 18 LYS A O 7
ATOM 2906 N N . GLY A 1 19 ? 2.563 -0.480 -22.713 1.00 25.01 19 GLY A N 7
ATOM 2907 C CA . GLY A 1 19 ? 2.475 -1.131 -21.419 1.00 1.23 19 GLY A CA 7
ATOM 2908 C C . GLY A 1 19 ? 3.838 -1.415 -20.818 1.00 53.14 19 GLY A C 7
ATOM 2909 O O . GLY A 1 19 ? 4.865 -1.094 -21.414 1.00 23.02 19 GLY A O 7
ATOM 2913 N N . GLY A 1 20 ? 3.847 -2.018 -19.633 1.00 53.23 20 GLY A N 7
ATOM 2914 C CA . GLY A 1 20 ? 5.099 -2.333 -18.971 1.00 31.11 20 GLY A CA 7
ATOM 2915 C C . GLY A 1 20 ? 5.003 -3.578 -18.112 1.00 32.05 20 GLY A C 7
ATOM 2916 O O . GLY A 1 20 ? 4.214 -4.479 -18.396 1.00 71.35 20 GLY A O 7
ATOM 2920 N N . LYS A 1 21 ? 5.809 -3.630 -17.057 1.00 31.44 21 LYS A N 7
ATOM 2921 C CA . LYS A 1 21 ? 5.813 -4.774 -16.152 1.00 72.11 21 LYS A CA 7
ATOM 2922 C C . LYS A 1 21 ? 6.418 -4.399 -14.803 1.00 50.22 21 LYS A C 7
ATOM 2923 O O . LYS A 1 21 ? 7.094 -3.377 -14.677 1.00 62.42 21 LYS A O 7
ATOM 2942 N N . CYS A 1 22 ? 6.172 -5.232 -13.797 1.00 41.53 22 CYS A N 7
ATOM 2943 C CA . CYS A 1 22 ? 6.693 -4.988 -12.458 1.00 23.33 22 CYS A CA 7
ATOM 2944 C C . CYS A 1 22 ? 8.087 -5.590 -12.299 1.00 35.25 22 CYS A C 7
ATOM 2945 O O . CYS A 1 22 ? 8.314 -6.754 -12.630 1.00 1.02 22 CYS A O 7
ATOM 2952 N N . LYS A 1 23 ? 9.016 -4.789 -11.789 1.00 21.32 23 LYS A N 7
ATOM 2953 C CA . LYS A 1 23 ? 10.387 -5.241 -11.583 1.00 61.23 23 LYS A CA 7
ATOM 2954 C C . LYS A 1 23 ? 10.743 -5.242 -10.100 1.00 43.32 23 LYS A C 7
ATOM 2955 O O . LYS A 1 23 ? 11.280 -4.264 -9.581 1.00 63.21 23 LYS A O 7
ATOM 2974 N N . ASN A 1 24 ? 10.442 -6.346 -9.424 1.00 53.42 24 ASN A N 7
ATOM 2975 C CA . ASN A 1 24 ? 10.731 -6.473 -8.000 1.00 63.15 24 ASN A CA 7
ATOM 2976 C C . ASN A 1 24 ? 10.168 -5.288 -7.222 1.00 55.04 24 ASN A C 7
ATOM 2977 O O . ASN A 1 24 ? 10.858 -4.687 -6.400 1.00 54.12 24 ASN A O 7
ATOM 2988 N N . GLY A 1 25 ? 8.907 -4.958 -7.488 1.00 42.13 25 GLY A N 7
ATOM 2989 C CA . GLY A 1 25 ? 8.271 -3.847 -6.805 1.00 5.41 25 GLY A CA 7
ATOM 2990 C C . GLY A 1 25 ? 8.263 -2.581 -7.639 1.00 60.22 25 GLY A C 7
ATOM 2991 O O . GLY A 1 25 ? 7.401 -1.720 -7.464 1.00 51.22 25 GLY A O 7
ATOM 2995 N N . ASP A 1 26 ? 9.225 -2.467 -8.548 1.00 25.13 26 ASP A N 7
ATOM 2996 C CA . ASP A 1 26 ? 9.326 -1.297 -9.412 1.00 42.02 26 ASP A CA 7
ATOM 2997 C C . ASP A 1 26 ? 8.377 -1.416 -10.601 1.00 22.04 26 ASP A C 7
ATOM 2998 O O . ASP A 1 26 ? 7.720 -2.441 -10.784 1.00 21.22 26 ASP A O 7
ATOM 3007 N N . CYS A 1 27 ? 8.309 -0.361 -11.405 1.00 44.32 27 CYS A N 7
ATOM 3008 C CA . CYS A 1 27 ? 7.440 -0.345 -12.575 1.00 60.13 27 CYS A CA 7
ATOM 3009 C C . CYS A 1 27 ? 8.203 0.116 -13.814 1.00 11.43 27 CYS A C 7
ATOM 3010 O O . CYS A 1 27 ? 8.539 1.293 -13.947 1.00 13.43 27 CYS A O 7
ATOM 3017 N N . VAL A 1 28 ? 8.473 -0.819 -14.718 1.00 64.33 28 VAL A N 7
ATOM 3018 C CA . VAL A 1 28 ? 9.195 -0.509 -15.947 1.00 21.44 28 VAL A CA 7
ATOM 3019 C C . VAL A 1 28 ? 8.258 -0.506 -17.149 1.00 32.41 28 VAL A C 7
ATOM 3020 O O . VAL A 1 28 ? 7.458 -1.425 -17.329 1.00 14.04 28 VAL A O 7
ATOM 3033 N N . CYS A 1 29 ? 8.362 0.532 -17.971 1.00 2.40 29 CYS A N 7
ATOM 3034 C CA . CYS A 1 29 ? 7.524 0.656 -19.158 1.00 3.55 29 CYS A CA 7
ATOM 3035 C C . CYS A 1 29 ? 8.301 0.276 -20.414 1.00 64.34 29 CYS A C 7
ATOM 3036 O O . CYS A 1 29 ? 9.320 0.887 -20.736 1.00 4.33 29 CYS A O 7
ATOM 3043 N N . ARG A 1 30 ? 7.813 -0.738 -21.121 1.00 74.21 30 ARG A N 7
ATOM 3044 C CA . ARG A 1 30 ? 8.461 -1.201 -22.342 1.00 22.41 30 ARG A CA 7
ATOM 3045 C C . ARG A 1 30 ? 8.071 -0.327 -23.530 1.00 61.01 30 ARG A C 7
ATOM 3046 O O . ARG A 1 30 ? 8.584 -0.501 -24.636 1.00 1.43 30 ARG A O 7
ATOM 3067 N N . PHE A 1 1 ? 0.613 1.120 -6.534 1.00 41.52 1 PHE A N 8
ATOM 3068 C CA . PHE A 1 1 ? 1.414 1.040 -5.318 1.00 64.14 1 PHE A CA 8
ATOM 3069 C C . PHE A 1 1 ? 1.667 -0.414 -4.929 1.00 12.32 1 PHE A C 8
ATOM 3070 O O . PHE A 1 1 ? 0.938 -1.314 -5.344 1.00 71.51 1 PHE A O 8
ATOM 3087 N N . SER A 1 2 ? 2.705 -0.634 -4.129 1.00 1.24 2 SER A N 8
ATOM 3088 C CA . SER A 1 2 ? 3.057 -1.978 -3.686 1.00 5.21 2 SER A CA 8
ATOM 3089 C C . SER A 1 2 ? 3.313 -2.893 -4.879 1.00 72.42 2 SER A C 8
ATOM 3090 O O . SER A 1 2 ? 2.895 -4.052 -4.889 1.00 11.34 2 SER A O 8
ATOM 3098 N N . CYS A 1 3 ? 4.002 -2.365 -5.885 1.00 60.52 3 CYS A N 8
ATOM 3099 C CA . CYS A 1 3 ? 4.314 -3.133 -7.085 1.00 11.31 3 CYS A CA 8
ATOM 3100 C C . CYS A 1 3 ? 3.041 -3.661 -7.739 1.00 55.23 3 CYS A C 8
ATOM 3101 O O . CYS A 1 3 ? 2.852 -4.871 -7.869 1.00 4.43 3 CYS A O 8
ATOM 3108 N N . ASP A 1 4 ? 2.170 -2.745 -8.150 1.00 31.40 4 ASP A N 8
ATOM 3109 C CA . ASP A 1 4 ? 0.915 -3.118 -8.792 1.00 53.33 4 ASP A CA 8
ATOM 3110 C C . ASP A 1 4 ? 1.085 -3.211 -10.305 1.00 43.14 4 ASP A C 8
ATOM 3111 O O . ASP A 1 4 ? 1.192 -2.194 -10.992 1.00 60.54 4 ASP A O 8
ATOM 3120 N N . HIS A 1 5 ? 1.111 -4.437 -10.819 1.00 3.14 5 HIS A N 8
ATOM 3121 C CA . HIS A 1 5 ? 1.270 -4.663 -12.251 1.00 14.12 5 HIS A CA 8
ATOM 3122 C C . HIS A 1 5 ? 0.188 -3.931 -13.039 1.00 74.02 5 HIS A C 8
ATOM 3123 O O . HIS A 1 5 ? 0.432 -3.446 -14.144 1.00 74.20 5 HIS A O 8
ATOM 3137 N N . SER A 1 6 ? -1.008 -3.856 -12.464 1.00 54.11 6 SER A N 8
ATOM 3138 C CA . SER A 1 6 ? -2.129 -3.187 -13.115 1.00 60.30 6 SER A CA 8
ATOM 3139 C C . SER A 1 6 ? -1.859 -1.693 -13.262 1.00 41.00 6 SER A C 8
ATOM 3140 O O . SER A 1 6 ? -1.916 -1.146 -14.363 1.00 32.10 6 SER A O 8
ATOM 3148 N N . ALA A 1 7 ? -1.564 -1.038 -12.144 1.00 33.55 7 ALA A N 8
ATOM 3149 C CA . ALA A 1 7 ? -1.283 0.392 -12.147 1.00 33.23 7 ALA A CA 8
ATOM 3150 C C . ALA A 1 7 ? -0.214 0.739 -13.177 1.00 24.33 7 ALA A C 8
ATOM 3151 O O . ALA A 1 7 ? -0.394 1.641 -13.995 1.00 12.44 7 ALA A O 8
ATOM 3158 N N . CYS A 1 8 ? 0.901 0.017 -13.131 1.00 61.02 8 CYS A N 8
ATOM 3159 C CA . CYS A 1 8 ? 2.001 0.249 -14.059 1.00 62.24 8 CYS A CA 8
ATOM 3160 C C . CYS A 1 8 ? 1.581 -0.070 -15.491 1.00 50.14 8 CYS A C 8
ATOM 3161 O O . CYS A 1 8 ? 1.867 0.689 -16.417 1.00 11.44 8 CYS A O 8
ATOM 3168 N N . ALA A 1 9 ? 0.900 -1.198 -15.665 1.00 64.12 9 ALA A N 8
ATOM 3169 C CA . ALA A 1 9 ? 0.439 -1.616 -16.983 1.00 33.40 9 ALA A CA 8
ATOM 3170 C C . ALA A 1 9 ? -0.330 -0.497 -17.676 1.00 52.32 9 ALA A C 8
ATOM 3171 O O . ALA A 1 9 ? -0.076 -0.183 -18.839 1.00 42.11 9 ALA A O 8
ATOM 3178 N N . VAL A 1 10 ? -1.272 0.103 -16.955 1.00 74.41 10 VAL A N 8
ATOM 3179 C CA . VAL A 1 10 ? -2.078 1.188 -17.501 1.00 35.00 10 VAL A CA 8
ATOM 3180 C C . VAL A 1 10 ? -1.242 2.447 -17.700 1.00 13.24 10 VAL A C 8
ATOM 3181 O O . VAL A 1 10 ? -1.282 3.070 -18.761 1.00 13.12 10 VAL A O 8
ATOM 3194 N N . ARG A 1 11 ? -0.485 2.816 -16.672 1.00 1.22 11 ARG A N 8
ATOM 3195 C CA . ARG A 1 11 ? 0.361 4.002 -16.733 1.00 10.00 11 ARG A CA 8
ATOM 3196 C C . ARG A 1 11 ? 1.368 3.893 -17.874 1.00 50.22 11 ARG A C 8
ATOM 3197 O O . ARG A 1 11 ? 1.890 4.900 -18.354 1.00 70.01 11 ARG A O 8
ATOM 3218 N N . CYS A 1 12 ? 1.637 2.665 -18.304 1.00 72.11 12 CYS A N 8
ATOM 3219 C CA . CYS A 1 12 ? 2.581 2.423 -19.388 1.00 4.12 12 CYS A CA 8
ATOM 3220 C C . CYS A 1 12 ? 1.888 2.513 -20.744 1.00 71.31 12 CYS A C 8
ATOM 3221 O O . CYS A 1 12 ? 2.347 3.219 -21.643 1.00 55.10 12 CYS A O 8
ATOM 3228 N N . LEU A 1 13 ? 0.780 1.793 -20.885 1.00 24.34 13 LEU A N 8
ATOM 3229 C CA . LEU A 1 13 ? 0.022 1.790 -22.131 1.00 2.41 13 LEU A CA 8
ATOM 3230 C C . LEU A 1 13 ? -0.514 3.184 -22.445 1.00 23.52 13 LEU A C 8
ATOM 3231 O O . LEU A 1 13 ? -0.751 3.521 -23.604 1.00 41.40 13 LEU A O 8
ATOM 3247 N N . ALA A 1 14 ? -0.700 3.989 -21.404 1.00 32.51 14 ALA A N 8
ATOM 3248 C CA . ALA A 1 14 ? -1.204 5.346 -21.569 1.00 3.41 14 ALA A CA 8
ATOM 3249 C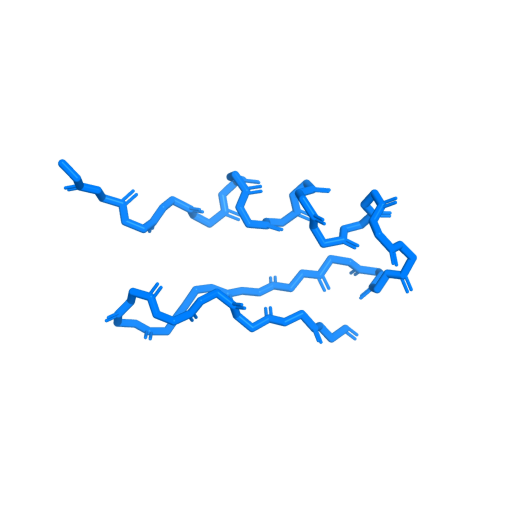 C . ALA A 1 14 ? -0.087 6.300 -21.980 1.00 21.12 14 ALA A C 8
ATOM 3250 O O . ALA A 1 14 ? -0.341 7.348 -22.573 1.00 21.03 14 ALA A O 8
ATOM 3257 N N . GLN A 1 15 ? 1.149 5.929 -21.660 1.00 52.31 15 GLN A N 8
ATOM 3258 C CA . GLN A 1 15 ? 2.304 6.754 -21.995 1.00 71.45 15 GLN A CA 8
ATOM 3259 C C . GLN A 1 15 ? 2.909 6.327 -23.329 1.00 34.41 15 GLN A C 8
ATOM 3260 O O . GLN A 1 15 ? 4.052 6.662 -23.639 1.00 20.24 15 GLN A O 8
ATOM 3274 N N . ARG A 1 16 ? 2.134 5.585 -24.114 1.00 0.01 16 ARG A N 8
ATOM 3275 C CA . ARG A 1 16 ? 2.594 5.111 -25.413 1.00 63.24 16 ARG A CA 8
ATOM 3276 C C . ARG A 1 16 ? 3.782 4.166 -25.258 1.00 22.12 16 ARG A C 8
ATOM 3277 O O . ARG A 1 16 ? 4.825 4.356 -25.884 1.00 60.41 16 ARG A O 8
ATOM 3298 N N . ARG A 1 17 ? 3.617 3.149 -24.419 1.00 34.42 17 ARG A N 8
ATOM 3299 C CA . ARG A 1 17 ? 4.676 2.175 -24.180 1.00 15.44 17 ARG A CA 8
ATOM 3300 C C . ARG A 1 17 ? 4.136 0.751 -24.273 1.00 42.14 17 ARG A C 8
ATOM 3301 O O . ARG A 1 17 ? 4.789 -0.201 -23.846 1.00 30.22 17 ARG A O 8
ATOM 3322 N N . LYS A 1 18 ? 2.940 0.613 -24.835 1.00 61.23 18 LYS A N 8
ATOM 3323 C CA . LYS A 1 18 ? 2.312 -0.694 -24.987 1.00 31.33 18 LYS A CA 8
ATOM 3324 C C . LYS A 1 18 ? 2.292 -1.445 -23.659 1.00 73.32 18 LYS A C 8
ATOM 3325 O O . LYS A 1 18 ? 2.335 -2.674 -23.630 1.00 23.44 18 LYS A O 8
ATOM 3344 N N . GLY A 1 19 ? 2.224 -0.697 -22.562 1.00 31.20 19 GLY A N 8
ATOM 3345 C CA . GLY A 1 19 ? 2.198 -1.310 -21.247 1.00 34.12 19 GLY A CA 8
ATOM 3346 C C . GLY A 1 19 ? 3.582 -1.674 -20.749 1.00 3.32 19 GLY A C 8
ATOM 3347 O O . GLY A 1 19 ? 4.569 -1.513 -21.465 1.00 64.03 19 GLY A O 8
ATOM 3351 N N . GLY A 1 20 ? 3.656 -2.164 -19.515 1.00 62.31 20 GLY A N 8
ATOM 3352 C CA . GLY A 1 20 ? 4.935 -2.542 -18.942 1.00 70.04 20 GLY A CA 8
ATOM 3353 C C . GLY A 1 20 ? 4.806 -3.652 -17.918 1.00 63.02 20 GLY A C 8
ATOM 3354 O O . GLY A 1 20 ? 3.887 -4.468 -17.987 1.00 55.41 20 GLY A O 8
ATOM 3358 N N . LYS A 1 21 ? 5.732 -3.686 -16.965 1.00 54.32 21 LYS A N 8
ATOM 3359 C CA . LYS A 1 21 ? 5.719 -4.704 -15.922 1.00 1.14 21 LYS A CA 8
ATOM 3360 C C . LYS A 1 21 ? 6.454 -4.217 -14.677 1.00 42.41 21 LYS A C 8
ATOM 3361 O O . LYS A 1 21 ? 7.153 -3.204 -14.713 1.00 44.44 21 LYS A O 8
ATOM 3380 N N . CYS A 1 22 ? 6.293 -4.945 -13.577 1.00 51.52 22 CYS A N 8
ATOM 3381 C CA . CYS A 1 22 ? 6.942 -4.588 -12.321 1.00 53.54 22 CYS A CA 8
ATOM 3382 C C . CYS A 1 22 ? 8.314 -5.247 -12.211 1.00 55.32 22 CYS A C 8
ATOM 3383 O O . CYS A 1 22 ? 8.488 -6.409 -12.579 1.00 41.42 22 CYS A O 8
ATOM 3390 N N . LYS A 1 23 ? 9.285 -4.497 -11.702 1.00 11.31 23 LYS A N 8
ATOM 3391 C CA . LYS A 1 23 ? 10.641 -5.007 -11.541 1.00 4.42 23 LYS A CA 8
ATOM 3392 C C . LYS A 1 23 ? 11.054 -5.002 -10.072 1.00 74.03 23 LYS A C 8
ATOM 3393 O O . LYS A 1 23 ? 11.723 -4.080 -9.609 1.00 2.10 23 LYS A O 8
ATOM 3412 N N . ASN A 1 24 ? 10.650 -6.039 -9.346 1.00 21.32 24 ASN A N 8
ATOM 3413 C CA . ASN A 1 24 ? 10.979 -6.155 -7.930 1.00 12.44 24 ASN A CA 8
ATOM 3414 C C . ASN A 1 24 ? 10.591 -4.886 -7.176 1.00 42.11 24 ASN A C 8
ATOM 3415 O O . ASN A 1 24 ? 11.334 -4.409 -6.320 1.00 1.54 24 ASN A O 8
ATOM 3426 N N . GLY A 1 25 ? 9.421 -4.345 -7.502 1.00 1.33 25 GLY A N 8
ATOM 3427 C CA . GLY A 1 25 ? 8.954 -3.137 -6.846 1.00 45.24 25 GLY A CA 8
ATOM 3428 C C . GLY A 1 25 ? 8.981 -1.931 -7.765 1.00 62.52 25 GLY A C 8
ATOM 3429 O O . GLY A 1 25 ? 8.231 -0.975 -7.568 1.00 21.31 25 GLY A O 8
ATOM 3433 N N . ASP A 1 26 ? 9.848 -1.975 -8.771 1.00 31.50 26 ASP A N 8
ATOM 3434 C CA . ASP A 1 26 ? 9.970 -0.878 -9.724 1.00 20.14 26 ASP A CA 8
ATOM 3435 C C . ASP A 1 26 ? 8.927 -1.001 -10.830 1.00 45.25 26 ASP A C 8
ATOM 3436 O O . ASP A 1 26 ? 8.270 -2.033 -10.967 1.00 61.02 26 ASP A O 8
ATOM 3445 N N . CYS A 1 27 ? 8.780 0.059 -11.618 1.00 5.40 27 CYS A N 8
ATOM 3446 C CA . CYS A 1 27 ? 7.817 0.072 -12.712 1.00 41.21 27 CYS A CA 8
ATOM 3447 C C . CYS A 1 27 ? 8.516 0.300 -14.049 1.00 52.34 27 CYS A C 8
ATOM 3448 O O . CYS A 1 27 ? 8.901 1.423 -14.378 1.00 34.32 27 CYS A O 8
ATOM 3455 N N . VAL A 1 28 ? 8.676 -0.773 -14.818 1.00 2.44 28 VAL A N 8
ATOM 3456 C CA . VAL A 1 28 ? 9.327 -0.690 -16.120 1.00 31.22 28 VAL A CA 8
ATOM 3457 C C . VAL A 1 28 ? 8.301 -0.690 -17.248 1.00 23.03 28 VAL A C 8
ATOM 3458 O O . VAL A 1 28 ? 7.352 -1.475 -17.239 1.00 1.52 28 VAL A O 8
ATOM 3471 N N . CYS A 1 29 ? 8.498 0.195 -18.219 1.00 64.11 29 CYS A N 8
ATOM 3472 C CA . CYS A 1 29 ? 7.591 0.298 -19.356 1.00 3.43 29 CYS A CA 8
ATOM 3473 C C . CYS A 1 29 ? 8.273 -0.165 -20.640 1.00 30.42 29 CYS A C 8
ATOM 3474 O O . CYS A 1 29 ? 9.317 0.361 -21.026 1.00 14.42 29 CYS A O 8
ATOM 3481 N N . ARG A 1 30 ? 7.675 -1.154 -21.297 1.00 22.14 30 ARG A N 8
ATOM 3482 C CA . ARG A 1 30 ? 8.225 -1.690 -22.536 1.00 54.43 30 ARG A CA 8
ATOM 3483 C C . ARG A 1 30 ? 7.745 -0.881 -23.738 1.00 12.42 30 ARG A C 8
ATOM 3484 O O . ARG A 1 30 ? 7.852 0.346 -23.756 1.00 24.35 30 ARG A O 8
ATOM 3505 N N . PHE A 1 1 ? 6.203 -6.350 -1.987 1.00 33.33 1 PHE A N 9
ATOM 3506 C CA . PHE A 1 1 ? 5.516 -5.135 -2.408 1.00 51.04 1 PHE A CA 9
ATOM 3507 C C . PHE A 1 1 ? 4.963 -5.286 -3.822 1.00 54.35 1 PHE A C 9
ATOM 3508 O O . PHE A 1 1 ? 5.141 -6.321 -4.463 1.00 62.34 1 PHE A O 9
ATOM 3525 N N . SER A 1 2 ? 4.289 -4.245 -4.302 1.00 45.31 2 SER A N 9
ATOM 3526 C CA . SER A 1 2 ? 3.706 -4.262 -5.638 1.00 53.13 2 SER A CA 9
ATOM 3527 C C . SER A 1 2 ? 3.063 -2.918 -5.968 1.00 2.13 2 SER A C 9
ATOM 3528 O O . SER A 1 2 ? 2.352 -2.338 -5.146 1.00 62.32 2 SER A O 9
ATOM 3536 N N . CYS A 1 3 ? 3.319 -2.427 -7.176 1.00 32.41 3 CYS A N 9
ATOM 3537 C CA . CYS A 1 3 ? 2.767 -1.152 -7.616 1.00 42.23 3 CYS A CA 9
ATOM 3538 C C . CYS A 1 3 ? 1.591 -1.366 -8.564 1.00 73.12 3 CYS A C 9
ATOM 3539 O O . CYS A 1 3 ? 1.309 -0.527 -9.420 1.00 62.44 3 CYS A O 9
ATOM 3546 N N . ASP A 1 4 ? 0.908 -2.494 -8.404 1.00 74.24 4 ASP A N 9
ATOM 3547 C CA . ASP A 1 4 ? -0.239 -2.819 -9.244 1.00 54.04 4 ASP A CA 9
ATOM 3548 C C . ASP A 1 4 ? 0.174 -2.935 -10.708 1.00 44.11 4 ASP A C 9
ATOM 3549 O O . ASP A 1 4 ? 0.262 -1.934 -11.421 1.00 31.24 4 ASP A O 9
ATOM 3558 N N . HIS A 1 5 ? 0.429 -4.162 -11.150 1.00 62.34 5 HIS A N 9
ATOM 3559 C CA . HIS A 1 5 ? 0.835 -4.409 -12.530 1.00 34.13 5 HIS A CA 9
ATOM 3560 C C . HIS A 1 5 ? -0.173 -3.812 -13.507 1.00 74.53 5 HIS A C 9
ATOM 3561 O O . HIS A 1 5 ? 0.174 -3.459 -14.634 1.00 4.21 5 HIS A O 9
ATOM 3575 N N . SER A 1 6 ? -1.424 -3.705 -13.069 1.00 5.54 6 SER A N 9
ATOM 3576 C CA . SER A 1 6 ? -2.483 -3.155 -13.907 1.00 21.15 6 SER A CA 9
ATOM 3577 C C . SER A 1 6 ? -2.322 -1.647 -14.067 1.00 5.51 6 SER A C 9
ATOM 3578 O O . SER A 1 6 ? -2.307 -1.128 -15.183 1.00 11.02 6 SER A O 9
ATOM 3586 N N . ALA A 1 7 ? -2.200 -0.948 -12.943 1.00 14.02 7 ALA A N 9
ATOM 3587 C CA . ALA A 1 7 ? -2.038 0.500 -12.957 1.00 50.52 7 ALA A CA 9
ATOM 3588 C C . ALA A 1 7 ? -0.897 0.916 -13.880 1.00 73.20 7 ALA A C 9
ATOM 3589 O O . ALA A 1 7 ? -1.060 1.792 -14.730 1.00 73.32 7 ALA A O 9
ATOM 3596 N N . CYS A 1 8 ? 0.258 0.283 -13.707 1.00 30.40 8 CYS A N 9
ATOM 3597 C CA . CYS A 1 8 ? 1.427 0.587 -14.523 1.00 61.32 8 CYS A CA 9
ATOM 3598 C C . CYS A 1 8 ? 1.193 0.190 -15.978 1.00 52.30 8 CYS A C 9
ATOM 3599 O O . CYS A 1 8 ? 1.512 0.945 -16.897 1.00 35.44 8 CYS A O 9
ATOM 3606 N N . ALA A 1 9 ? 0.633 -0.998 -16.179 1.00 24.41 9 ALA A N 9
ATOM 3607 C CA . ALA A 1 9 ? 0.354 -1.494 -17.521 1.00 21.22 9 ALA A CA 9
ATOM 3608 C C . ALA A 1 9 ? -0.428 -0.468 -18.334 1.00 4.23 9 ALA A C 9
ATOM 3609 O O . ALA A 1 9 ? -0.078 -0.168 -19.475 1.00 64.23 9 ALA A O 9
ATOM 3616 N N . VAL A 1 10 ? -1.489 0.068 -17.739 1.00 24.14 10 VAL A N 9
ATOM 3617 C CA . VAL A 1 10 ? -2.320 1.061 -18.408 1.00 10.44 10 VAL A CA 9
ATOM 3618 C C . VAL A 1 10 ? -1.577 2.383 -18.567 1.00 24.22 10 VAL A C 9
ATOM 3619 O O . VAL A 1 10 ? -1.555 2.968 -19.650 1.00 13.24 10 VAL A O 9
ATOM 3632 N N . ARG A 1 11 ? -0.967 2.847 -17.481 1.00 14.23 11 ARG A N 9
ATOM 3633 C CA . ARG A 1 11 ? -0.223 4.101 -17.499 1.00 61.54 11 ARG A CA 9
ATOM 3634 C C . ARG A 1 11 ? 0.907 4.047 -18.524 1.00 32.43 11 ARG A C 9
ATOM 3635 O O . ARG A 1 11 ? 1.391 5.081 -18.985 1.00 72.43 11 ARG A O 9
ATOM 3656 N N . CYS A 1 12 ? 1.323 2.834 -18.875 1.00 10.44 12 CYS A N 9
ATOM 3657 C CA . CYS A 1 12 ? 2.396 2.644 -19.843 1.00 50.30 12 CYS A CA 9
ATOM 3658 C C . CYS A 1 12 ? 1.848 2.631 -21.267 1.00 15.50 12 CYS A C 9
ATOM 3659 O O . CYS A 1 12 ? 2.340 3.348 -22.140 1.00 74.42 12 CYS A O 9
ATOM 3666 N N . LEU A 1 13 ? 0.826 1.813 -21.494 1.00 51.40 13 LEU A N 9
ATOM 3667 C CA . LEU A 1 13 ? 0.209 1.707 -22.812 1.00 22.22 13 LEU A CA 9
ATOM 3668 C C . LEU A 1 13 ? -0.406 3.037 -23.235 1.00 4.25 13 LEU A C 9
ATOM 3669 O O . LEU A 1 13 ? -0.544 3.318 -24.425 1.00 11.04 13 LEU A O 9
ATOM 3685 N N . ALA A 1 14 ? -0.771 3.853 -22.251 1.00 44.53 14 ALA A N 9
ATOM 3686 C CA . ALA A 1 14 ? -1.366 5.156 -22.521 1.00 54.13 14 ALA A CA 9
ATOM 3687 C C . ALA A 1 14 ? -0.296 6.192 -22.849 1.00 74.24 14 ALA A C 9
ATOM 3688 O O . ALA A 1 14 ? -0.572 7.194 -23.508 1.00 10.11 14 ALA A O 9
ATOM 3695 N N . GLN A 1 15 ? 0.924 5.943 -22.385 1.00 71.42 15 GLN A N 9
ATOM 3696 C CA . GLN A 1 15 ? 2.035 6.855 -22.629 1.00 15.40 15 GLN A CA 9
ATOM 3697 C C . GLN A 1 15 ? 2.816 6.442 -23.872 1.00 1.23 15 GLN A C 9
ATOM 3698 O O . GLN A 1 15 ? 3.954 6.867 -24.071 1.00 23.03 15 GLN A O 9
ATOM 3712 N N . ARG A 1 16 ? 2.198 5.611 -24.704 1.00 52.24 16 ARG A N 9
ATOM 3713 C CA . ARG A 1 16 ? 2.836 5.139 -25.927 1.00 44.31 16 ARG A CA 9
ATOM 3714 C C . ARG A 1 16 ? 4.075 4.307 -25.607 1.00 52.23 16 ARG A C 9
ATOM 3715 O O . ARG A 1 16 ? 5.161 4.568 -26.126 1.00 33.24 16 ARG A O 9
ATOM 3736 N N . ARG A 1 17 ? 3.903 3.306 -24.750 1.00 65.14 17 ARG A N 9
ATOM 3737 C CA . ARG A 1 17 ? 5.007 2.437 -24.360 1.00 62.13 17 ARG A CA 9
ATOM 3738 C C . ARG A 1 17 ? 4.603 0.969 -24.456 1.00 20.44 17 ARG A C 9
ATOM 3739 O O . ARG A 1 17 ? 5.282 0.090 -23.924 1.00 5.32 17 ARG A O 9
ATOM 3760 N N . LYS A 1 18 ? 3.492 0.709 -25.137 1.00 11.35 18 LYS A N 9
ATOM 3761 C CA . LYS A 1 18 ? 2.996 -0.652 -25.303 1.00 41.21 18 LYS A CA 9
ATOM 3762 C C . LYS A 1 18 ? 2.893 -1.362 -23.957 1.00 42.01 18 LYS A C 9
ATOM 3763 O O . LYS A 1 18 ? 3.036 -2.581 -23.875 1.00 64.10 18 LYS A O 9
ATOM 3782 N N . GLY A 1 19 ? 2.642 -0.591 -22.903 1.00 45.45 19 GLY A N 9
ATOM 3783 C CA . GLY A 1 19 ? 2.523 -1.164 -21.576 1.00 23.12 19 GLY A CA 9
ATOM 3784 C C . GLY A 1 19 ? 3.871 -1.392 -20.920 1.00 35.52 19 GLY A C 9
ATOM 3785 O O . GLY A 1 19 ? 4.912 -1.118 -21.513 1.00 45.34 19 GLY A O 9
ATOM 3789 N N . GLY A 1 20 ? 3.850 -1.896 -19.689 1.00 44.12 20 GLY A N 9
ATOM 3790 C CA . GLY A 1 20 ? 5.086 -2.151 -18.972 1.00 13.44 20 GLY A CA 9
ATOM 3791 C C . GLY A 1 20 ? 4.905 -3.143 -17.840 1.00 61.45 20 GLY A C 9
ATOM 3792 O O . GLY A 1 20 ? 4.087 -4.059 -17.932 1.00 63.24 20 GLY A O 9
ATOM 3796 N N . LYS A 1 21 ? 5.671 -2.964 -16.770 1.00 23.01 21 LYS A N 9
ATOM 3797 C CA . LYS A 1 21 ? 5.593 -3.851 -15.615 1.00 63.13 21 LYS A CA 9
ATOM 3798 C C . LYS A 1 21 ? 6.161 -3.176 -14.371 1.00 11.40 21 LYS A C 9
ATOM 3799 O O . LYS A 1 21 ? 6.837 -2.151 -14.462 1.00 43.33 21 LYS A O 9
ATOM 3818 N N . CYS A 1 22 ? 5.883 -3.757 -13.209 1.00 13.21 22 CYS A N 9
ATOM 3819 C CA . CYS A 1 22 ? 6.366 -3.212 -11.946 1.00 21.31 22 CYS A CA 9
ATOM 3820 C C . CYS A 1 22 ? 7.655 -3.905 -11.512 1.00 74.43 22 CYS A C 9
ATOM 3821 O O . CYS A 1 22 ? 7.860 -5.088 -11.787 1.00 52.10 22 CYS A O 9
ATOM 3828 N N . LYS A 1 23 ? 8.520 -3.161 -10.833 1.00 23.14 23 LYS A N 9
ATOM 3829 C CA . LYS A 1 23 ? 9.789 -3.702 -10.359 1.00 34.24 23 LYS A CA 9
ATOM 3830 C C . LYS A 1 23 ? 10.085 -3.230 -8.939 1.00 1.21 23 LYS A C 9
ATOM 3831 O O . LYS A 1 23 ? 10.592 -2.128 -8.735 1.00 11.31 23 LYS A O 9
ATOM 3850 N N . ASN A 1 24 ? 9.767 -4.072 -7.961 1.00 72.12 24 ASN A N 9
ATOM 3851 C CA . ASN A 1 24 ? 10.000 -3.740 -6.560 1.00 63.34 24 ASN A CA 9
ATOM 3852 C C . ASN A 1 24 ? 9.393 -2.384 -6.214 1.00 62.20 24 ASN A C 9
ATOM 3853 O O . ASN A 1 24 ? 10.043 -1.541 -5.598 1.00 11.51 24 ASN A O 9
ATOM 3864 N N . GLY A 1 25 ? 8.141 -2.182 -6.615 1.00 25.43 25 GLY A N 9
ATOM 3865 C CA . GLY A 1 25 ? 7.467 -0.928 -6.338 1.00 0.45 25 GLY A CA 9
ATOM 3866 C C . GLY A 1 25 ? 7.589 0.061 -7.480 1.00 4.10 25 GLY A C 9
ATOM 3867 O O . GLY A 1 25 ? 6.719 0.910 -7.671 1.00 14.20 25 GLY A O 9
ATOM 3871 N N . ASP A 1 26 ? 8.673 -0.047 -8.240 1.00 62.34 26 ASP A N 9
ATOM 3872 C CA . ASP A 1 26 ? 8.907 0.845 -9.370 1.00 21.01 26 ASP A CA 9
ATOM 3873 C C . ASP A 1 26 ? 7.993 0.492 -10.539 1.00 40.33 26 ASP A C 9
ATOM 3874 O O . ASP A 1 26 ? 7.443 -0.608 -10.602 1.00 3.23 26 ASP A O 9
ATOM 3883 N N . CYS A 1 27 ? 7.834 1.433 -11.464 1.00 11.31 27 CYS A N 9
ATOM 3884 C CA . CYS A 1 27 ? 6.986 1.224 -12.631 1.00 35.22 27 CYS A CA 9
ATOM 3885 C C . CYS A 1 27 ? 7.782 1.398 -13.921 1.00 10.33 27 CYS A C 9
ATOM 3886 O O . CYS A 1 27 ? 8.018 2.520 -14.371 1.00 23.44 27 CYS A O 9
ATOM 3893 N N . VAL A 1 28 ? 8.193 0.281 -14.511 1.00 63.35 28 VAL A N 9
ATOM 3894 C CA . VAL A 1 28 ? 8.962 0.309 -15.750 1.00 72.02 28 VAL A CA 9
ATOM 3895 C C . VAL A 1 28 ? 8.050 0.182 -16.965 1.00 62.35 28 VAL A C 9
ATOM 3896 O O . VAL A 1 28 ? 7.121 -0.626 -16.977 1.00 20.24 28 VAL A O 9
ATOM 3909 N N . CYS A 1 29 ? 8.322 0.985 -17.989 1.00 22.42 29 CYS A N 9
ATOM 3910 C CA . CYS A 1 29 ? 7.527 0.963 -19.211 1.00 2.03 29 CYS A CA 9
ATOM 3911 C C . CYS A 1 29 ? 8.367 0.499 -20.398 1.00 34.04 29 CYS A C 9
ATOM 3912 O O . CYS A 1 29 ? 9.393 1.098 -20.717 1.00 5.41 29 CYS A O 9
ATOM 3919 N N . ARG A 1 30 ? 7.922 -0.572 -21.047 1.00 51.20 30 ARG A N 9
ATOM 3920 C CA . ARG A 1 30 ? 8.632 -1.117 -22.198 1.00 20.03 30 ARG A CA 9
ATOM 3921 C C . ARG A 1 30 ? 8.526 -0.179 -23.397 1.00 33.15 30 ARG A C 9
ATOM 3922 O O . ARG A 1 30 ? 9.037 0.941 -23.368 1.00 73.42 30 ARG A O 9
ATOM 3943 N N . PHE A 1 1 ? 2.456 -1.335 1.058 1.00 64.55 1 PHE A N 10
ATOM 3944 C CA . PHE A 1 1 ? 2.059 -1.119 -0.329 1.00 3.12 1 PHE A CA 10
ATOM 3945 C C . PHE A 1 1 ? 2.432 -2.319 -1.195 1.00 51.40 1 PHE A C 10
ATOM 3946 O O . PHE A 1 1 ? 2.973 -3.309 -0.703 1.00 50.22 1 PHE A O 10
ATOM 3963 N N . SER A 1 2 ? 2.137 -2.222 -2.488 1.00 4.24 2 SER A N 10
ATOM 3964 C CA . SER A 1 2 ? 2.437 -3.300 -3.423 1.00 31.04 2 SER A CA 10
ATOM 3965 C C . SER A 1 2 ? 2.357 -2.807 -4.864 1.00 43.31 2 SER A C 10
ATOM 3966 O O . SER A 1 2 ? 1.329 -2.289 -5.300 1.00 14.55 2 SER A O 10
ATOM 3974 N N . CYS A 1 3 ? 3.451 -2.972 -5.600 1.00 41.34 3 CYS A N 10
ATOM 3975 C CA . CYS A 1 3 ? 3.508 -2.544 -6.993 1.00 12.31 3 CYS A CA 10
ATOM 3976 C C . CYS A 1 3 ? 2.447 -3.259 -7.825 1.00 42.43 3 CYS A C 10
ATOM 3977 O O . CYS A 1 3 ? 2.630 -4.408 -8.228 1.00 14.32 3 CYS A O 10
ATOM 3984 N N . ASP A 1 4 ? 1.340 -2.570 -8.079 1.00 72.34 4 ASP A N 10
ATOM 3985 C CA . ASP A 1 4 ? 0.250 -3.138 -8.865 1.00 1.01 4 ASP A CA 10
ATOM 3986 C C . ASP A 1 4 ? 0.618 -3.192 -10.344 1.00 74.35 4 ASP A C 10
ATOM 3987 O O . ASP A 1 4 ? 0.680 -2.163 -11.018 1.00 33.13 4 ASP A O 10
ATOM 3996 N N . HIS A 1 5 ? 0.862 -4.400 -10.845 1.00 15.45 5 HIS A N 10
ATOM 3997 C CA . HIS A 1 5 ? 1.224 -4.588 -12.245 1.00 33.22 5 HIS A CA 10
ATOM 3998 C C . HIS A 1 5 ? 0.179 -3.964 -13.165 1.00 32.20 5 HIS A C 10
ATOM 3999 O O . HIS A 1 5 ? 0.510 -3.426 -14.221 1.00 70.24 5 HIS A O 10
ATOM 4013 N N . SER A 1 6 ? -1.084 -4.041 -12.757 1.00 2.04 6 SER A N 10
ATOM 4014 C CA . SER A 1 6 ? -2.178 -3.488 -13.547 1.00 4.14 6 SER A CA 10
ATOM 4015 C C . SER A 1 6 ? -2.034 -1.976 -13.689 1.00 14.32 6 SER A C 10
ATOM 4016 O O . SER A 1 6 ? -2.077 -1.439 -14.795 1.00 54.52 6 SER A O 10
ATOM 4024 N N . ALA A 1 7 ? -1.864 -1.295 -12.560 1.00 70.01 7 ALA A N 10
ATOM 4025 C CA . ALA A 1 7 ? -1.712 0.155 -12.558 1.00 34.32 7 ALA A CA 10
ATOM 4026 C C . ALA A 1 7 ? -0.616 0.594 -13.522 1.00 63.51 7 ALA A C 10
ATOM 4027 O O . ALA A 1 7 ? -0.818 1.489 -14.343 1.00 11.02 7 ALA A O 10
ATOM 4034 N N . CYS A 1 8 ? 0.547 -0.042 -13.418 1.00 14.14 8 CYS A N 10
ATOM 4035 C CA . CYS A 1 8 ? 1.677 0.283 -14.279 1.00 53.34 8 CYS A CA 10
ATOM 4036 C C . CYS A 1 8 ? 1.377 -0.082 -15.730 1.00 62.43 8 CYS A C 10
ATOM 4037 O O . CYS A 1 8 ? 1.647 0.695 -16.645 1.00 61.35 8 CYS A O 10
ATOM 4044 N N . ALA A 1 9 ? 0.817 -1.271 -15.932 1.00 4.23 9 ALA A N 10
ATOM 4045 C CA . ALA A 1 9 ? 0.479 -1.739 -17.270 1.00 11.11 9 ALA A CA 10
ATOM 4046 C C . ALA A 1 9 ? -0.347 -0.701 -18.022 1.00 12.00 9 ALA A C 10
ATOM 4047 O O . ALA A 1 9 ? -0.054 -0.374 -19.172 1.00 42.10 9 ALA A O 10
ATOM 4054 N N . VAL A 1 10 ? -1.382 -0.186 -17.366 1.00 32.44 10 VAL A N 10
ATOM 4055 C CA . VAL A 1 10 ? -2.251 0.815 -17.972 1.00 41.13 10 VAL A CA 10
ATOM 4056 C C . VAL A 1 10 ? -1.525 2.146 -18.136 1.00 61.30 10 VAL A C 10
ATOM 4057 O O . VAL A 1 10 ? -1.559 2.755 -19.205 1.00 44.30 10 VAL A O 10
ATOM 4070 N N . ARG A 1 11 ? -0.869 2.590 -17.069 1.00 45.45 11 ARG A N 10
ATOM 4071 C CA . ARG A 1 11 ? -0.134 3.850 -17.094 1.00 73.35 11 ARG A CA 10
ATOM 4072 C C . ARG A 1 11 ? 0.946 3.828 -18.172 1.00 23.34 11 ARG A C 10
ATOM 4073 O O . ARG A 1 11 ? 1.401 4.876 -18.632 1.00 31.44 11 ARG A O 10
ATOM 4094 N N . CYS A 1 12 ? 1.354 2.627 -18.569 1.00 52.00 12 CYS A N 10
ATOM 4095 C CA . CYS A 1 12 ? 2.381 2.467 -19.591 1.00 4.12 12 CYS A CA 10
ATOM 4096 C C . CYS A 1 12 ? 1.767 2.481 -20.987 1.00 54.34 12 CYS A C 10
ATOM 4097 O O . CYS A 1 12 ? 2.211 3.221 -21.866 1.00 43.21 12 CYS A O 10
ATOM 4104 N N . LEU A 1 13 ? 0.742 1.659 -21.185 1.00 0.31 13 LEU A N 10
ATOM 4105 C CA . LEU A 1 13 ? 0.065 1.577 -22.474 1.00 71.24 13 LEU A CA 10
ATOM 4106 C C . LEU A 1 13 ? -0.579 2.911 -22.838 1.00 45.10 13 LEU A C 10
ATOM 4107 O O . LEU A 1 13 ? -0.774 3.217 -24.014 1.00 35.02 13 LEU A O 10
ATOM 4123 N N . ALA A 1 14 ? -0.903 3.702 -21.821 1.00 10.33 14 ALA A N 10
ATOM 4124 C CA . ALA A 1 14 ? -1.520 5.006 -22.033 1.00 71.34 14 ALA A CA 10
ATOM 4125 C C . ALA A 1 14 ? -0.474 6.057 -22.388 1.00 0.14 14 ALA A C 10
ATOM 4126 O O . ALA A 1 14 ? -0.787 7.071 -23.012 1.00 21.45 14 ALA A O 10
ATOM 4133 N N . GLN A 1 15 ? 0.768 5.809 -21.985 1.00 20.33 15 GLN A N 10
ATOM 4134 C CA . GLN A 1 15 ? 1.859 6.736 -22.259 1.00 64.11 15 GLN A CA 10
ATOM 4135 C C . GLN A 1 15 ? 2.587 6.355 -23.544 1.00 41.02 15 GLN A C 10
ATOM 4136 O O . GLN A 1 15 ? 3.712 6.793 -23.785 1.00 23.31 15 GLN A O 10
ATOM 4150 N N . ARG A 1 16 ? 1.938 5.537 -24.366 1.00 54.10 16 ARG A N 10
ATOM 4151 C CA . ARG A 1 16 ? 2.524 5.096 -25.626 1.00 12.11 16 ARG A CA 10
ATOM 4152 C C . ARG A 1 16 ? 3.781 4.267 -25.380 1.00 32.21 16 ARG A C 10
ATOM 4153 O O . ARG A 1 16 ? 4.841 4.547 -25.941 1.00 35.54 16 ARG A O 10
ATOM 4174 N N . ARG A 1 17 ? 3.655 3.246 -24.538 1.00 12.31 17 ARG A N 10
ATOM 4175 C CA . ARG A 1 17 ? 4.781 2.378 -24.216 1.00 74.43 17 ARG A CA 10
ATOM 4176 C C . ARG A 1 17 ? 4.383 0.909 -24.326 1.00 73.33 17 ARG A C 10
ATOM 4177 O O . ARG A 1 17 ? 5.091 0.024 -23.845 1.00 44.32 17 ARG A O 10
ATOM 4198 N N . LYS A 1 18 ? 3.244 0.656 -24.962 1.00 72.33 18 LYS A N 10
ATOM 4199 C CA . LYS A 1 18 ? 2.750 -0.705 -25.137 1.00 25.31 18 LYS A CA 10
ATOM 4200 C C . LYS A 1 18 ? 2.713 -1.446 -23.804 1.00 1.31 18 LYS A C 10
ATOM 4201 O O . LYS A 1 18 ? 2.869 -2.665 -23.756 1.00 33.14 18 LYS A O 10
ATOM 4220 N N . GLY A 1 19 ? 2.504 -0.700 -22.723 1.00 42.21 19 GLY A N 10
ATOM 4221 C CA . GLY A 1 19 ? 2.449 -1.303 -21.405 1.00 32.44 19 GLY A CA 10
ATOM 4222 C C . GLY A 1 19 ? 3.826 -1.537 -20.816 1.00 33.24 19 GLY A C 10
ATOM 4223 O O . GLY A 1 19 ? 4.837 -1.219 -21.439 1.00 65.41 19 GLY A O 10
ATOM 4227 N N . GLY A 1 20 ? 3.865 -2.094 -19.609 1.00 10.45 20 GLY A N 10
ATOM 4228 C CA . GLY A 1 20 ? 5.133 -2.358 -18.955 1.00 22.34 20 GLY A CA 10
ATOM 4229 C C . GLY A 1 20 ? 5.037 -3.473 -17.932 1.00 15.34 20 GLY A C 10
ATOM 4230 O O . GLY A 1 20 ? 4.207 -4.374 -18.060 1.00 3.31 20 GLY A O 10
ATOM 4234 N N . LYS A 1 21 ? 5.888 -3.414 -16.913 1.00 34.00 21 LYS A N 10
ATOM 4235 C CA . LYS A 1 21 ? 5.896 -4.426 -15.863 1.00 41.21 21 LYS A CA 10
ATOM 4236 C C . LYS A 1 21 ? 6.551 -3.888 -14.595 1.00 21.42 21 LYS A C 10
ATOM 4237 O O . LYS A 1 21 ? 7.299 -2.911 -14.636 1.00 51.13 21 LYS A O 10
ATOM 4256 N N . CYS A 1 22 ? 6.267 -4.534 -13.468 1.00 51.45 22 CYS A N 10
ATOM 4257 C CA . CYS A 1 22 ? 6.829 -4.122 -12.188 1.00 11.31 22 CYS A CA 10
ATOM 4258 C C . CYS A 1 22 ? 8.123 -4.875 -11.894 1.00 41.13 22 CYS A C 10
ATOM 4259 O O . CYS A 1 22 ? 8.221 -6.080 -12.129 1.00 14.35 22 CYS A O 10
ATOM 4266 N N . LYS A 1 23 ? 9.115 -4.157 -11.380 1.00 4.44 23 LYS A N 10
ATOM 4267 C CA . LYS A 1 23 ? 10.404 -4.755 -11.052 1.00 31.23 23 LYS A CA 10
ATOM 4268 C C . LYS A 1 23 ? 10.845 -4.361 -9.646 1.00 1.41 23 LYS A C 10
ATOM 4269 O O . LYS A 1 23 ? 11.496 -3.335 -9.455 1.00 3.40 23 LYS A O 10
ATOM 4288 N N . ASN A 1 24 ? 10.487 -5.183 -8.665 1.00 60.44 24 ASN A N 10
ATOM 4289 C CA . ASN A 1 24 ? 10.847 -4.920 -7.277 1.00 23.10 24 ASN A CA 10
ATOM 4290 C C . ASN A 1 24 ? 10.347 -3.548 -6.836 1.00 3.20 24 ASN A C 10
ATOM 4291 O O . ASN A 1 24 ? 10.937 -2.911 -5.964 1.00 63.22 24 ASN A O 10
ATOM 4302 N N . GLY A 1 25 ? 9.254 -3.098 -7.445 1.00 61.31 25 GLY A N 10
ATOM 4303 C CA . GLY A 1 25 ? 8.692 -1.805 -7.102 1.00 45.10 25 GLY A CA 10
ATOM 4304 C C . GLY A 1 25 ? 8.837 -0.794 -8.222 1.00 64.34 25 GLY A C 10
ATOM 4305 O O . GLY A 1 25 ? 8.024 0.121 -8.351 1.00 73.44 25 GLY A O 10
ATOM 4309 N N . ASP A 1 26 ? 9.876 -0.958 -9.034 1.00 5.13 26 ASP A N 10
ATOM 4310 C CA . ASP A 1 26 ? 10.126 -0.052 -10.149 1.00 10.22 26 ASP A CA 10
ATOM 4311 C C . ASP A 1 26 ? 9.269 -0.425 -11.354 1.00 51.14 26 ASP A C 10
ATOM 4312 O O . ASP A 1 26 ? 9.450 -1.485 -11.954 1.00 33.10 26 ASP A O 10
ATOM 4321 N N . CYS A 1 27 ? 8.334 0.453 -11.704 1.00 24.21 27 CYS A N 10
ATOM 4322 C CA . CYS A 1 27 ? 7.448 0.216 -12.837 1.00 14.15 27 CYS A CA 10
ATOM 4323 C C . CYS A 1 27 ? 8.139 0.565 -14.151 1.00 42.42 27 CYS A C 10
ATOM 4324 O O . CYS A 1 27 ? 8.227 1.734 -14.528 1.00 2.24 27 CYS A O 10
ATOM 4331 N N . VAL A 1 28 ? 8.629 -0.457 -14.846 1.00 14.12 28 VAL A N 10
ATOM 4332 C CA . VAL A 1 28 ? 9.311 -0.259 -16.119 1.00 21.11 28 VAL A CA 10
ATOM 4333 C C . VAL A 1 28 ? 8.327 -0.303 -17.283 1.00 22.24 28 VAL A C 10
ATOM 4334 O O . VAL A 1 28 ? 7.486 -1.199 -17.365 1.00 41.24 28 VAL A O 10
ATOM 4347 N N . CYS A 1 29 ? 8.438 0.669 -18.181 1.00 41.51 29 CYS A N 10
ATOM 4348 C CA . CYS A 1 29 ? 7.559 0.743 -19.342 1.00 12.14 29 CYS A CA 10
ATOM 4349 C C . CYS A 1 29 ? 8.309 0.370 -20.617 1.00 51.11 29 CYS A C 10
ATOM 4350 O O . CYS A 1 29 ? 9.302 1.004 -20.973 1.00 41.42 29 CYS A O 10
ATOM 4357 N N . ARG A 1 30 ? 7.826 -0.663 -21.300 1.00 42.42 30 ARG A N 10
ATOM 4358 C CA . ARG A 1 30 ? 8.451 -1.121 -22.535 1.00 40.22 30 ARG A CA 10
ATOM 4359 C C . ARG A 1 30 ? 8.263 -0.098 -23.652 1.00 4.34 30 ARG A C 10
ATOM 4360 O O . ARG A 1 30 ? 9.127 0.748 -23.883 1.00 43.22 30 ARG A O 10
ATOM 4381 N N . PHE A 1 1 ? 3.376 -1.490 0.550 1.00 20.33 1 PHE A N 11
ATOM 4382 C CA . PHE A 1 1 ? 3.575 -1.945 -0.821 1.00 41.40 1 PHE A CA 11
ATOM 4383 C C . PHE A 1 1 ? 2.567 -1.292 -1.762 1.00 52.40 1 PHE A C 11
ATOM 4384 O O . PHE A 1 1 ? 1.480 -0.893 -1.345 1.00 34.15 1 PHE A O 11
ATOM 4401 N N . SER A 1 2 ? 2.937 -1.185 -3.034 1.00 74.33 2 SER A N 11
ATOM 4402 C CA . SER A 1 2 ? 2.067 -0.577 -4.035 1.00 4.23 2 SER A CA 11
ATOM 4403 C C . SER A 1 2 ? 2.463 -1.020 -5.440 1.00 2.11 2 SER A C 11
ATOM 4404 O O . SER A 1 2 ? 2.434 -0.230 -6.384 1.00 4.20 2 SER A O 11
ATOM 4412 N N . CYS A 1 3 ? 2.833 -2.289 -5.571 1.00 31.50 3 CYS A N 11
ATOM 4413 C CA . CYS A 1 3 ? 3.235 -2.840 -6.859 1.00 64.14 3 CYS A CA 11
ATOM 4414 C C . CYS A 1 3 ? 2.015 -3.188 -7.708 1.00 4.44 3 CYS A C 11
ATOM 4415 O O . CYS A 1 3 ? 1.820 -4.342 -8.090 1.00 4.43 3 CYS A O 11
ATOM 4422 N N . ASP A 1 4 ? 1.198 -2.182 -7.998 1.00 50.40 4 ASP A N 11
ATOM 4423 C CA . ASP A 1 4 ? -0.002 -2.379 -8.802 1.00 75.50 4 ASP A CA 11
ATOM 4424 C C . ASP A 1 4 ? 0.351 -2.528 -10.279 1.00 12.04 4 ASP A C 11
ATOM 4425 O O . ASP A 1 4 ? 0.517 -1.537 -10.991 1.00 33.12 4 ASP A O 11
ATOM 4434 N N . HIS A 1 5 ? 0.465 -3.772 -10.732 1.00 64.22 5 HIS A N 11
ATOM 4435 C CA . HIS A 1 5 ? 0.800 -4.051 -12.124 1.00 53.44 5 HIS A CA 11
ATOM 4436 C C . HIS A 1 5 ? -0.256 -3.474 -13.063 1.00 11.45 5 HIS A C 11
ATOM 4437 O O . HIS A 1 5 ? 0.052 -3.061 -14.181 1.00 32.23 5 HIS A O 11
ATOM 4451 N N . SER A 1 6 ? -1.502 -3.448 -12.600 1.00 21.53 6 SER A N 11
ATOM 4452 C CA . SER A 1 6 ? -2.604 -2.926 -13.399 1.00 60.42 6 SER A CA 11
ATOM 4453 C C . SER A 1 6 ? -2.420 -1.436 -13.671 1.00 22.41 6 SER A C 11
ATOM 4454 O O . SER A 1 6 ? -2.379 -1.005 -14.823 1.00 5.25 6 SER A O 11
ATOM 4462 N N . ALA A 1 7 ? -2.310 -0.656 -12.601 1.00 42.51 7 ALA A N 11
ATOM 4463 C CA . ALA A 1 7 ? -2.128 0.786 -12.723 1.00 30.42 7 ALA A CA 11
ATOM 4464 C C . ALA A 1 7 ? -0.967 1.116 -13.655 1.00 33.21 7 ALA A C 11
ATOM 4465 O O . ALA A 1 7 ? -1.076 1.992 -14.513 1.00 14.52 7 ALA A O 11
ATOM 4472 N N . CYS A 1 8 ? 0.145 0.409 -13.481 1.00 55.11 8 CYS A N 11
ATOM 4473 C CA . CYS A 1 8 ? 1.327 0.627 -14.306 1.00 12.44 8 CYS A CA 11
ATOM 4474 C C . CYS A 1 8 ? 1.065 0.216 -15.752 1.00 22.45 8 CYS A C 11
ATOM 4475 O O . CYS A 1 8 ? 1.378 0.955 -16.684 1.00 63.55 8 CYS A O 11
ATOM 4482 N N . ALA A 1 9 ? 0.489 -0.969 -15.929 1.00 10.25 9 ALA A N 11
ATOM 4483 C CA . ALA A 1 9 ? 0.183 -1.478 -17.260 1.00 30.25 9 ALA A CA 11
ATOM 4484 C C . ALA A 1 9 ? -0.599 -0.453 -18.073 1.00 53.13 9 ALA A C 11
ATOM 4485 O O . ALA A 1 9 ? -0.264 -0.173 -19.224 1.00 55.33 9 ALA A O 11
ATOM 4492 N N . VAL A 1 10 ? -1.644 0.104 -17.468 1.00 62.22 10 VAL A N 11
ATOM 4493 C CA . VAL A 1 10 ? -2.474 1.099 -18.137 1.00 21.32 10 VAL A CA 11
ATOM 4494 C C . VAL A 1 10 ? -1.718 2.409 -18.324 1.00 64.04 10 VAL A C 11
ATOM 4495 O O . VAL A 1 10 ? -1.706 2.980 -19.415 1.00 14.53 10 VAL A O 11
ATOM 4508 N N . ARG A 1 11 ? -1.086 2.880 -17.254 1.00 22.40 11 ARG A N 11
ATOM 4509 C CA . ARG A 1 11 ? -0.327 4.124 -17.300 1.00 60.42 11 ARG A CA 11
ATOM 4510 C C . ARG A 1 11 ? 0.786 4.043 -18.341 1.00 51.22 11 ARG A C 11
ATOM 4511 O O . ARG A 1 11 ? 1.275 5.065 -18.823 1.00 51.42 11 ARG A O 11
ATOM 4532 N N . CYS A 1 12 ? 1.182 2.822 -18.683 1.00 71.21 12 CYS A N 11
ATOM 4533 C CA . CYS A 1 12 ? 2.237 2.607 -19.666 1.00 23.44 12 CYS A CA 11
ATOM 4534 C C . CYS A 1 12 ? 1.666 2.582 -21.081 1.00 24.24 12 CYS A C 11
ATOM 4535 O O . CYS A 1 12 ? 2.152 3.281 -21.970 1.00 43.44 12 CYS A O 11
ATOM 4542 N N . LEU A 1 13 ? 0.633 1.772 -21.281 1.00 54.12 13 LEU A N 11
ATOM 4543 C CA . LEU A 1 13 ? -0.006 1.656 -22.588 1.00 22.33 13 LEU A CA 11
ATOM 4544 C C . LEU A 1 13 ? -0.612 2.988 -23.018 1.00 63.43 13 LEU A C 11
ATOM 4545 O O . LEU A 1 13 ? -0.765 3.255 -24.210 1.00 33.42 13 LEU A O 11
ATOM 4561 N N . ALA A 1 14 ? -0.952 3.821 -22.040 1.00 72.44 14 ALA A N 11
ATOM 4562 C CA . ALA A 1 14 ? -1.537 5.127 -22.318 1.00 71.53 14 ALA A CA 11
ATOM 4563 C C . ALA A 1 14 ? -0.460 6.145 -22.677 1.00 14.24 14 ALA A C 11
ATOM 4564 O O . ALA A 1 14 ? -0.735 7.142 -23.345 1.00 24.42 14 ALA A O 11
ATOM 4571 N N . GLN A 1 15 ? 0.764 5.888 -22.227 1.00 53.42 15 GLN A N 11
ATOM 4572 C CA . GLN A 1 15 ? 1.881 6.785 -22.500 1.00 72.10 15 GLN A CA 11
ATOM 4573 C C . GLN A 1 15 ? 2.639 6.346 -23.748 1.00 61.43 15 GLN A C 11
ATOM 4574 O O . GLN A 1 15 ? 3.779 6.754 -23.970 1.00 1.13 15 GLN A O 11
ATOM 4588 N N . ARG A 1 16 ? 1.999 5.511 -24.560 1.00 72.14 16 ARG A N 11
ATOM 4589 C CA . ARG A 1 16 ? 2.614 5.015 -25.786 1.00 13.03 16 ARG A CA 11
ATOM 4590 C C . ARG A 1 16 ? 3.847 4.173 -25.473 1.00 31.43 16 ARG A C 11
ATOM 4591 O O . ARG A 1 16 ? 4.928 4.413 -26.010 1.00 50.33 16 ARG A O 11
ATOM 4612 N N . ARG A 1 17 ? 3.677 3.185 -24.600 1.00 14.12 17 ARG A N 11
ATOM 4613 C CA . ARG A 1 17 ? 4.776 2.308 -24.214 1.00 13.30 17 ARG A CA 11
ATOM 4614 C C . ARG A 1 17 ? 4.353 0.844 -24.284 1.00 21.21 17 ARG A C 11
ATOM 4615 O O . ARG A 1 17 ? 5.030 -0.035 -23.751 1.00 22.45 17 ARG A O 11
ATOM 4636 N N . LYS A 1 18 ? 3.229 0.589 -24.945 1.00 21.41 18 LYS A N 11
ATOM 4637 C CA . LYS A 1 18 ? 2.715 -0.769 -25.086 1.00 42.41 18 LYS A CA 11
ATOM 4638 C C . LYS A 1 18 ? 2.624 -1.460 -23.729 1.00 43.15 18 LYS A C 11
ATOM 4639 O O . LYS A 1 18 ? 2.755 -2.679 -23.633 1.00 62.33 18 LYS A O 11
ATOM 4658 N N . GLY A 1 19 ? 2.398 -0.672 -22.683 1.00 14.04 19 GLY A N 11
ATOM 4659 C CA . GLY A 1 19 ? 2.292 -1.227 -21.346 1.00 14.32 19 GLY A CA 11
ATOM 4660 C C . GLY A 1 19 ? 3.646 -1.463 -20.707 1.00 12.51 19 GLY A C 11
ATOM 4661 O O . GLY A 1 19 ? 4.680 -1.144 -21.292 1.00 61.21 19 GLY A O 11
ATOM 4665 N N . GLY A 1 20 ? 3.640 -2.021 -19.500 1.00 62.33 20 GLY A N 11
ATOM 4666 C CA . GLY A 1 20 ? 4.883 -2.288 -18.801 1.00 23.04 20 GLY A CA 11
ATOM 4667 C C . GLY A 1 20 ? 4.763 -3.441 -17.823 1.00 52.44 20 GLY A C 11
ATOM 4668 O O . GLY A 1 20 ? 3.958 -4.351 -18.021 1.00 71.03 20 GLY A O 11
ATOM 4672 N N . LYS A 1 21 ? 5.566 -3.404 -16.766 1.00 10.24 21 LYS A N 11
ATOM 4673 C CA . LYS A 1 21 ? 5.547 -4.453 -15.753 1.00 42.12 21 LYS A CA 11
ATOM 4674 C C . LYS A 1 21 ? 6.137 -3.951 -14.439 1.00 64.51 21 LYS A C 11
ATOM 4675 O O . LYS A 1 21 ? 6.843 -2.942 -14.408 1.00 75.44 21 LYS A O 11
ATOM 4694 N N . CYS A 1 22 ? 5.846 -4.663 -13.355 1.00 50.13 22 CYS A N 11
ATOM 4695 C CA . CYS A 1 22 ? 6.348 -4.291 -12.038 1.00 63.21 22 CYS A CA 11
ATOM 4696 C C . CYS A 1 22 ? 7.782 -4.778 -11.845 1.00 74.13 22 CYS A C 11
ATOM 4697 O O . CYS A 1 22 ? 8.147 -5.863 -12.298 1.00 61.12 22 CYS A O 11
ATOM 4704 N N . LYS A 1 23 ? 8.590 -3.968 -11.170 1.00 33.34 23 LYS A N 11
ATOM 4705 C CA . LYS A 1 23 ? 9.983 -4.315 -10.914 1.00 73.22 23 LYS A CA 11
ATOM 4706 C C . LYS A 1 23 ? 10.307 -4.205 -9.428 1.00 2.21 23 LYS A C 11
ATOM 4707 O O . LYS A 1 23 ? 10.777 -3.168 -8.961 1.00 54.11 23 LYS A O 11
ATOM 4726 N N . ASN A 1 24 ? 10.055 -5.281 -8.690 1.00 61.22 24 ASN A N 11
ATOM 4727 C CA . ASN A 1 24 ? 10.322 -5.305 -7.257 1.00 13.24 24 ASN A CA 11
ATOM 4728 C C . ASN A 1 24 ? 9.669 -4.113 -6.562 1.00 65.13 24 ASN A C 11
ATOM 4729 O O . ASN A 1 24 ? 10.246 -3.520 -5.651 1.00 72.33 24 ASN A O 11
ATOM 4740 N N . GLY A 1 25 ? 8.462 -3.768 -7.000 1.00 22.02 25 GLY A N 11
ATOM 4741 C CA . GLY A 1 25 ? 7.751 -2.649 -6.409 1.00 70.34 25 GLY A CA 11
ATOM 4742 C C . GLY A 1 25 ? 7.707 -1.442 -7.325 1.00 31.01 25 GLY A C 11
ATOM 4743 O O . GLY A 1 25 ? 6.819 -0.597 -7.207 1.00 4.02 25 GLY A O 11
ATOM 4747 N N . ASP A 1 26 ? 8.667 -1.359 -8.239 1.00 25.33 26 ASP A N 11
ATOM 4748 C CA . ASP A 1 26 ? 8.735 -0.246 -9.178 1.00 4.20 26 ASP A CA 11
ATOM 4749 C C . ASP A 1 26 ? 7.812 -0.482 -10.369 1.00 33.32 26 ASP A C 11
ATOM 4750 O O . ASP A 1 26 ? 7.126 -1.502 -10.443 1.00 75.10 26 ASP A O 11
ATOM 4759 N N . CYS A 1 27 ? 7.798 0.467 -11.298 1.00 43.23 27 CYS A N 11
ATOM 4760 C CA . CYS A 1 27 ? 6.958 0.364 -12.485 1.00 41.13 27 CYS A CA 11
ATOM 4761 C C . CYS A 1 27 ? 7.749 0.710 -13.743 1.00 64.25 27 CYS A C 11
ATOM 4762 O O . CYS A 1 27 ? 8.032 1.878 -14.011 1.00 24.32 27 CYS A O 11
ATOM 4769 N N . VAL A 1 28 ? 8.103 -0.314 -14.513 1.00 65.43 28 VAL A N 11
ATOM 4770 C CA . VAL A 1 28 ? 8.861 -0.120 -15.744 1.00 13.10 28 VAL A CA 11
ATOM 4771 C C . VAL A 1 28 ? 7.959 -0.234 -16.968 1.00 12.11 28 VAL A C 11
ATOM 4772 O O . VAL A 1 28 ? 7.140 -1.148 -17.066 1.00 71.24 28 VAL A O 11
ATOM 4785 N N . CYS A 1 29 ? 8.115 0.700 -17.900 1.00 13.31 29 CYS A N 11
ATOM 4786 C CA . CYS A 1 29 ? 7.315 0.706 -19.119 1.00 1.11 29 CYS A CA 11
ATOM 4787 C C . CYS A 1 29 ? 8.124 0.182 -20.302 1.00 74.02 29 CYS A C 11
ATOM 4788 O O . CYS A 1 29 ? 9.165 0.739 -20.651 1.00 72.40 29 CYS A O 11
ATOM 4795 N N . ARG A 1 30 ? 7.636 -0.892 -20.915 1.00 44.24 30 ARG A N 11
ATOM 4796 C CA . ARG A 1 30 ? 8.314 -1.492 -22.059 1.00 15.24 30 ARG A CA 11
ATOM 4797 C C . ARG A 1 30 ? 7.406 -1.499 -23.286 1.00 4.54 30 ARG A C 11
ATOM 4798 O O . ARG A 1 30 ? 7.814 -1.090 -24.373 1.00 61.42 30 ARG A O 11
ATOM 4819 N N . PHE A 1 1 ? 3.263 -1.976 1.043 1.00 33.22 1 PHE A N 12
ATOM 4820 C CA . PHE A 1 1 ? 2.910 -1.654 -0.335 1.00 13.25 1 PHE A CA 12
ATOM 4821 C C . PHE A 1 1 ? 2.829 -2.918 -1.185 1.00 40.14 1 PHE A C 12
ATOM 4822 O O . PHE A 1 1 ? 3.097 -4.020 -0.706 1.00 50.33 1 PHE A O 12
ATOM 4839 N N . SER A 1 2 ? 2.457 -2.750 -2.450 1.00 42.24 2 SER A N 12
ATOM 4840 C CA . SER A 1 2 ? 2.336 -3.877 -3.368 1.00 5.22 2 SER A CA 12
ATOM 4841 C C . SER A 1 2 ? 2.438 -3.411 -4.817 1.00 53.31 2 SER A C 12
ATOM 4842 O O . SER A 1 2 ? 1.667 -2.560 -5.263 1.00 61.24 2 SER A O 12
ATOM 4850 N N . CYS A 1 3 ? 3.394 -3.974 -5.548 1.00 21.04 3 CYS A N 12
ATOM 4851 C CA . CYS A 1 3 ? 3.599 -3.618 -6.946 1.00 54.34 3 CYS A CA 12
ATOM 4852 C C . CYS A 1 3 ? 2.372 -3.971 -7.783 1.00 11.44 3 CYS A C 12
ATOM 4853 O O . CYS A 1 3 ? 2.188 -5.122 -8.178 1.00 53.23 3 CYS A O 12
ATOM 4860 N N . ASP A 1 4 ? 1.537 -2.972 -8.048 1.00 35.34 4 ASP A N 12
ATOM 4861 C CA . ASP A 1 4 ? 0.328 -3.176 -8.838 1.00 11.02 4 ASP A CA 12
ATOM 4862 C C . ASP A 1 4 ? 0.648 -3.177 -10.329 1.00 54.04 4 ASP A C 12
ATOM 4863 O O . ASP A 1 4 ? 0.645 -2.129 -10.976 1.00 73.24 4 ASP A O 12
ATOM 4872 N N . HIS A 1 5 ? 0.924 -4.360 -10.869 1.00 41.24 5 HIS A N 12
ATOM 4873 C CA . HIS A 1 5 ? 1.247 -4.497 -12.285 1.00 74.13 5 HIS A CA 12
ATOM 4874 C C . HIS A 1 5 ? 0.159 -3.871 -13.153 1.00 44.14 5 HIS A C 12
ATOM 4875 O O . HIS A 1 5 ? 0.426 -3.413 -14.265 1.00 33.34 5 HIS A O 12
ATOM 4889 N N . SER A 1 6 ? -1.066 -3.855 -12.639 1.00 10.12 6 SER A N 12
ATOM 4890 C CA . SER A 1 6 ? -2.194 -3.289 -13.369 1.00 33.10 6 SER A CA 12
ATOM 4891 C C . SER A 1 6 ? -2.022 -1.784 -13.554 1.00 34.53 6 SER A C 12
ATOM 4892 O O . SER A 1 6 ? -2.021 -1.282 -14.677 1.00 71.21 6 SER A O 12
ATOM 4900 N N . ALA A 1 7 ? -1.878 -1.071 -12.442 1.00 25.02 7 ALA A N 12
ATOM 4901 C CA . ALA A 1 7 ? -1.703 0.376 -12.480 1.00 22.42 7 ALA A CA 12
ATOM 4902 C C . ALA A 1 7 ? -0.576 0.768 -13.430 1.00 33.21 7 ALA A C 12
ATOM 4903 O O . ALA A 1 7 ? -0.711 1.706 -14.216 1.00 15.12 7 ALA A O 12
ATOM 4910 N N . CYS A 1 8 ? 0.536 0.044 -13.352 1.00 55.33 8 CYS A N 12
ATOM 4911 C CA . CYS A 1 8 ? 1.687 0.317 -14.204 1.00 72.12 8 CYS A CA 12
ATOM 4912 C C . CYS A 1 8 ? 1.379 -0.024 -15.660 1.00 3.34 8 CYS A C 12
ATOM 4913 O O . CYS A 1 8 ? 1.664 0.760 -16.565 1.00 24.23 8 CYS A O 12
ATOM 4920 N N . ALA A 1 9 ? 0.795 -1.198 -15.876 1.00 45.11 9 ALA A N 12
ATOM 4921 C CA . ALA A 1 9 ? 0.447 -1.641 -17.220 1.00 60.51 9 ALA A CA 12
ATOM 4922 C C . ALA A 1 9 ? -0.358 -0.577 -17.958 1.00 35.42 9 ALA A C 12
ATOM 4923 O O . ALA A 1 9 ? -0.058 -0.240 -19.103 1.00 2.42 9 ALA A O 12
ATOM 4930 N N . VAL A 1 10 ? -1.384 -0.053 -17.295 1.00 12.42 10 VAL A N 12
ATOM 4931 C CA . VAL A 1 10 ? -2.233 0.974 -17.888 1.00 31.22 10 VAL A CA 12
ATOM 4932 C C . VAL A 1 10 ? -1.482 2.292 -18.033 1.00 4.33 10 VAL A C 12
ATOM 4933 O O . VAL A 1 10 ? -1.502 2.917 -19.093 1.00 54.03 10 VAL A O 12
ATOM 4946 N N . ARG A 1 11 ? -0.818 2.710 -16.960 1.00 30.24 11 ARG A N 12
ATOM 4947 C CA . ARG A 1 11 ? -0.060 3.955 -16.967 1.00 2.03 11 ARG A CA 12
ATOM 4948 C C . ARG A 1 11 ? 1.020 3.928 -18.044 1.00 64.41 11 ARG A C 12
ATOM 4949 O O . ARG A 1 11 ? 1.495 4.973 -18.489 1.00 41.02 11 ARG A O 12
ATOM 4970 N N . CYS A 1 12 ? 1.405 2.725 -18.459 1.00 12.12 12 CYS A N 12
ATOM 4971 C CA . CYS A 1 12 ? 2.429 2.560 -19.483 1.00 3.12 12 CYS A CA 12
ATOM 4972 C C . CYS A 1 12 ? 1.815 2.606 -20.879 1.00 22.00 12 CYS A C 12
ATOM 4973 O O . CYS A 1 12 ? 2.273 3.350 -21.747 1.00 5.31 12 CYS A O 12
ATOM 4980 N N . LEU A 1 13 ? 0.776 1.806 -21.088 1.00 73.14 13 LEU A N 12
ATOM 4981 C CA . LEU A 1 13 ? 0.097 1.755 -22.379 1.00 23.51 13 LEU A CA 12
ATOM 4982 C C . LEU A 1 13 ? -0.520 3.106 -22.723 1.00 75.14 13 LEU A C 12
ATOM 4983 O O . LEU A 1 13 ? -0.711 3.432 -23.895 1.00 20.13 13 LEU A O 12
ATOM 4999 N N . ALA A 1 14 ? -0.829 3.889 -21.695 1.00 74.00 14 ALA A N 12
ATOM 5000 C CA . ALA A 1 14 ? -1.421 5.207 -21.889 1.00 74.30 14 ALA A CA 12
ATOM 5001 C C . ALA A 1 14 ? -0.356 6.243 -22.229 1.00 65.35 14 ALA A C 12
ATOM 5002 O O . ALA A 1 14 ? -0.650 7.272 -22.836 1.00 41.20 14 ALA A O 12
ATOM 5009 N N . GLN A 1 15 ? 0.882 5.963 -21.835 1.00 4.15 15 GLN A N 12
ATOM 5010 C CA . GLN A 1 15 ? 1.991 6.873 -22.097 1.00 63.33 15 GLN A CA 12
ATOM 5011 C C . GLN A 1 15 ? 2.707 6.499 -23.391 1.00 53.24 15 GLN A C 12
ATOM 5012 O O . GLN A 1 15 ? 3.839 6.920 -23.630 1.00 12.10 15 GLN A O 12
ATOM 5026 N N . ARG A 1 16 ? 2.039 5.706 -24.223 1.00 41.43 16 ARG A N 12
ATOM 5027 C CA . ARG A 1 16 ? 2.612 5.275 -25.493 1.00 20.14 16 ARG A CA 12
ATOM 5028 C C . ARG A 1 16 ? 3.855 4.420 -25.265 1.00 61.32 16 ARG A C 12
ATOM 5029 O O . ARG A 1 16 ? 4.917 4.690 -25.826 1.00 24.52 16 ARG A O 12
ATOM 5050 N N . ARG A 1 17 ? 3.714 3.388 -24.439 1.00 3.20 17 ARG A N 12
ATOM 5051 C CA . ARG A 1 17 ? 4.826 2.495 -24.136 1.00 72.31 17 ARG A CA 12
ATOM 5052 C C . ARG A 1 17 ? 4.400 1.035 -24.265 1.00 24.04 17 ARG A C 12
ATOM 5053 O O . ARG A 1 17 ? 5.095 0.131 -23.799 1.00 13.13 17 ARG A O 12
ATOM 5074 N N . LYS A 1 18 ? 3.255 0.812 -24.899 1.00 74.31 18 LYS A N 12
ATOM 5075 C CA . LYS A 1 18 ? 2.736 -0.537 -25.090 1.00 74.43 18 LYS A CA 12
ATOM 5076 C C . LYS A 1 18 ? 2.690 -1.295 -23.767 1.00 72.34 18 LYS A C 12
ATOM 5077 O O . LYS A 1 18 ? 2.823 -2.518 -23.736 1.00 75.05 18 LYS A O 12
ATOM 5096 N N . GLY A 1 19 ? 2.500 -0.561 -22.676 1.00 14.44 19 GLY A N 12
ATOM 5097 C CA . GLY A 1 19 ? 2.438 -1.181 -21.365 1.00 62.22 19 GLY A CA 12
ATOM 5098 C C . GLY A 1 19 ? 3.813 -1.444 -20.783 1.00 51.22 19 GLY A C 12
ATOM 5099 O O . GLY A 1 19 ? 4.828 -1.148 -21.412 1.00 70.33 19 GLY A O 12
ATOM 5103 N N . GLY A 1 20 ? 3.847 -2.000 -19.576 1.00 14.02 20 GLY A N 12
ATOM 5104 C CA . GLY A 1 20 ? 5.112 -2.291 -18.928 1.00 62.12 20 GLY A CA 12
ATOM 5105 C C . GLY A 1 20 ? 5.021 -3.472 -17.982 1.00 63.13 20 GLY A C 12
ATOM 5106 O O . GLY A 1 20 ? 4.196 -4.366 -18.170 1.00 70.13 20 GLY A O 12
ATOM 5110 N N . LYS A 1 21 ? 5.873 -3.478 -16.962 1.00 52.13 21 LYS A N 12
ATOM 5111 C CA . LYS A 1 21 ? 5.886 -4.558 -15.983 1.00 5.24 21 LYS A CA 12
ATOM 5112 C C . LYS A 1 21 ? 6.546 -4.106 -14.684 1.00 2.22 21 LYS A C 12
ATOM 5113 O O . LYS A 1 21 ? 7.228 -3.081 -14.646 1.00 21.13 21 LYS A O 12
ATOM 5132 N N . CYS A 1 22 ? 6.340 -4.877 -13.621 1.00 43.23 22 CYS A N 12
ATOM 5133 C CA . CYS A 1 22 ? 6.916 -4.557 -12.321 1.00 14.24 22 CYS A CA 12
ATOM 5134 C C . CYS A 1 22 ? 8.338 -5.098 -12.207 1.00 31.12 22 CYS A C 12
ATOM 5135 O O . CYS A 1 22 ? 8.629 -6.209 -12.651 1.00 30.14 22 CYS A O 12
ATOM 5142 N N . LYS A 1 23 ? 9.221 -4.305 -11.609 1.00 34.22 23 LYS A N 12
ATOM 5143 C CA . LYS A 1 23 ? 10.612 -4.703 -11.434 1.00 63.32 23 LYS A CA 12
ATOM 5144 C C . LYS A 1 23 ? 11.047 -4.538 -9.981 1.00 62.45 23 LYS A C 12
ATOM 5145 O O . LYS A 1 23 ? 11.430 -3.449 -9.559 1.00 4.44 23 LYS A O 12
ATOM 5164 N N . ASN A 1 24 ? 10.986 -5.628 -9.223 1.00 22.11 24 ASN A N 12
ATOM 5165 C CA . ASN A 1 24 ? 11.375 -5.604 -7.817 1.00 51.35 24 ASN A CA 12
ATOM 5166 C C . ASN A 1 24 ? 10.654 -4.484 -7.073 1.00 43.31 24 ASN A C 12
ATOM 5167 O O . ASN A 1 24 ? 11.224 -3.844 -6.190 1.00 32.42 24 ASN A O 12
ATOM 5178 N N . GLY A 1 25 ? 9.396 -4.252 -7.437 1.00 23.42 25 GLY A N 12
ATOM 5179 C CA . GLY A 1 25 ? 8.618 -3.210 -6.794 1.00 31.24 25 GLY A CA 12
ATOM 5180 C C . GLY A 1 25 ? 8.458 -1.983 -7.668 1.00 55.25 25 GLY A C 12
ATOM 5181 O O . GLY A 1 25 ? 7.471 -1.255 -7.554 1.00 2.01 25 GLY A O 12
ATOM 5185 N N . ASP A 1 26 ? 9.430 -1.751 -8.544 1.00 33.04 26 ASP A N 12
ATOM 5186 C CA . ASP A 1 26 ? 9.393 -0.602 -9.441 1.00 75.44 26 ASP A CA 12
ATOM 5187 C C . ASP A 1 26 ? 8.448 -0.858 -10.612 1.00 14.45 26 ASP A C 12
ATOM 5188 O O . ASP A 1 26 ? 7.872 -1.939 -10.734 1.00 61.31 26 ASP A O 12
ATOM 5197 N N . CYS A 1 27 ? 8.291 0.145 -11.469 1.00 5.51 27 CYS A N 12
ATOM 5198 C CA . CYS A 1 27 ? 7.415 0.031 -12.629 1.00 5.44 27 CYS A CA 12
ATOM 5199 C C . CYS A 1 27 ? 8.138 0.465 -13.901 1.00 22.31 27 CYS A C 12
ATOM 5200 O O . CYS A 1 27 ? 8.341 1.656 -14.138 1.00 30.41 27 CYS A O 12
ATOM 5207 N N . VAL A 1 28 ? 8.525 -0.511 -14.717 1.00 35.02 28 VAL A N 12
ATOM 5208 C CA . VAL A 1 28 ? 9.223 -0.232 -15.966 1.00 3.44 28 VAL A CA 12
ATOM 5209 C C . VAL A 1 28 ? 8.269 -0.287 -17.153 1.00 63.25 28 VAL A C 12
ATOM 5210 O O . VAL A 1 28 ? 7.446 -1.196 -17.260 1.00 75.23 28 VAL A O 12
ATOM 5223 N N . CYS A 1 29 ? 8.386 0.691 -18.045 1.00 63.35 29 CYS A N 12
ATOM 5224 C CA . CYS A 1 29 ? 7.535 0.755 -19.227 1.00 72.51 29 CYS A CA 12
ATOM 5225 C C . CYS A 1 29 ? 8.309 0.347 -20.478 1.00 14.52 29 CYS A C 12
ATOM 5226 O O . CYS A 1 29 ? 9.326 0.953 -20.815 1.00 52.35 29 CYS A O 12
ATOM 5233 N N . ARG A 1 30 ? 7.819 -0.682 -21.161 1.00 20.23 30 ARG A N 12
ATOM 5234 C CA . ARG A 1 30 ? 8.464 -1.171 -22.373 1.00 45.01 30 ARG A CA 12
ATOM 5235 C C . ARG A 1 30 ? 8.109 -0.294 -23.570 1.00 1.51 30 ARG A C 12
ATOM 5236 O O . ARG A 1 30 ? 8.786 -0.325 -24.598 1.00 31.03 30 ARG A O 12
ATOM 5257 N N . PHE A 1 1 ? 0.650 -0.932 0.298 1.00 25.30 1 PHE A N 13
ATOM 5258 C CA . PHE A 1 1 ? 1.182 -0.617 -1.023 1.00 20.41 1 PHE A CA 13
ATOM 5259 C C . PHE A 1 1 ? 1.807 -1.852 -1.666 1.00 54.03 1 PHE A C 13
ATOM 5260 O O . PHE A 1 1 ? 2.233 -2.777 -0.975 1.00 40.00 1 PHE A O 13
ATOM 5277 N N . SER A 1 2 ? 1.856 -1.859 -2.995 1.00 3.45 2 SER A N 13
ATOM 5278 C CA . SER A 1 2 ? 2.424 -2.981 -3.733 1.00 3.34 2 SER A CA 13
ATOM 5279 C C . SER A 1 2 ? 2.426 -2.699 -5.232 1.00 62.41 2 SER A C 13
ATOM 5280 O O . SER A 1 2 ? 1.404 -2.324 -5.807 1.00 33.23 2 SER A O 13
ATOM 5288 N N . CYS A 1 3 ? 3.582 -2.883 -5.861 1.00 24.23 3 CYS A N 13
ATOM 5289 C CA . CYS A 1 3 ? 3.720 -2.650 -7.293 1.00 42.51 3 CYS A CA 13
ATOM 5290 C C . CYS A 1 3 ? 2.818 -3.589 -8.087 1.00 35.50 3 CYS A C 13
ATOM 5291 O O . CYS A 1 3 ? 3.180 -4.735 -8.356 1.00 41.23 3 CYS A O 13
ATOM 5298 N N . ASP A 1 4 ? 1.641 -3.097 -8.458 1.00 40.05 4 ASP A N 13
ATOM 5299 C CA . ASP A 1 4 ? 0.686 -3.892 -9.223 1.00 4.43 4 ASP A CA 13
ATOM 5300 C C . ASP A 1 4 ? 0.975 -3.798 -10.718 1.00 22.13 4 ASP A C 13
ATOM 5301 O O . ASP A 1 4 ? 1.047 -2.705 -11.280 1.00 12.44 4 ASP A O 13
ATOM 5310 N N . HIS A 1 5 ? 1.142 -4.952 -11.356 1.00 55.15 5 HIS A N 13
ATOM 5311 C CA . HIS A 1 5 ? 1.423 -5.000 -12.787 1.00 23.22 5 HIS A CA 13
ATOM 5312 C C . HIS A 1 5 ? 0.334 -4.284 -13.580 1.00 2.14 5 HIS A C 13
ATOM 5313 O O . HIS A 1 5 ? 0.589 -3.747 -14.658 1.00 31.14 5 HIS A O 13
ATOM 5327 N N . SER A 1 6 ? -0.880 -4.281 -13.038 1.00 42.44 6 SER A N 13
ATOM 5328 C CA . SER A 1 6 ? -2.009 -3.634 -13.698 1.00 23.35 6 SER A CA 13
ATOM 5329 C C . SER A 1 6 ? -1.786 -2.129 -13.804 1.00 52.24 6 SER A C 13
ATOM 5330 O O . SER A 1 6 ? -1.810 -1.563 -14.897 1.00 3.11 6 SER A O 13
ATOM 5338 N N . ALA A 1 7 ? -1.570 -1.486 -12.661 1.00 73.32 7 ALA A N 13
ATOM 5339 C CA . ALA A 1 7 ? -1.341 -0.047 -12.625 1.00 75.21 7 ALA A CA 13
ATOM 5340 C C . ALA A 1 7 ? -0.239 0.358 -13.598 1.00 31.13 7 ALA A C 13
ATOM 5341 O O . ALA A 1 7 ? -0.425 1.249 -14.427 1.00 12.22 7 ALA A O 13
ATOM 5348 N N . CYS A 1 8 ? 0.910 -0.301 -13.491 1.00 34.33 8 CYS A N 13
ATOM 5349 C CA . CYS A 1 8 ? 2.043 -0.009 -14.360 1.00 22.42 8 CYS A CA 13
ATOM 5350 C C . CYS A 1 8 ? 1.693 -0.282 -15.820 1.00 5.11 8 CYS A C 13
ATOM 5351 O O . CYS A 1 8 ? 1.983 0.528 -16.700 1.00 11.32 8 CYS A O 13
ATOM 5358 N N . ALA A 1 9 ? 1.069 -1.428 -16.069 1.00 30.30 9 ALA A N 13
ATOM 5359 C CA . ALA A 1 9 ? 0.678 -1.807 -17.421 1.00 54.11 9 ALA A CA 13
ATOM 5360 C C . ALA A 1 9 ? -0.111 -0.690 -18.097 1.00 65.34 9 ALA A C 13
ATOM 5361 O O . ALA A 1 9 ? 0.174 -0.317 -19.236 1.00 20.43 9 ALA A O 13
ATOM 5368 N N . VAL A 1 10 ? -1.103 -0.160 -17.390 1.00 32.41 10 VAL A N 13
ATOM 5369 C CA . VAL A 1 10 ? -1.933 0.914 -17.922 1.00 44.20 10 VAL A CA 13
ATOM 5370 C C . VAL A 1 10 ? -1.143 2.214 -18.034 1.00 32.34 10 VAL A C 13
ATOM 5371 O O . VAL A 1 10 ? -1.169 2.880 -19.068 1.00 44.52 10 VAL A O 13
AT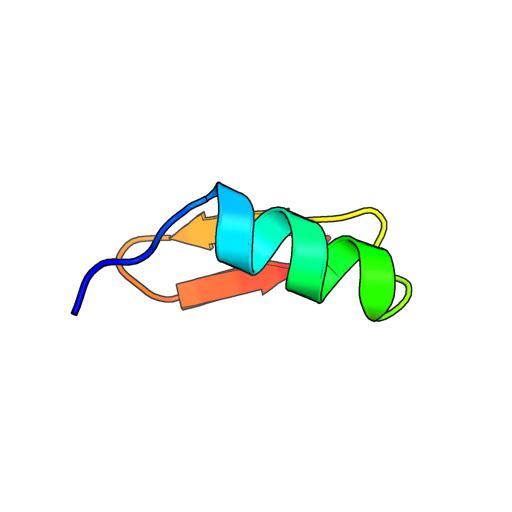OM 5384 N N . ARG A 1 11 ? -0.442 2.568 -16.961 1.00 71.35 11 ARG A N 13
ATOM 5385 C CA . ARG A 1 11 ? 0.355 3.788 -16.938 1.00 52.35 11 ARG A CA 13
ATOM 5386 C C . ARG A 1 11 ? 1.409 3.770 -18.041 1.00 42.03 11 ARG A C 13
ATOM 5387 O O . ARG A 1 11 ? 1.907 4.817 -18.457 1.00 32.02 11 ARG A O 13
ATOM 5408 N N . CYS A 1 12 ? 1.746 2.573 -18.511 1.00 10.51 12 CYS A N 13
ATOM 5409 C CA . CYS A 1 12 ? 2.742 2.417 -19.564 1.00 54.44 12 CYS A CA 13
ATOM 5410 C C . CYS A 1 12 ? 2.098 2.537 -20.943 1.00 22.11 12 CYS A C 13
ATOM 5411 O O . CYS A 1 12 ? 2.561 3.299 -21.792 1.00 40.54 12 CYS A O 13
ATOM 5418 N N . LEU A 1 13 ? 1.029 1.779 -21.158 1.00 73.10 13 LEU A N 13
ATOM 5419 C CA . LEU A 1 13 ? 0.320 1.799 -22.433 1.00 44.32 13 LEU A CA 13
ATOM 5420 C C . LEU A 1 13 ? -0.262 3.182 -22.711 1.00 20.55 13 LEU A C 13
ATOM 5421 O O . LEU A 1 13 ? -0.468 3.559 -23.863 1.00 51.15 13 LEU A O 13
ATOM 5437 N N . ALA A 1 14 ? -0.523 3.933 -21.646 1.00 20.54 14 ALA A N 13
ATOM 5438 C CA . ALA A 1 14 ? -1.077 5.274 -21.774 1.00 53.55 14 ALA A CA 13
ATOM 5439 C C . ALA A 1 14 ? 0.013 6.290 -22.099 1.00 60.14 14 ALA A C 13
ATOM 5440 O O . ALA A 1 14 ? -0.262 7.351 -22.659 1.00 60.21 14 ALA A O 13
ATOM 5447 N N . GLN A 1 15 ? 1.250 5.957 -21.744 1.00 12.41 15 GLN A N 13
ATOM 5448 C CA . GLN A 1 15 ? 2.381 6.842 -21.997 1.00 52.20 15 GLN A CA 13
ATOM 5449 C C . GLN A 1 15 ? 3.056 6.498 -23.320 1.00 71.35 15 GLN A C 13
ATOM 5450 O O . GLN A 1 15 ? 4.195 6.893 -23.568 1.00 63.45 15 GLN A O 13
ATOM 5464 N N . ARG A 1 16 ? 2.346 5.759 -24.167 1.00 13.03 16 ARG A N 13
ATOM 5465 C CA . ARG A 1 16 ? 2.877 5.360 -25.464 1.00 41.04 16 ARG A CA 13
ATOM 5466 C C . ARG A 1 16 ? 4.097 4.458 -25.298 1.00 51.44 16 ARG A C 13
ATOM 5467 O O . ARG A 1 16 ? 5.155 4.717 -25.872 1.00 71.13 16 ARG A O 13
ATOM 5488 N N . ARG A 1 17 ? 3.941 3.400 -24.509 1.00 41.25 17 ARG A N 13
ATOM 5489 C CA . ARG A 1 17 ? 5.030 2.462 -24.267 1.00 32.55 17 ARG A CA 13
ATOM 5490 C C . ARG A 1 17 ? 4.556 1.022 -24.442 1.00 33.21 17 ARG A C 13
ATOM 5491 O O . ARG A 1 17 ? 5.231 0.079 -24.028 1.00 12.24 17 ARG A O 13
ATOM 5512 N N . LYS A 1 18 ? 3.390 0.859 -25.058 1.00 52.32 18 LYS A N 13
ATOM 5513 C CA . LYS A 1 18 ? 2.824 -0.464 -25.290 1.00 22.52 18 LYS A CA 13
ATOM 5514 C C . LYS A 1 18 ? 2.783 -1.273 -23.997 1.00 4.52 18 LYS A C 13
ATOM 5515 O O . LYS A 1 18 ? 2.878 -2.499 -24.017 1.00 3.14 18 LYS A O 13
ATOM 5534 N N . GLY A 1 19 ? 2.640 -0.576 -22.873 1.00 71.21 19 GLY A N 13
ATOM 5535 C CA . GLY A 1 19 ? 2.588 -1.246 -21.587 1.00 34.12 19 GLY A CA 13
ATOM 5536 C C . GLY A 1 19 ? 3.966 -1.575 -21.048 1.00 14.01 19 GLY A C 13
ATOM 5537 O O . GLY A 1 19 ? 4.975 -1.304 -21.697 1.00 73.55 19 GLY A O 13
ATOM 5541 N N . GLY A 1 20 ? 4.009 -2.160 -19.854 1.00 52.44 20 GLY A N 13
ATOM 5542 C CA . GLY A 1 20 ? 5.279 -2.514 -19.248 1.00 35.24 20 GLY A CA 13
ATOM 5543 C C . GLY A 1 20 ? 5.132 -3.574 -18.174 1.00 21.21 20 GLY A C 13
ATOM 5544 O O . GLY A 1 20 ? 4.232 -4.412 -18.236 1.00 14.41 20 GLY A O 13
ATOM 5548 N N . LYS A 1 21 ? 6.020 -3.540 -17.186 1.00 64.44 21 LYS A N 13
ATOM 5549 C CA . LYS A 1 21 ? 5.987 -4.505 -16.094 1.00 25.33 21 LYS A CA 13
ATOM 5550 C C . LYS A 1 21 ? 6.704 -3.958 -14.863 1.00 60.42 21 LYS A C 13
ATOM 5551 O O . LYS A 1 21 ? 7.384 -2.934 -14.932 1.00 54.21 21 LYS A O 13
ATOM 5570 N N . CYS A 1 22 ? 6.549 -4.649 -13.738 1.00 50.44 22 CYS A N 13
ATOM 5571 C CA . CYS A 1 22 ? 7.182 -4.233 -12.492 1.00 73.24 22 CYS A CA 13
ATOM 5572 C C . CYS A 1 22 ? 8.503 -4.967 -12.282 1.00 71.31 22 CYS A C 13
ATOM 5573 O O . CYS A 1 22 ? 8.679 -6.096 -12.741 1.00 32.35 22 CYS A O 13
ATOM 5580 N N . LYS A 1 23 ? 9.429 -4.318 -11.585 1.00 65.13 23 LYS A N 13
ATOM 5581 C CA . LYS A 1 23 ? 10.735 -4.908 -11.312 1.00 14.23 23 LYS A CA 13
ATOM 5582 C C . LYS A 1 23 ? 11.162 -4.639 -9.873 1.00 4.55 23 LYS A C 13
ATOM 5583 O O . LYS A 1 23 ? 11.706 -3.579 -9.565 1.00 4.11 23 LYS A O 13
ATOM 5602 N N . ASN A 1 24 ? 10.914 -5.606 -8.995 1.00 51.43 24 ASN A N 13
ATOM 5603 C CA . ASN A 1 24 ? 11.274 -5.473 -7.588 1.00 45.45 24 ASN A CA 13
ATOM 5604 C C . ASN A 1 24 ? 10.725 -4.174 -7.007 1.00 3.44 24 ASN A C 13
ATOM 5605 O O . ASN A 1 24 ? 11.400 -3.492 -6.236 1.00 60.11 24 ASN A O 13
ATOM 5616 N N . GLY A 1 25 ? 9.495 -3.837 -7.381 1.00 75.31 25 GLY A N 13
ATOM 5617 C CA . GLY A 1 25 ? 8.875 -2.622 -6.887 1.00 11.41 25 GLY A CA 13
ATOM 5618 C C . GLY A 1 25 ? 8.864 -1.514 -7.922 1.00 30.31 25 GLY A C 13
ATOM 5619 O O . GLY A 1 25 ? 7.949 -0.691 -7.950 1.00 43.31 25 GLY A O 13
ATOM 5623 N N . ASP A 1 26 ? 9.883 -1.493 -8.773 1.00 43.35 26 ASP A N 13
ATOM 5624 C CA . ASP A 1 26 ? 9.988 -0.477 -9.815 1.00 61.40 26 ASP A CA 13
ATOM 5625 C C . ASP A 1 26 ? 8.951 -0.712 -10.909 1.00 62.10 26 ASP A C 13
ATOM 5626 O O . ASP A 1 26 ? 8.296 -1.754 -10.945 1.00 62.32 26 ASP A O 13
ATOM 5635 N N . CYS A 1 27 ? 8.806 0.264 -11.799 1.00 63.21 27 CYS A N 13
ATOM 5636 C CA . CYS A 1 27 ? 7.848 0.165 -12.894 1.00 3.45 27 CYS A CA 13
ATOM 5637 C C . CYS A 1 27 ? 8.522 0.447 -14.233 1.00 41.43 27 CYS A C 13
ATOM 5638 O O . CYS A 1 27 ? 8.707 1.603 -14.617 1.00 32.52 27 CYS A O 13
ATOM 5645 N N . VAL A 1 28 ? 8.887 -0.617 -14.941 1.00 42.24 28 VAL A N 13
ATOM 5646 C CA . VAL A 1 28 ? 9.539 -0.485 -16.239 1.00 2.32 28 VAL A CA 13
ATOM 5647 C C . VAL A 1 28 ? 8.517 -0.480 -17.370 1.00 12.23 28 VAL A C 13
ATOM 5648 O O . VAL A 1 28 ? 7.566 -1.262 -17.365 1.00 61.44 28 VAL A O 13
ATOM 5661 N N . CYS A 1 29 ? 8.719 0.407 -18.338 1.00 54.14 29 CYS A N 13
ATOM 5662 C CA . CYS A 1 29 ? 7.815 0.515 -19.477 1.00 51.23 29 CYS A CA 13
ATOM 5663 C C . CYS A 1 29 ? 8.524 0.130 -20.773 1.00 33.14 29 CYS A C 13
ATOM 5664 O O . CYS A 1 29 ? 9.526 0.738 -21.148 1.00 50.23 29 CYS A O 13
ATOM 5671 N N . ARG A 1 30 ? 7.996 -0.884 -21.451 1.00 13.15 30 ARG A N 13
ATOM 5672 C CA . ARG A 1 30 ? 8.578 -1.351 -22.703 1.00 31.11 30 ARG A CA 13
ATOM 5673 C C . ARG A 1 30 ? 8.568 -0.244 -23.753 1.00 65.21 30 ARG A C 13
ATOM 5674 O O . ARG A 1 30 ? 9.586 0.029 -24.390 1.00 10.10 30 ARG A O 13
ATOM 5695 N N . PHE A 1 1 ? 2.9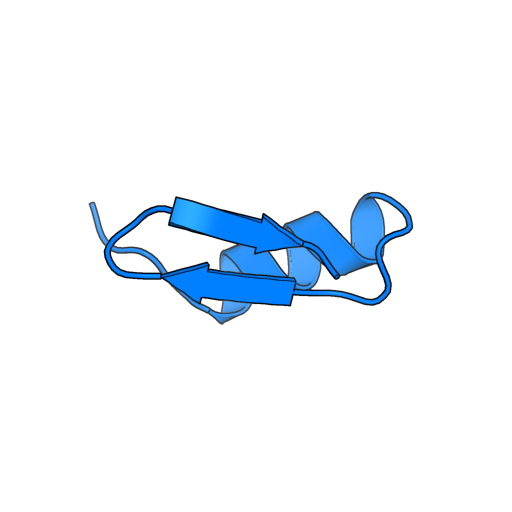55 0.297 -0.980 1.00 5.32 1 PHE A N 14
ATOM 5696 C CA . PHE A 1 1 ? 2.669 -0.222 -2.312 1.00 64.20 1 PHE A CA 14
ATOM 5697 C C . PHE A 1 1 ? 2.778 -1.744 -2.337 1.00 73.11 1 PHE A C 14
ATOM 5698 O O . PHE A 1 1 ? 3.316 -2.354 -1.413 1.00 61.14 1 PHE A O 14
ATOM 5715 N N . SER A 1 2 ? 2.262 -2.351 -3.401 1.00 54.43 2 SER A N 14
ATOM 5716 C CA . SER A 1 2 ? 2.296 -3.801 -3.546 1.00 33.32 2 SER A CA 14
ATOM 5717 C C . SER A 1 2 ? 2.582 -4.197 -4.991 1.00 51.43 2 SER A C 14
ATOM 5718 O O . SER A 1 2 ? 2.180 -5.268 -5.445 1.00 60.35 2 SER A O 14
ATOM 5726 N N . CYS A 1 3 ? 3.279 -3.323 -5.710 1.00 24.11 3 CYS A N 14
ATOM 5727 C CA . CYS A 1 3 ? 3.620 -3.578 -7.104 1.00 62.32 3 CYS A CA 14
ATOM 5728 C C . CYS A 1 3 ? 2.373 -3.919 -7.915 1.00 44.34 3 CYS A C 14
ATOM 5729 O O . CYS A 1 3 ? 2.196 -5.056 -8.353 1.00 11.15 3 CYS A O 14
ATOM 5736 N N . ASP A 1 4 ? 1.513 -2.926 -8.113 1.00 5.44 4 ASP A N 14
ATOM 5737 C CA . ASP A 1 4 ? 0.284 -3.118 -8.872 1.00 73.53 4 ASP A CA 14
ATOM 5738 C C . ASP A 1 4 ? 0.574 -3.181 -10.369 1.00 15.13 4 ASP A C 14
ATOM 5739 O O . ASP A 1 4 ? 0.718 -2.150 -11.027 1.00 74.33 4 ASP A O 14
ATOM 5748 N N . HIS A 1 5 ? 0.659 -4.397 -10.900 1.00 13.53 5 HIS A N 14
ATOM 5749 C CA . HIS A 1 5 ? 0.932 -4.593 -12.319 1.00 21.42 5 HIS A CA 14
ATOM 5750 C C . HIS A 1 5 ? -0.141 -3.928 -13.176 1.00 65.31 5 HIS A C 14
ATOM 5751 O O . HIS A 1 5 ? 0.117 -3.533 -14.313 1.00 53.20 5 HIS A O 14
ATOM 5765 N N . SER A 1 6 ? -1.343 -3.809 -12.623 1.00 75.33 6 SER A N 14
ATOM 5766 C CA . SER A 1 6 ? -2.456 -3.196 -13.339 1.00 73.41 6 SER A CA 14
ATOM 5767 C C . SER A 1 6 ? -2.208 -1.707 -13.557 1.00 1.25 6 SER A C 14
ATOM 5768 O O . SER A 1 6 ? -2.214 -1.224 -14.689 1.00 23.35 6 SER A O 14
ATOM 5776 N N . ALA A 1 7 ? -1.990 -0.984 -12.463 1.00 10.11 7 ALA A N 14
ATOM 5777 C CA . ALA A 1 7 ? -1.738 0.450 -12.533 1.00 25.03 7 ALA A CA 14
ATOM 5778 C C . ALA A 1 7 ? -0.618 0.763 -13.519 1.00 63.25 7 ALA A C 14
ATOM 5779 O O . ALA A 1 7 ? -0.729 1.684 -14.329 1.00 20.00 7 ALA A O 14
ATOM 5786 N N . CYS A 1 8 ? 0.461 -0.009 -13.447 1.00 25.04 8 CYS A N 14
ATOM 5787 C CA . CYS A 1 8 ? 1.603 0.186 -14.332 1.00 71.13 8 CYS A CA 14
ATOM 5788 C C . CYS A 1 8 ? 1.236 -0.151 -15.775 1.00 31.13 8 CYS A C 14
ATOM 5789 O O . CYS A 1 8 ? 1.535 0.608 -16.696 1.00 14.43 8 CYS A O 14
ATOM 5796 N N . ALA A 1 9 ? 0.586 -1.295 -15.962 1.00 62.22 9 ALA A N 14
ATOM 5797 C CA . ALA A 1 9 ? 0.176 -1.732 -17.291 1.00 23.00 9 ALA A CA 14
ATOM 5798 C C . ALA A 1 9 ? -0.594 -0.634 -18.016 1.00 72.14 9 ALA A C 14
ATOM 5799 O O . ALA A 1 9 ? -0.310 -0.323 -19.173 1.00 74.13 9 ALA A O 14
ATOM 5806 N N . VAL A 1 10 ? -1.571 -0.050 -17.330 1.00 30.15 10 VAL A N 14
ATOM 5807 C CA . VAL A 1 10 ? -2.382 1.014 -17.909 1.00 35.24 10 VAL A CA 14
ATOM 5808 C C . VAL A 1 10 ? -1.568 2.290 -18.089 1.00 60.23 10 VAL A C 14
ATOM 5809 O O . VAL A 1 10 ? -1.588 2.905 -19.155 1.00 44.24 10 VAL A O 14
ATOM 5822 N N . ARG A 1 11 ? -0.852 2.682 -17.040 1.00 60.35 11 ARG A N 14
ATOM 5823 C CA . ARG A 1 11 ? -0.030 3.885 -17.083 1.00 15.41 11 ARG A CA 14
ATOM 5824 C C . ARG A 1 11 ? 1.015 3.792 -18.191 1.00 34.52 11 ARG A C 14
ATOM 5825 O O . ARG A 1 11 ? 1.530 4.806 -18.661 1.00 12.53 11 ARG A O 14
ATOM 5846 N N . CYS A 1 12 ? 1.324 2.567 -18.603 1.00 74.24 12 CYS A N 14
ATOM 5847 C CA . CYS A 1 12 ? 2.308 2.339 -19.655 1.00 35.03 12 CYS A CA 14
ATOM 5848 C C . CYS A 1 12 ? 1.656 2.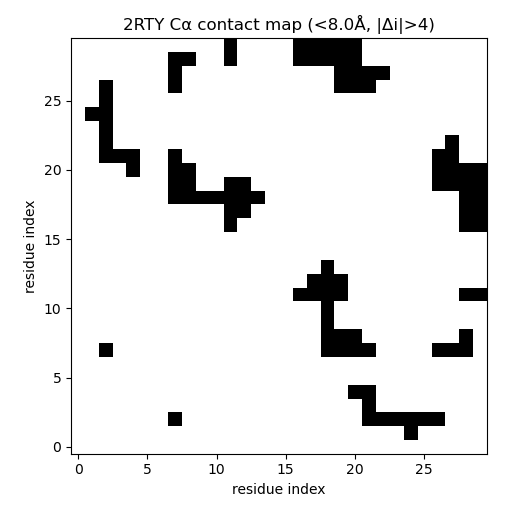404 -21.033 1.00 73.00 12 CYS A C 14
ATOM 5849 O O . CYS A 1 12 ? 2.127 3.115 -21.922 1.00 15.22 12 CYS A O 14
ATOM 5856 N N . LEU A 1 13 ? 0.570 1.658 -21.204 1.00 22.45 13 LEU A N 14
ATOM 5857 C CA . LEU A 1 13 ? -0.148 1.630 -22.473 1.00 64.03 13 LEU A CA 14
ATOM 5858 C C . LEU A 1 13 ? -0.704 3.009 -22.814 1.00 72.43 13 LEU A C 14
ATOM 5859 O O . LEU A 1 13 ? -0.912 3.333 -23.983 1.00 2.30 13 LEU A O 14
ATOM 5875 N N . ALA A 1 14 ? -0.942 3.816 -21.786 1.00 4.12 14 ALA A N 14
ATOM 5876 C CA . ALA A 1 14 ? -1.470 5.161 -21.977 1.00 3.22 14 ALA A CA 14
ATOM 5877 C C . ALA A 1 14 ? -0.362 6.137 -22.359 1.00 61.20 14 ALA A C 14
ATOM 5878 O O . ALA A 1 14 ? -0.620 7.175 -22.968 1.00 30.32 14 ALA A O 14
ATOM 5885 N N . GLN A 1 15 ? 0.871 5.797 -21.997 1.00 31.50 15 GLN A N 14
ATOM 5886 C CA . GLN A 1 15 ? 2.017 6.644 -22.302 1.00 4.45 15 GLN A CA 14
ATOM 5887 C C . GLN A 1 15 ? 2.674 6.222 -23.611 1.00 63.15 15 GLN A C 14
ATOM 5888 O O . GLN A 1 15 ? 3.819 6.581 -23.887 1.00 23.40 15 GLN A O 14
ATOM 5902 N N . ARG A 1 16 ? 1.942 5.457 -24.415 1.00 41.52 16 ARG A N 14
ATOM 5903 C CA . ARG A 1 16 ? 2.454 4.985 -25.696 1.00 25.24 16 ARG A CA 14
ATOM 5904 C C . ARG A 1 16 ? 3.657 4.068 -25.495 1.00 23.42 16 ARG A C 14
ATOM 5905 O O . ARG A 1 16 ? 4.715 4.276 -26.089 1.00 4.13 16 ARG A O 14
ATOM 5926 N N . ARG A 1 17 ? 3.487 3.053 -24.654 1.00 23.14 17 ARG A N 14
ATOM 5927 C CA . ARG A 1 17 ? 4.559 2.105 -24.373 1.00 41.21 17 ARG A CA 14
ATOM 5928 C C . ARG A 1 17 ? 4.055 0.669 -24.474 1.00 33.44 17 ARG A C 14
ATOM 5929 O O . ARG A 1 17 ? 4.714 -0.266 -24.018 1.00 63.04 17 ARG A O 14
ATOM 5950 N N . LYS A 1 18 ? 2.881 0.500 -25.072 1.00 74.24 18 LYS A N 14
ATOM 5951 C CA . LYS A 1 18 ? 2.287 -0.822 -25.234 1.00 53.11 18 LYS A CA 14
ATOM 5952 C C . LYS A 1 18 ? 2.240 -1.564 -23.902 1.00 64.35 18 LYS A C 14
ATOM 5953 O O . LYS A 1 18 ? 2.310 -2.792 -23.862 1.00 43.13 18 LYS A O 14
ATOM 5972 N N . GLY A 1 19 ? 2.121 -0.811 -22.814 1.00 12.35 19 GLY A N 14
ATOM 5973 C CA . GLY A 1 19 ? 2.066 -1.415 -21.495 1.00 72.24 19 GLY A CA 14
ATOM 5974 C C . GLY A 1 19 ? 3.442 -1.744 -20.951 1.00 35.34 19 GLY A C 14
ATOM 5975 O O . GLY A 1 19 ? 4.453 -1.477 -21.598 1.00 23.34 19 GLY A O 14
ATOM 5979 N N . GLY A 1 20 ? 3.480 -2.325 -19.755 1.00 72.21 20 GLY A N 14
ATOM 5980 C CA . GLY A 1 20 ? 4.747 -2.680 -19.143 1.00 11.32 20 GLY A CA 14
ATOM 5981 C C . GLY A 1 20 ? 4.618 -3.836 -18.171 1.00 12.20 20 GLY A C 14
ATOM 5982 O O . GLY A 1 20 ? 3.755 -4.700 -18.332 1.00 45.44 20 GLY A O 14
ATOM 5986 N N . LYS A 1 21 ? 5.478 -3.855 -17.159 1.00 3.53 21 LYS A N 14
ATOM 5987 C CA . LYS A 1 21 ? 5.458 -4.913 -16.156 1.00 62.23 21 LYS A CA 14
ATOM 5988 C C . LYS A 1 21 ? 6.167 -4.468 -14.881 1.00 21.40 21 LYS A C 14
ATOM 5989 O O . LYS A 1 21 ? 6.908 -3.485 -14.881 1.00 52.30 21 LYS A O 14
ATOM 6008 N N . CYS A 1 22 ? 5.936 -5.200 -13.796 1.00 5.54 22 CYS A N 14
ATOM 6009 C CA . CYS A 1 22 ? 6.553 -4.882 -12.514 1.00 4.44 22 CYS A CA 14
ATOM 6010 C C . CYS A 1 22 ? 7.988 -5.399 -12.457 1.00 51.20 22 CYS A C 14
ATOM 6011 O O . CYS A 1 22 ? 8.313 -6.426 -13.052 1.00 65.32 22 CYS A O 14
ATOM 6018 N N . LYS A 1 23 ? 8.842 -4.680 -11.737 1.00 2.22 23 LYS A N 14
ATOM 6019 C CA . LYS A 1 23 ? 10.242 -5.065 -11.600 1.00 33.02 23 LYS A CA 14
ATOM 6020 C C . LYS A 1 23 ? 10.675 -5.031 -10.138 1.00 11.23 23 LYS A C 14
ATOM 6021 O O . LYS A 1 23 ? 11.234 -4.040 -9.669 1.00 62.25 23 LYS A O 14
ATOM 6040 N N . ASN A 1 24 ? 10.414 -6.120 -9.422 1.00 74.02 24 ASN A N 14
ATOM 6041 C CA . ASN A 1 24 ? 10.778 -6.214 -8.013 1.00 74.41 24 ASN A CA 14
ATOM 6042 C C . ASN A 1 24 ? 10.242 -5.019 -7.232 1.00 14.34 24 ASN A C 14
ATOM 6043 O O . ASN A 1 24 ? 10.939 -4.449 -6.393 1.00 15.10 24 ASN A O 14
ATOM 6054 N N . GLY A 1 25 ? 8.997 -4.644 -7.513 1.00 22.11 25 GLY A N 14
ATOM 6055 C CA . GLY A 1 25 ? 8.388 -3.519 -6.828 1.00 3.01 25 GLY A CA 14
ATOM 6056 C C . GLY A 1 25 ? 8.309 -2.283 -7.701 1.00 53.52 25 GLY A C 14
ATOM 6057 O O . GLY A 1 25 ? 7.436 -1.435 -7.511 1.00 72.44 25 GLY A O 14
ATOM 6061 N N . ASP A 1 26 ? 9.223 -2.177 -8.659 1.00 73.34 26 ASP A N 14
ATOM 6062 C CA . ASP A 1 26 ? 9.253 -1.035 -9.565 1.00 51.31 26 ASP A CA 14
ATOM 6063 C C . ASP A 1 26 ? 8.292 -1.240 -10.732 1.00 35.25 26 ASP A C 14
ATOM 6064 O O . ASP A 1 26 ? 7.669 -2.295 -10.859 1.00 23.23 26 ASP A O 14
ATOM 6073 N N . CYS A 1 27 ? 8.174 -0.225 -11.581 1.00 10.14 27 CYS A N 14
ATOM 6074 C CA . CYS A 1 27 ? 7.288 -0.292 -12.736 1.00 75.40 27 CYS A CA 14
ATOM 6075 C C . CYS A 1 27 ? 8.036 0.065 -14.017 1.00 55.41 27 CYS A C 14
ATOM 6076 O O . CYS A 1 27 ? 8.409 1.219 -14.229 1.00 50.14 27 CYS A O 14
ATOM 6083 N N . VAL A 1 28 ? 8.251 -0.933 -14.869 1.00 14.45 28 VAL A N 14
ATOM 6084 C CA . VAL A 1 28 ? 8.952 -0.724 -16.129 1.00 44.14 28 VAL A CA 14
ATOM 6085 C C . VAL A 1 28 ? 7.983 -0.731 -17.306 1.00 32.12 28 VAL A C 14
ATOM 6086 O O . VAL A 1 28 ? 7.050 -1.534 -17.351 1.00 41.00 28 VAL A O 14
ATOM 6099 N N . CYS A 1 29 ? 8.209 0.168 -18.257 1.00 41.25 29 CYS A N 14
ATOM 6100 C CA . CYS A 1 29 ? 7.356 0.267 -19.436 1.00 21.33 29 CYS A CA 14
ATOM 6101 C C . CYS A 1 29 ? 8.101 -0.193 -20.686 1.00 54.30 29 CYS A C 14
ATOM 6102 O O . CYS A 1 29 ? 9.164 0.333 -21.016 1.00 54.13 29 CYS A O 14
ATOM 6109 N N . ARG A 1 30 ? 7.534 -1.177 -21.377 1.00 42.41 30 ARG A N 14
ATOM 6110 C CA . ARG A 1 30 ? 8.144 -1.708 -22.590 1.00 41.42 30 ARG A CA 14
ATOM 6111 C C . ARG A 1 30 ? 7.098 -1.905 -23.683 1.00 73.30 30 ARG A C 14
ATOM 6112 O O . ARG A 1 30 ? 6.993 -2.983 -24.268 1.00 63.51 30 ARG A O 14
ATOM 6133 N N . PHE A 1 1 ? 2.258 -0.956 0.826 1.00 11.12 1 PHE A N 15
ATOM 6134 C CA . PHE A 1 1 ? 2.227 -0.707 -0.610 1.00 43.42 1 PHE A CA 15
ATOM 6135 C C . PHE A 1 1 ? 2.464 -1.996 -1.391 1.00 42.02 1 PHE A C 15
ATOM 6136 O O . PHE A 1 1 ? 2.836 -3.021 -0.820 1.00 35.12 1 PHE A O 15
ATOM 6153 N N . SER A 1 2 ? 2.246 -1.936 -2.701 1.00 30.00 2 SER A N 15
ATOM 6154 C CA . SER A 1 2 ? 2.431 -3.099 -3.561 1.00 21.23 2 SER A CA 15
ATOM 6155 C C . SER A 1 2 ? 2.413 -2.696 -5.032 1.00 3.51 2 SER A C 15
ATOM 6156 O O . SER A 1 2 ? 1.458 -2.081 -5.508 1.00 21.21 2 SER A O 15
ATOM 6164 N N . CYS A 1 3 ? 3.477 -3.045 -5.748 1.00 32.33 3 CYS A N 15
ATOM 6165 C CA . CYS A 1 3 ? 3.586 -2.720 -7.165 1.00 21.33 3 CYS A CA 15
ATOM 6166 C C . CYS A 1 3 ? 2.497 -3.423 -7.970 1.00 15.05 3 CYS A C 15
ATOM 6167 O O . CYS A 1 3 ? 2.622 -4.600 -8.308 1.00 50.15 3 CYS A O 15
ATOM 6174 N N . ASP A 1 4 ? 1.429 -2.693 -8.272 1.00 34.11 4 ASP A N 15
ATOM 6175 C CA . ASP A 1 4 ? 0.317 -3.245 -9.038 1.00 2.01 4 ASP A CA 15
ATOM 6176 C C . ASP A 1 4 ? 0.654 -3.295 -10.525 1.00 10.10 4 ASP A C 15
ATOM 6177 O O . ASP A 1 4 ? 0.799 -2.259 -11.175 1.00 11.24 4 ASP A O 15
ATOM 6186 N N . HIS A 1 5 ? 0.778 -4.506 -11.058 1.00 63.31 5 HIS A N 15
ATOM 6187 C CA . HIS A 1 5 ? 1.099 -4.691 -12.469 1.00 32.41 5 HIS A CA 15
ATOM 6188 C C . HIS A 1 5 ? 0.024 -4.070 -13.356 1.00 64.02 5 HIS A C 15
ATOM 6189 O O . HIS A 1 5 ? 0.300 -3.653 -14.481 1.00 55.31 5 HIS A O 15
ATOM 6203 N N . SER A 1 6 ? -1.200 -4.013 -12.843 1.00 12.24 6 SER A N 15
ATOM 6204 C CA . SER A 1 6 ? -2.317 -3.447 -13.590 1.00 40.31 6 SER A CA 15
ATOM 6205 C C . SER A 1 6 ? -2.144 -1.941 -13.768 1.00 61.44 6 SER A C 15
ATOM 6206 O O . SER A 1 6 ? -2.122 -1.437 -14.891 1.00 11.34 6 SER A O 15
ATOM 6214 N N . ALA A 1 7 ? -2.021 -1.230 -12.653 1.00 12.04 7 ALA A N 15
ATOM 6215 C CA . ALA A 1 7 ? -1.848 0.217 -12.684 1.00 70.03 7 ALA A CA 15
ATOM 6216 C C . ALA A 1 7 ? -0.702 0.613 -13.609 1.00 61.52 7 ALA A C 15
ATOM 6217 O O . ALA A 1 7 ? -0.845 1.506 -14.445 1.00 23.23 7 ALA A O 15
ATOM 6224 N N . CYS A 1 8 ? 0.435 -0.057 -13.454 1.00 63.23 8 CYS A N 15
ATOM 6225 C CA . CYS A 1 8 ? 1.607 0.225 -14.274 1.00 62.24 8 CYS A CA 15
ATOM 6226 C C . CYS A 1 8 ? 1.345 -0.124 -15.737 1.00 33.55 8 CYS A C 15
ATOM 6227 O O . CYS A 1 8 ? 1.649 0.658 -16.636 1.00 72.24 8 CYS A O 15
ATOM 6234 N N . ALA A 1 9 ? 0.778 -1.305 -15.965 1.00 13.34 9 ALA A N 15
ATOM 6235 C CA . ALA A 1 9 ? 0.472 -1.757 -17.316 1.00 50.11 9 ALA A CA 15
ATOM 6236 C C . ALA A 1 9 ? -0.321 -0.703 -18.081 1.00 73.13 9 ALA A C 15
ATOM 6237 O O . ALA A 1 9 ? 0.008 -0.368 -19.219 1.00 62.32 9 ALA A O 15
ATOM 6244 N N . VAL A 1 10 ? -1.369 -0.184 -17.450 1.00 13.33 10 VAL A N 15
ATOM 6245 C CA . VAL A 1 10 ? -2.210 0.833 -18.071 1.00 62.21 10 VAL A CA 15
ATOM 6246 C C . VAL A 1 10 ? -1.466 2.157 -18.201 1.00 65.13 10 VAL A C 15
ATOM 6247 O O . VAL A 1 10 ? -1.462 2.777 -19.265 1.00 70.31 10 VAL A O 15
ATOM 6260 N N . ARG A 1 11 ? -0.835 2.585 -17.112 1.00 74.22 11 ARG A N 15
ATOM 6261 C CA . ARG A 1 11 ? -0.088 3.836 -17.104 1.00 43.32 11 ARG A CA 15
ATOM 6262 C C . ARG A 1 11 ? 1.023 3.813 -18.151 1.00 32.25 11 ARG A C 15
ATOM 6263 O O . ARG A 1 11 ? 1.501 4.860 -18.587 1.00 62.04 11 ARG A O 15
ATOM 6284 N N . CYS A 1 12 ? 1.429 2.612 -18.548 1.00 31.41 12 CYS A N 15
ATOM 6285 C CA . CYS A 1 12 ? 2.483 2.450 -19.542 1.00 3.33 12 CYS A CA 15
ATOM 6286 C C . CYS A 1 12 ? 1.909 2.484 -20.955 1.00 14.31 12 CYS A C 15
ATOM 6287 O O . CYS A 1 12 ? 2.386 3.228 -21.813 1.00 74.34 12 CYS A O 15
ATOM 6294 N N . LEU A 1 13 ? 0.882 1.675 -21.189 1.00 55.13 13 LEU A N 15
ATOM 6295 C CA . LEU A 1 13 ? 0.240 1.612 -22.498 1.00 64.12 13 LEU A CA 15
ATOM 6296 C C . LEU A 1 13 ? -0.379 2.956 -22.867 1.00 3.33 13 LEU A C 15
ATOM 6297 O O . LEU A 1 13 ? -0.539 3.275 -24.044 1.00 43.15 13 LEU A O 15
ATOM 6313 N N . ALA A 1 14 ? -0.723 3.742 -21.851 1.00 71.43 14 ALA A N 15
ATOM 6314 C CA . ALA A 1 14 ? -1.320 5.053 -22.069 1.00 14.35 14 ALA A CA 15
ATOM 6315 C C . ALA A 1 14 ? -0.254 6.097 -22.384 1.00 21.23 14 ALA A C 15
ATOM 6316 O O . ALA A 1 14 ? -0.540 7.121 -23.003 1.00 64.25 14 ALA A O 15
ATOM 6323 N N . GLN A 1 15 ? 0.974 5.830 -21.952 1.00 65.32 15 GLN A N 15
ATOM 6324 C CA . GLN A 1 15 ? 2.083 6.747 -22.188 1.00 12.42 15 GLN A CA 15
ATOM 6325 C C . GLN A 1 15 ? 2.838 6.374 -23.459 1.00 21.30 15 GLN A C 15
ATOM 6326 O O . GLN A 1 15 ? 3.973 6.803 -23.667 1.00 61.10 15 GLN A O 15
ATOM 6340 N N . ARG A 1 16 ? 2.201 5.571 -24.306 1.00 2.53 16 ARG A N 15
ATOM 6341 C CA . ARG A 1 16 ? 2.814 5.139 -25.556 1.00 31.32 16 ARG A CA 15
ATOM 6342 C C . ARG A 1 16 ? 4.057 4.295 -25.289 1.00 32.15 16 ARG A C 15
ATOM 6343 O O . ARG A 1 16 ? 5.133 4.571 -25.820 1.00 35.21 16 ARG A O 15
ATOM 6364 N N . ARG A 1 17 ? 3.901 3.266 -24.461 1.00 52.44 17 ARG A N 15
ATOM 6365 C CA . ARG A 1 17 ? 5.010 2.384 -24.122 1.00 64.42 17 ARG A CA 15
ATOM 6366 C C . ARG A 1 17 ? 4.601 0.920 -24.256 1.00 20.21 17 ARG A C 15
ATOM 6367 O O . ARG A 1 17 ? 5.289 0.024 -23.766 1.00 61.11 17 ARG A O 15
ATOM 6388 N N . LYS A 1 18 ? 3.476 0.684 -24.922 1.00 13.02 18 LYS A N 15
ATOM 6389 C CA . LYS A 1 18 ? 2.974 -0.670 -25.121 1.00 75.23 18 LYS A CA 15
ATOM 6390 C C . LYS A 1 18 ? 2.896 -1.423 -23.797 1.00 4.43 18 LYS A C 15
ATOM 6391 O O . LYS A 1 18 ? 3.038 -2.644 -23.756 1.00 44.12 18 LYS A O 15
ATOM 6410 N N . GLY A 1 19 ? 2.669 -0.685 -22.714 1.00 52.42 19 GLY A N 15
ATOM 6411 C CA . GLY A 1 19 ? 2.575 -1.300 -21.403 1.00 43.12 19 GLY A CA 15
ATOM 6412 C C . GLY A 1 19 ? 3.935 -1.549 -20.781 1.00 41.23 19 GLY A C 15
ATOM 6413 O O . GLY A 1 19 ? 4.964 -1.218 -21.369 1.00 1.24 19 GLY A O 15
ATOM 6417 N N . GLY A 1 20 ? 3.940 -2.133 -19.587 1.00 20.21 20 GLY A N 15
ATOM 6418 C CA . GLY A 1 20 ? 5.189 -2.414 -18.904 1.00 22.42 20 GLY A CA 15
ATOM 6419 C C . GLY A 1 20 ? 5.069 -3.566 -17.926 1.00 34.04 20 GLY A C 15
ATOM 6420 O O . GLY A 1 20 ? 4.251 -4.468 -18.114 1.00 5.44 20 GLY A O 15
ATOM 6424 N N . LYS A 1 21 ? 5.885 -3.538 -16.878 1.00 64.41 21 LYS A N 15
ATOM 6425 C CA . LYS A 1 21 ? 5.868 -4.588 -15.866 1.00 1.32 21 LYS A CA 15
ATOM 6426 C C . LYS A 1 21 ? 6.502 -4.101 -14.567 1.00 1.14 21 LYS A C 15
ATOM 6427 O O . LYS A 1 21 ? 7.269 -3.138 -14.561 1.00 41.40 21 LYS A O 15
ATOM 6446 N N . CYS A 1 22 ? 6.178 -4.773 -13.467 1.00 62.33 22 CYS A N 15
ATOM 6447 C CA . CYS A 1 22 ? 6.716 -4.410 -12.162 1.00 24.51 22 CYS A CA 15
ATOM 6448 C C . CYS A 1 22 ? 8.000 -5.182 -11.869 1.00 72.20 22 CYS A C 15
ATOM 6449 O O . CYS A 1 22 ? 8.069 -6.394 -12.073 1.00 64.45 22 CYS A O 15
ATOM 6456 N N . LYS A 1 23 ? 9.014 -4.471 -11.389 1.00 24.44 23 LYS A N 15
ATOM 6457 C CA . LYS A 1 23 ? 10.296 -5.088 -11.065 1.00 53.45 23 LYS A CA 15
ATOM 6458 C C . LYS A 1 23 ? 10.750 -4.694 -9.664 1.00 24.34 23 LYS A C 15
ATOM 6459 O O . LYS A 1 23 ? 11.394 -3.663 -9.476 1.00 51.34 23 LYS A O 15
ATOM 6478 N N . ASN A 1 24 ? 10.412 -5.524 -8.682 1.00 64.41 24 ASN A N 15
ATOM 6479 C CA . ASN A 1 24 ? 10.787 -5.263 -7.297 1.00 62.11 24 ASN A CA 15
ATOM 6480 C C . ASN A 1 24 ? 10.360 -3.861 -6.873 1.00 72.31 24 ASN A C 15
ATOM 6481 O O . ASN A 1 24 ? 11.059 -3.190 -6.115 1.00 71.40 24 ASN A O 15
ATOM 6492 N N . GLY A 1 25 ? 9.205 -3.425 -7.368 1.00 22.20 25 GLY A N 15
ATOM 6493 C CA . GLY A 1 25 ? 8.704 -2.106 -7.029 1.00 71.22 25 GLY A CA 15
ATOM 6494 C C . GLY A 1 25 ? 8.876 -1.112 -8.161 1.00 22.24 25 GLY A C 15
ATOM 6495 O O . GLY A 1 25 ? 8.079 -0.186 -8.309 1.00 51.01 25 GLY A O 15
ATOM 6499 N N . ASP A 1 26 ? 9.920 -1.303 -8.959 1.00 43.14 26 ASP A N 15
ATOM 6500 C CA . ASP A 1 26 ? 10.195 -0.415 -10.083 1.00 65.12 26 ASP A CA 15
ATOM 6501 C C . ASP A 1 26 ? 9.361 -0.803 -11.300 1.00 34.45 26 ASP A C 15
ATOM 6502 O O . ASP A 1 26 ? 9.600 -1.836 -11.926 1.00 72.21 26 ASP A O 15
ATOM 6511 N N . CYS A 1 27 ? 8.379 0.030 -11.628 1.00 4.22 27 CYS A N 15
ATOM 6512 C CA . CYS A 1 27 ? 7.507 -0.225 -12.768 1.00 23.53 27 CYS A CA 15
ATOM 6513 C C . CYS A 1 27 ? 8.182 0.189 -14.072 1.00 73.14 27 CYS A C 15
ATOM 6514 O O . CYS A 1 27 ? 8.211 1.369 -14.421 1.00 45.21 27 CYS A O 15
ATOM 6521 N N . VAL A 1 28 ? 8.722 -0.791 -14.790 1.00 3.12 28 VAL A N 15
ATOM 6522 C CA . VAL A 1 28 ? 9.395 -0.529 -16.056 1.00 63.35 28 VAL A CA 15
ATOM 6523 C C . VAL A 1 28 ? 8.402 -0.509 -17.213 1.00 31.53 28 VAL A C 15
ATOM 6524 O O . VAL A 1 28 ? 7.558 -1.398 -17.336 1.00 64.14 28 VAL A O 15
ATOM 6537 N N . CYS A 1 29 ? 8.507 0.510 -18.059 1.00 23.23 29 CYS A N 15
ATOM 6538 C CA . CYS A 1 29 ? 7.619 0.647 -19.206 1.00 73.13 29 CYS A CA 15
ATOM 6539 C C . CYS A 1 29 ? 8.351 0.315 -20.504 1.00 15.24 29 CYS A C 15
ATOM 6540 O O . CYS A 1 29 ? 9.347 0.952 -20.846 1.00 70.34 29 CYS A O 15
ATOM 6547 N N . ARG A 1 30 ? 7.849 -0.685 -21.220 1.00 74.04 30 ARG A N 15
ATOM 6548 C CA . ARG A 1 30 ? 8.455 -1.102 -22.479 1.00 75.11 30 ARG A CA 15
ATOM 6549 C C . ARG A 1 30 ? 8.247 -0.045 -23.559 1.00 54.34 30 ARG A C 15
ATOM 6550 O O . ARG A 1 30 ? 9.195 0.612 -23.989 1.00 51.31 30 ARG A O 15
ATOM 6571 N N . PHE A 1 1 ? 2.490 -1.243 0.727 1.00 20.41 1 PHE A N 16
ATOM 6572 C CA . PHE A 1 1 ? 2.919 -1.137 -0.663 1.00 14.33 1 PHE A CA 16
ATOM 6573 C C . PHE A 1 1 ? 2.549 -2.394 -1.444 1.00 73.00 1 PHE A C 16
ATOM 6574 O O . PHE A 1 1 ? 2.621 -3.506 -0.922 1.00 23.32 1 PHE A O 16
ATOM 6591 N N . SER A 1 2 ? 2.151 -2.208 -2.699 1.00 21.23 2 SER A N 16
ATOM 6592 C CA . SER A 1 2 ? 1.765 -3.326 -3.552 1.00 21.22 2 SER A CA 16
ATOM 6593 C C . SER A 1 2 ? 1.925 -2.965 -5.026 1.00 33.35 2 SER A C 16
ATOM 6594 O O . SER A 1 2 ? 1.183 -2.140 -5.559 1.00 12.34 2 SER A O 16
ATOM 6602 N N . CYS A 1 3 ? 2.899 -3.590 -5.679 1.00 34.10 3 CYS A N 16
ATOM 6603 C CA . CYS A 1 3 ? 3.158 -3.336 -7.091 1.00 21.31 3 CYS A CA 16
ATOM 6604 C C . CYS A 1 3 ? 1.977 -3.780 -7.949 1.00 62.44 3 CYS A C 16
ATOM 6605 O O . CYS A 1 3 ? 1.885 -4.943 -8.343 1.00 31.44 3 CYS A O 16
ATOM 6612 N N . ASP A 1 4 ? 1.077 -2.846 -8.236 1.00 63.33 4 ASP A N 16
ATOM 6613 C CA . ASP A 1 4 ? -0.097 -3.140 -9.049 1.00 72.12 4 ASP A CA 16
ATOM 6614 C C . ASP A 1 4 ? 0.255 -3.137 -10.534 1.00 32.45 4 ASP A C 16
ATOM 6615 O O . ASP A 1 4 ? 0.376 -2.079 -11.152 1.00 23.24 4 ASP A O 16
ATOM 6624 N N . HIS A 1 5 ? 0.418 -4.329 -11.100 1.00 4.20 5 HIS A N 16
ATOM 6625 C CA . HIS A 1 5 ? 0.757 -4.464 -12.512 1.00 42.23 5 HIS A CA 16
ATOM 6626 C C . HIS A 1 5 ? -0.310 -3.818 -13.391 1.00 61.21 5 HIS A C 16
ATOM 6627 O O . HIS A 1 5 ? -0.030 -3.391 -14.511 1.00 12.40 5 HIS A O 16
ATOM 6641 N N . SER A 1 6 ? -1.533 -3.752 -12.876 1.00 14.22 6 SER A N 16
ATOM 6642 C CA . SER A 1 6 ? -2.643 -3.163 -13.616 1.00 14.35 6 SER A CA 16
ATOM 6643 C C . SER A 1 6 ? -2.428 -1.666 -13.818 1.00 1.14 6 SER A C 16
ATOM 6644 O O . SER A 1 6 ? -2.400 -1.179 -14.947 1.00 52.33 6 SER A O 16
ATOM 6652 N N . ALA A 1 7 ? -2.276 -0.942 -12.714 1.00 1.05 7 ALA A N 16
ATOM 6653 C CA . ALA A 1 7 ? -2.061 0.499 -12.768 1.00 61.42 7 ALA A CA 16
ATOM 6654 C C . ALA A 1 7 ? -0.912 0.847 -13.709 1.00 31.05 7 ALA A C 16
ATOM 6655 O O . ALA A 1 7 ? -1.015 1.771 -14.515 1.00 52.45 7 ALA A O 16
ATOM 6662 N N . CYS A 1 8 ? 0.183 0.102 -13.599 1.00 74.10 8 CYS A N 16
ATOM 6663 C CA . CYS A 1 8 ? 1.352 0.332 -14.438 1.00 41.25 8 CYS A CA 16
ATOM 6664 C C . CYS A 1 8 ? 1.057 -0.026 -15.892 1.00 63.22 8 CYS A C 16
ATOM 6665 O O . CYS A 1 8 ? 1.381 0.731 -16.807 1.00 22.32 8 CYS A O 16
ATOM 6672 N N . ALA A 1 9 ? 0.441 -1.186 -16.097 1.00 14.44 9 ALA A N 16
ATOM 6673 C CA . ALA A 1 9 ? 0.100 -1.644 -17.438 1.00 11.43 9 ALA A CA 16
ATOM 6674 C C . ALA A 1 9 ? -0.660 -0.569 -18.208 1.00 61.23 9 ALA A C 16
ATOM 6675 O O . ALA A 1 9 ? -0.331 -0.263 -19.354 1.00 61.25 9 ALA A O 16
ATOM 6682 N N . VAL A 1 10 ? -1.679 0.000 -17.572 1.00 5.31 10 VAL A N 16
ATOM 6683 C CA . VAL A 1 10 ? -2.485 1.041 -18.198 1.00 12.33 10 VAL A CA 16
ATOM 6684 C C . VAL A 1 10 ? -1.690 2.333 -18.355 1.00 32.42 10 VAL A C 16
ATOM 6685 O O . VAL A 1 10 ? -1.675 2.937 -19.427 1.00 3.40 10 VAL A O 16
ATOM 6698 N N . ARG A 1 11 ? -1.030 2.749 -17.279 1.00 54.41 11 ARG A N 16
ATOM 6699 C CA . ARG A 1 11 ? -0.233 3.970 -17.297 1.00 71.21 11 ARG A CA 16
ATOM 6700 C C . ARG A 1 11 ? 0.862 3.888 -18.356 1.00 43.12 11 ARG A C 16
ATOM 6701 O O . ARG A 1 11 ? 1.376 4.909 -18.813 1.00 44.52 11 ARG A O 16
ATOM 6722 N N . CYS A 1 12 ? 1.215 2.666 -18.742 1.00 2.51 12 CYS A N 16
ATOM 6723 C CA . CYS A 1 12 ? 2.250 2.450 -19.746 1.00 12.00 12 CYS A CA 16
ATOM 6724 C C . CYS A 1 12 ? 1.659 2.488 -21.153 1.00 2.35 12 CYS A C 16
ATOM 6725 O O . CYS A 1 12 ? 2.154 3.202 -22.026 1.00 71.45 12 CYS A O 16
ATOM 6732 N N . LEU A 1 13 ? 0.599 1.717 -21.364 1.00 33.32 13 LEU A N 16
ATOM 6733 C CA . LEU A 1 13 ? -0.061 1.662 -22.664 1.00 23.10 13 LEU A CA 16
ATOM 6734 C C . LEU A 1 13 ? -0.630 3.025 -23.044 1.00 11.13 13 LEU A C 16
ATOM 6735 O O . LEU A 1 13 ? -0.792 3.334 -24.224 1.00 1.32 13 LEU A O 16
ATOM 6751 N N . ALA A 1 14 ? -0.930 3.837 -22.035 1.00 72.02 14 ALA A N 16
ATOM 6752 C CA . ALA A 1 14 ? -1.477 5.169 -22.263 1.00 72.44 14 ALA A CA 16
ATOM 6753 C C . ALA A 1 14 ? -0.374 6.164 -22.606 1.00 0.00 14 ALA A C 16
ATOM 6754 O O . ALA A 1 14 ? -0.626 7.190 -23.236 1.00 52.44 14 ALA A O 16
ATOM 6761 N N . GLN A 1 15 ? 0.848 5.854 -22.186 1.00 21.42 15 GLN A N 16
ATOM 6762 C CA . GLN A 1 15 ? 1.989 6.723 -22.448 1.00 22.24 15 GLN A CA 16
ATOM 6763 C C . GLN A 1 15 ? 2.713 6.302 -23.723 1.00 13.14 15 GLN A C 16
ATOM 6764 O O . GLN A 1 15 ? 3.861 6.683 -23.951 1.00 21.34 15 GLN A O 16
ATOM 6778 N N . ARG A 1 16 ? 2.033 5.515 -24.550 1.00 65.32 16 ARG A N 16
ATOM 6779 C CA . ARG A 1 16 ? 2.612 5.041 -25.802 1.00 24.04 16 ARG A CA 16
ATOM 6780 C C . ARG A 1 16 ? 3.824 4.152 -25.538 1.00 30.32 16 ARG A C 16
ATOM 6781 O O . ARG A 1 16 ? 4.903 4.377 -26.086 1.00 50.21 16 ARG A O 16
ATOM 6802 N N . ARG A 1 17 ? 3.638 3.141 -24.695 1.00 13.43 17 ARG A N 16
ATOM 6803 C CA . ARG A 1 17 ? 4.715 2.220 -24.357 1.00 25.41 17 ARG A CA 16
ATOM 6804 C C . ARG A 1 17 ? 4.246 0.772 -24.465 1.00 22.41 17 ARG A C 16
ATOM 6805 O O . ARG A 1 17 ? 4.904 -0.144 -23.971 1.00 21.31 17 ARG A O 16
ATOM 6826 N N . LYS A 1 18 ? 3.104 0.572 -25.114 1.00 0.22 18 LYS A N 16
ATOM 6827 C CA . LYS A 1 18 ? 2.546 -0.763 -25.288 1.00 73.50 18 LYS A CA 16
ATOM 6828 C C . LYS A 1 18 ? 2.455 -1.494 -23.952 1.00 41.10 18 LYS A C 16
ATOM 6829 O O . LYS A 1 18 ? 2.548 -2.719 -23.896 1.00 24.30 18 LYS A O 16
ATOM 6848 N N . GLY A 1 19 ? 2.271 -0.733 -22.877 1.00 42.45 19 GLY A N 16
ATOM 6849 C CA . GLY A 1 19 ? 2.170 -1.326 -21.557 1.00 14.42 19 GLY A CA 16
ATOM 6850 C C . GLY A 1 19 ? 3.526 -1.620 -20.948 1.00 20.23 19 GLY A C 16
ATOM 6851 O O . GLY A 1 19 ? 4.560 -1.289 -21.527 1.00 74.41 19 GLY A O 16
ATOM 6855 N N . GLY A 1 20 ? 3.523 -2.243 -19.773 1.00 60.30 20 GLY A N 16
ATOM 6856 C CA . GLY A 1 20 ? 4.768 -2.570 -19.104 1.00 24.15 20 GLY A CA 16
ATOM 6857 C C . GLY A 1 20 ? 4.604 -3.676 -18.080 1.00 15.22 20 GLY A C 16
ATOM 6858 O O . GLY A 1 20 ? 3.729 -4.532 -18.215 1.00 22.13 20 GLY A O 16
ATOM 6862 N N . LYS A 1 21 ? 5.447 -3.660 -17.053 1.00 52.11 21 LYS A N 16
ATOM 6863 C CA . LYS A 1 21 ? 5.392 -4.669 -16.002 1.00 10.43 21 LYS A CA 16
ATOM 6864 C C . LYS A 1 21 ? 6.074 -4.169 -14.732 1.00 64.03 21 LYS A C 16
ATOM 6865 O O . LYS A 1 21 ? 6.742 -3.135 -14.740 1.00 44.53 21 LYS A O 16
ATOM 6884 N N . CYS A 1 22 ? 5.904 -4.911 -13.643 1.00 54.41 22 CYS A N 16
ATOM 6885 C CA . CYS A 1 22 ? 6.504 -4.544 -12.366 1.00 35.11 22 CYS A CA 16
ATOM 6886 C C . CYS A 1 22 ? 7.932 -5.071 -12.265 1.00 42.20 22 CYS A C 16
ATOM 6887 O O . CYS A 1 22 ? 8.275 -6.088 -12.868 1.00 43.34 22 CYS A O 16
ATOM 6894 N N . LYS A 1 23 ? 8.762 -4.372 -11.498 1.00 13.32 23 LYS A N 16
ATOM 6895 C CA . LYS A 1 23 ? 10.153 -4.768 -11.315 1.00 50.21 23 LYS A CA 16
ATOM 6896 C C . LYS A 1 23 ? 10.557 -4.674 -9.847 1.00 42.33 23 LYS A C 16
ATOM 6897 O O . LYS A 1 23 ? 11.023 -3.632 -9.388 1.00 13.22 23 LYS A O 16
ATOM 6916 N N . ASN A 1 24 ? 10.377 -5.770 -9.117 1.00 43.42 24 ASN A N 16
ATOM 6917 C CA . ASN A 1 24 ? 10.724 -5.810 -7.701 1.00 65.33 24 ASN A CA 16
ATOM 6918 C C . ASN A 1 24 ? 10.085 -4.646 -6.951 1.00 3.12 24 ASN A C 16
ATOM 6919 O O . ASN A 1 24 ? 10.675 -4.093 -6.023 1.00 73.03 24 ASN A O 16
ATOM 6930 N N . GLY A 1 25 ? 8.874 -4.279 -7.359 1.00 42.12 25 GLY A N 16
ATOM 6931 C CA . GLY A 1 25 ? 8.174 -3.183 -6.715 1.00 5.12 25 GLY A CA 16
ATOM 6932 C C . GLY A 1 25 ? 8.118 -1.941 -7.582 1.00 75.45 25 GLY A C 16
ATOM 6933 O O . GLY A 1 25 ? 7.256 -1.082 -7.393 1.00 61.41 25 GLY A O 16
ATOM 6937 N N . ASP A 1 26 ? 9.038 -1.845 -8.536 1.00 11.05 26 ASP A N 16
ATOM 6938 C CA . ASP A 1 26 ? 9.090 -0.699 -9.435 1.00 55.45 26 ASP A CA 16
ATOM 6939 C C . ASP A 1 26 ? 8.148 -0.894 -10.620 1.00 32.55 26 ASP A C 16
ATOM 6940 O O . ASP A 1 26 ? 7.544 -1.956 -10.777 1.00 61.04 26 ASP A O 16
ATOM 6949 N N . CYS A 1 27 ? 8.026 0.136 -11.449 1.00 42.50 27 CYS A N 16
ATOM 6950 C CA . CYS A 1 27 ? 7.157 0.080 -12.618 1.00 61.51 27 CYS A CA 16
ATOM 6951 C C . CYS A 1 27 ? 7.939 0.385 -13.893 1.00 0.05 27 CYS A C 16
ATOM 6952 O O . CYS A 1 27 ? 8.373 1.516 -14.111 1.00 64.03 27 CYS A O 16
ATOM 6959 N N . VAL A 1 28 ? 8.114 -0.632 -14.731 1.00 2.42 28 VAL A N 16
ATOM 6960 C CA . VAL A 1 28 ? 8.842 -0.472 -15.984 1.00 60.41 28 VAL A CA 16
ATOM 6961 C C . VAL A 1 28 ? 7.899 -0.546 -17.180 1.00 45.51 28 VAL A C 16
ATOM 6962 O O . VAL A 1 28 ? 6.995 -1.380 -17.222 1.00 23.40 28 VAL A O 16
ATOM 6975 N N . CYS A 1 29 ? 8.117 0.334 -18.152 1.00 72.02 29 CYS A N 16
ATOM 6976 C CA . CYS A 1 29 ? 7.287 0.370 -19.351 1.00 5.44 29 CYS A CA 16
ATOM 6977 C C . CYS A 1 29 ? 8.061 -0.141 -20.563 1.00 15.21 29 CYS A C 16
ATOM 6978 O O . CYS A 1 29 ? 9.119 0.387 -20.905 1.00 11.12 29 CYS A O 16
ATOM 6985 N N . ARG A 1 30 ? 7.524 -1.171 -21.208 1.00 71.15 30 ARG A N 16
ATOM 6986 C CA . ARG A 1 30 ? 8.163 -1.754 -22.382 1.00 21.43 30 ARG A CA 16
ATOM 6987 C C . ARG A 1 30 ? 7.345 -1.479 -23.640 1.00 31.20 30 ARG A C 16
ATOM 6988 O O . ARG A 1 30 ? 7.793 -0.770 -24.541 1.00 3.12 30 ARG A O 16
ATOM 7009 N N . PHE A 1 1 ? 4.840 0.437 -2.096 1.00 71.01 1 PHE A N 17
ATOM 7010 C CA . PHE A 1 1 ? 3.588 -0.150 -2.559 1.00 14.25 1 PHE A CA 17
ATOM 7011 C C . PHE A 1 1 ? 3.707 -1.667 -2.674 1.00 4.35 1 PHE A C 17
ATOM 7012 O O . PHE A 1 1 ? 4.769 -2.237 -2.423 1.00 43.14 1 PHE A O 17
ATOM 7029 N N . SER A 1 2 ? 2.610 -2.314 -3.053 1.00 43.12 2 SER A N 17
ATOM 7030 C CA . SER A 1 2 ? 2.590 -3.765 -3.197 1.00 40.23 2 SER A CA 17
ATOM 7031 C C . SER A 1 2 ? 2.758 -4.168 -4.659 1.00 44.11 2 SER A C 17
ATOM 7032 O O . SER A 1 2 ? 2.224 -5.186 -5.100 1.00 51.33 2 SER A O 17
ATOM 7040 N N . CYS A 1 3 ? 3.505 -3.362 -5.406 1.00 44.12 3 CYS A N 17
ATOM 7041 C CA . CYS A 1 3 ? 3.745 -3.632 -6.819 1.00 5.04 3 CYS A CA 17
ATOM 7042 C C . CYS A 1 3 ? 2.431 -3.848 -7.562 1.00 55.43 3 CYS A C 17
ATOM 7043 O O . CYS A 1 3 ? 1.960 -4.977 -7.698 1.00 22.20 3 CYS A O 17
ATOM 7050 N N . ASP A 1 4 ? 1.843 -2.757 -8.042 1.00 0.01 4 ASP A N 17
ATOM 7051 C CA . ASP A 1 4 ? 0.583 -2.826 -8.773 1.00 42.12 4 ASP A CA 17
ATOM 7052 C C . ASP A 1 4 ? 0.831 -2.896 -10.277 1.00 11.41 4 ASP A C 17
ATOM 7053 O O . ASP A 1 4 ? 1.087 -1.878 -10.922 1.00 73.54 4 ASP A O 17
ATOM 7062 N N . HIS A 1 5 ? 0.754 -4.102 -10.829 1.00 22.41 5 HIS A N 17
ATOM 7063 C CA . HIS A 1 5 ? 0.971 -4.305 -12.257 1.00 54.01 5 HIS A CA 17
ATOM 7064 C C . HIS A 1 5 ? -0.091 -3.577 -13.076 1.00 73.30 5 HIS A C 17
ATOM 7065 O O . HIS A 1 5 ? 0.164 -3.150 -14.202 1.00 2.54 5 HIS A O 17
ATOM 7079 N N . SER A 1 6 ? -1.283 -3.442 -12.503 1.00 52.55 6 SER A N 17
ATOM 7080 C CA . SER A 1 6 ? -2.385 -2.770 -13.182 1.00 52.13 6 SER A CA 17
ATOM 7081 C C . SER A 1 6 ? -2.078 -1.289 -13.383 1.00 1.00 6 SER A C 17
ATOM 7082 O O . SER A 1 6 ? -2.080 -0.790 -14.508 1.00 21.40 6 SER A O 17
ATOM 7090 N N . ALA A 1 7 ? -1.814 -0.592 -12.283 1.00 11.41 7 ALA A N 17
ATOM 7091 C CA . ALA A 1 7 ? -1.503 0.831 -12.337 1.00 2.43 7 ALA A CA 17
ATOM 7092 C C . ALA A 1 7 ? -0.386 1.112 -13.336 1.00 61.44 7 ALA A C 17
ATOM 7093 O O . ALA A 1 7 ? -0.478 2.037 -14.143 1.00 14.40 7 ALA A O 17
ATOM 7100 N N . CYS A 1 8 ? 0.670 0.307 -13.278 1.00 32.22 8 CYS A N 17
ATOM 7101 C CA . CYS A 1 8 ? 1.806 0.468 -14.177 1.00 10.30 8 CYS A CA 17
ATOM 7102 C C . CYS A 1 8 ? 1.412 0.145 -15.615 1.00 73.42 8 CYS A C 17
ATOM 7103 O O . CYS A 1 8 ? 1.739 0.886 -16.541 1.00 50.12 8 CYS A O 17
ATOM 7110 N N . ALA A 1 9 ? 0.707 -0.968 -15.794 1.00 13.35 9 ALA A N 17
ATOM 7111 C CA . ALA A 1 9 ? 0.266 -1.389 -17.118 1.00 13.35 9 ALA A CA 17
ATOM 7112 C C . ALA A 1 9 ? -0.457 -0.257 -17.841 1.00 34.53 9 ALA A C 17
ATOM 7113 O O . ALA A 1 9 ? -0.168 0.037 -19.001 1.00 22.45 9 ALA A O 17
ATOM 7120 N 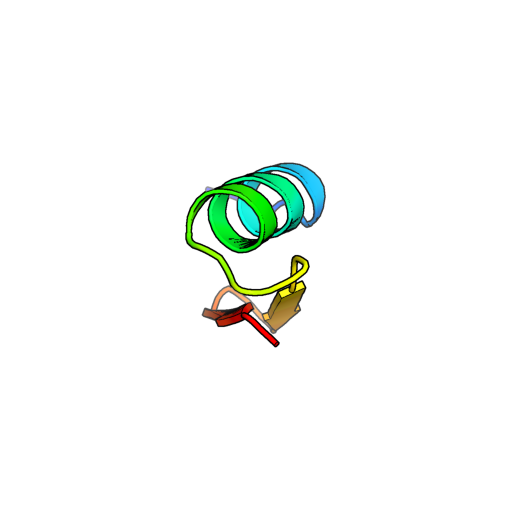N . VAL A 1 10 ? -1.400 0.374 -17.148 1.00 74.25 10 VAL A N 17
ATOM 7121 C CA . VAL A 1 10 ? -2.165 1.473 -17.725 1.00 10.41 10 VAL A CA 17
ATOM 7122 C C . VAL A 1 10 ? -1.292 2.709 -17.916 1.00 73.43 10 VAL A C 17
ATOM 7123 O O . VAL A 1 10 ? -1.291 3.321 -18.984 1.00 72.03 10 VAL A O 17
ATOM 7136 N N . ARG A 1 11 ? -0.550 3.069 -16.874 1.00 51.25 11 ARG A N 17
ATOM 7137 C CA . ARG A 1 11 ? 0.327 4.232 -16.927 1.00 43.45 11 ARG A CA 17
ATOM 7138 C C . ARG A 1 11 ? 1.358 4.086 -18.043 1.00 72.42 11 ARG A C 17
ATOM 7139 O O . ARG A 1 11 ? 1.917 5.074 -18.521 1.00 34.42 11 ARG A O 17
ATOM 7160 N N . CYS A 1 12 ? 1.605 2.846 -18.454 1.00 1.31 12 CYS A N 17
ATOM 7161 C CA . CYS A 1 12 ? 2.569 2.569 -19.512 1.00 74.13 12 CYS A CA 17
ATOM 7162 C C . CYS A 1 12 ? 1.910 2.661 -20.886 1.00 13.14 12 CYS A C 17
ATOM 7163 O O . CYS A 1 12 ? 2.407 3.346 -21.780 1.00 50.14 12 CYS A O 17
ATOM 7170 N N . LEU A 1 13 ? 0.788 1.967 -21.045 1.00 42.31 13 LEU A N 17
ATOM 7171 C CA . LEU A 1 13 ? 0.060 1.970 -22.309 1.00 53.40 13 LEU A CA 17
ATOM 7172 C C . LEU A 1 13 ? -0.433 3.373 -22.650 1.00 11.10 13 LEU A C 17
ATOM 7173 O O . LEU A 1 13 ? -0.634 3.704 -23.818 1.00 14.10 13 LEU A O 17
ATOM 7189 N N . ALA A 1 14 ? -0.623 4.194 -21.622 1.00 74.12 14 ALA A N 17
ATOM 7190 C CA . ALA A 1 14 ? -1.088 5.562 -21.813 1.00 52.12 14 ALA A CA 17
ATOM 7191 C C . ALA A 1 14 ? 0.062 6.483 -22.207 1.00 71.32 14 ALA A C 17
ATOM 7192 O O . ALA A 1 14 ? -0.151 7.530 -22.817 1.00 73.04 14 ALA A O 17
ATOM 7199 N N . GLN A 1 15 ? 1.280 6.085 -21.854 1.00 12.03 15 GLN A N 17
ATOM 7200 C CA . GLN A 1 15 ? 2.463 6.876 -22.170 1.00 0.31 15 GLN A CA 17
ATOM 7201 C C . GLN A 1 15 ? 3.088 6.419 -23.484 1.00 3.43 15 GLN A C 17
ATOM 7202 O O . GLN A 1 15 ? 4.247 6.722 -23.769 1.00 51.34 15 GLN A O 17
ATOM 7216 N N . ARG A 1 16 ? 2.314 5.689 -24.279 1.00 61.13 16 ARG A N 17
ATOM 7217 C CA . ARG A 1 16 ? 2.793 5.189 -25.562 1.00 71.24 16 ARG A CA 17
ATOM 7218 C C . ARG A 1 16 ? 3.952 4.216 -25.368 1.00 63.13 16 ARG A C 17
ATOM 7219 O O . ARG A 1 16 ? 5.014 4.372 -25.971 1.00 41.04 16 ARG A O 17
ATOM 7240 N N . ARG A 1 17 ? 3.741 3.213 -24.523 1.00 31.24 17 ARG A N 17
ATOM 7241 C CA . ARG A 1 17 ? 4.769 2.216 -24.248 1.00 35.23 17 ARG A CA 17
ATOM 7242 C C . ARG A 1 17 ? 4.195 0.805 -24.340 1.00 24.41 17 ARG A C 17
ATOM 7243 O O . ARG A 1 17 ? 4.813 -0.159 -23.887 1.00 23.20 17 ARG A O 17
ATOM 7264 N N . LYS A 1 18 ? 3.010 0.690 -24.929 1.00 11.40 18 LYS A N 17
ATOM 7265 C CA . LYS A 1 18 ? 2.352 -0.602 -25.082 1.00 44.10 18 LYS A CA 17
ATOM 7266 C C . LYS A 1 18 ? 2.282 -1.338 -23.748 1.00 13.22 18 LYS A C 17
ATOM 7267 O O . LYS A 1 18 ? 2.293 -2.567 -23.705 1.00 25.25 18 LYS A O 17
ATOM 7286 N N . GLY A 1 19 ? 2.207 -0.576 -22.660 1.00 73.52 19 GLY A N 17
ATOM 7287 C CA . GLY A 1 19 ? 2.134 -1.174 -21.340 1.00 33.32 19 GLY A CA 17
ATOM 7288 C C . GLY A 1 19 ? 3.497 -1.567 -20.805 1.00 74.00 19 GLY A C 17
ATOM 7289 O O . GLY A 1 19 ? 4.519 -1.297 -21.434 1.00 21.34 19 GLY A O 17
ATOM 7293 N N . GLY A 1 20 ? 3.512 -2.205 -19.639 1.00 33.43 20 GLY A N 17
ATOM 7294 C CA . GLY A 1 20 ? 4.765 -2.624 -19.038 1.00 52.32 20 GLY A CA 17
ATOM 7295 C C . GLY A 1 20 ? 4.589 -3.781 -18.076 1.00 34.52 20 GLY A C 17
ATOM 7296 O O . GLY A 1 20 ? 3.674 -4.592 -18.228 1.00 3.11 20 GLY A O 17
ATOM 7300 N N . LYS A 1 21 ? 5.467 -3.862 -17.082 1.00 50.31 21 LYS A N 17
ATOM 7301 C CA . LYS A 1 21 ? 5.406 -4.929 -16.090 1.00 52.24 21 LYS A CA 17
ATOM 7302 C C . LYS A 1 21 ? 6.157 -4.537 -14.822 1.00 44.22 21 LYS A C 17
ATOM 7303 O O . LYS A 1 21 ? 6.939 -3.585 -14.821 1.00 22.53 21 LYS A O 17
ATOM 7322 N N . CYS A 1 22 ? 5.917 -5.276 -13.745 1.00 32.42 22 CYS A N 17
ATOM 7323 C CA . CYS A 1 22 ? 6.571 -5.007 -12.470 1.00 64.43 22 CYS A CA 17
ATOM 7324 C C . CYS A 1 22 ? 7.973 -5.609 -12.441 1.00 23.51 22 CYS A C 17
ATOM 7325 O O . CYS A 1 22 ? 8.205 -6.698 -12.968 1.00 1.14 22 CYS A O 17
ATOM 7332 N N . LYS A 1 23 ? 8.906 -4.894 -11.821 1.00 55.21 23 LYS A N 17
ATOM 7333 C CA . LYS A 1 23 ? 10.285 -5.356 -11.720 1.00 73.24 23 LYS A CA 17
ATOM 7334 C C . LYS A 1 23 ? 10.763 -5.329 -10.272 1.00 61.53 23 LYS A C 17
ATOM 7335 O O . LYS A 1 23 ? 11.320 -4.334 -9.811 1.00 61.23 23 LYS A O 17
ATOM 7354 N N . ASN A 1 24 ? 10.543 -6.430 -9.561 1.00 21.23 24 ASN A N 17
ATOM 7355 C CA . ASN A 1 24 ? 10.953 -6.533 -8.165 1.00 10.31 24 ASN A CA 17
ATOM 7356 C C . ASN A 1 24 ? 10.430 -5.350 -7.356 1.00 55.30 24 ASN A C 17
ATOM 7357 O O . ASN A 1 24 ? 11.134 -4.803 -6.509 1.00 5.10 24 ASN A O 17
ATOM 7368 N N . GLY A 1 25 ? 9.187 -4.960 -7.624 1.00 33.23 25 GLY A N 17
ATOM 7369 C CA . GLY A 1 25 ? 8.589 -3.845 -6.912 1.00 63.24 25 GLY A CA 17
ATOM 7370 C C . GLY A 1 25 ? 8.522 -2.588 -7.757 1.00 34.22 25 GLY A C 17
ATOM 7371 O O . GLY A 1 25 ? 7.653 -1.740 -7.551 1.00 71.34 25 GLY A O 17
ATOM 7375 N N . ASP A 1 26 ? 9.441 -2.466 -8.708 1.00 31.21 26 ASP A N 17
ATOM 7376 C CA . ASP A 1 26 ? 9.483 -1.303 -9.586 1.00 54.14 26 ASP A CA 17
ATOM 7377 C C . ASP A 1 26 ? 8.488 -1.452 -10.734 1.00 23.53 26 ASP A C 17
ATOM 7378 O O . ASP A 1 26 ? 7.802 -2.469 -10.846 1.00 50.31 26 ASP A O 17
ATOM 7387 N N . CYS A 1 27 ? 8.415 -0.433 -11.583 1.00 30.10 27 CYS A N 17
ATOM 7388 C CA . CYS A 1 27 ? 7.504 -0.449 -12.721 1.00 31.30 27 CYS A CA 17
ATOM 7389 C C . CYS A 1 27 ? 8.239 -0.096 -14.011 1.00 14.31 27 CYS A C 17
ATOM 7390 O O . CYS A 1 27 ? 8.632 1.052 -14.220 1.00 15.11 27 CYS A O 17
ATOM 7397 N N . VAL A 1 28 ? 8.420 -1.091 -14.874 1.00 3.43 28 VAL A N 17
ATOM 7398 C CA . VAL A 1 28 ? 9.106 -0.885 -16.144 1.00 21.32 28 VAL A CA 17
ATOM 7399 C C . VAL A 1 28 ? 8.118 -0.865 -17.305 1.00 1.33 28 VAL A C 17
ATOM 7400 O O . VAL A 1 28 ? 7.194 -1.676 -17.362 1.00 71.44 28 VAL A O 17
ATOM 7413 N N . CYS A 1 29 ? 8.319 0.068 -18.229 1.00 43.42 29 CYS A N 17
ATOM 7414 C CA . CYS A 1 29 ? 7.447 0.196 -19.390 1.00 51.01 29 CYS A CA 17
ATOM 7415 C C . CYS A 1 29 ? 8.134 -0.330 -20.647 1.00 52.33 29 CYS A C 17
ATOM 7416 O O . CYS A 1 29 ? 9.204 0.145 -21.027 1.00 4.23 29 CYS A O 17
ATOM 7423 N N . ARG A 1 30 ? 7.510 -1.312 -21.289 1.00 21.44 30 ARG A N 17
ATOM 7424 C CA . ARG A 1 30 ? 8.061 -1.903 -22.502 1.00 62.41 30 ARG A CA 17
ATOM 7425 C C . ARG A 1 30 ? 7.016 -1.937 -23.614 1.00 3.24 30 ARG A C 17
ATOM 7426 O O . ARG A 1 30 ? 7.139 -2.700 -24.572 1.00 23.03 30 ARG A O 17
ATOM 7447 N N . PHE A 1 1 ? 1.317 -1.921 0.636 1.00 70.51 1 PHE A N 18
ATOM 7448 C CA . PHE A 1 1 ? 1.723 -1.397 -0.663 1.00 3.44 1 PHE A CA 18
ATOM 7449 C C . PHE A 1 1 ? 2.379 -2.485 -1.508 1.00 54.32 1 PHE A C 18
ATOM 7450 O O . PHE A 1 1 ? 3.185 -3.271 -1.011 1.00 52.12 1 PHE A O 18
ATOM 7467 N N . SER A 1 2 ? 2.026 -2.523 -2.789 1.00 75.40 2 SER A N 18
ATOM 7468 C CA . SER A 1 2 ? 2.575 -3.517 -3.704 1.00 21.22 2 SER A CA 18
ATOM 7469 C C . SER A 1 2 ? 2.469 -3.042 -5.150 1.00 21.03 2 SER A C 18
ATOM 7470 O O . SER A 1 2 ? 1.397 -2.646 -5.608 1.00 41.14 2 SER A O 18
ATOM 7478 N N . CYS A 1 3 ? 3.589 -3.084 -5.863 1.00 61.54 3 CYS A N 18
ATOM 7479 C CA . CYS A 1 3 ? 3.625 -2.659 -7.257 1.00 51.42 3 CYS A CA 18
ATOM 7480 C C . CYS A 1 3 ? 2.631 -3.457 -8.096 1.00 30.03 3 CYS A C 18
ATOM 7481 O O . CYS A 1 3 ? 2.906 -4.589 -8.492 1.00 64.53 3 CYS A O 18
ATOM 7488 N N . ASP A 1 4 ? 1.475 -2.859 -8.362 1.00 1.35 4 ASP A N 18
ATOM 7489 C CA . ASP A 1 4 ? 0.440 -3.513 -9.154 1.00 1.41 4 ASP A CA 18
ATOM 7490 C C . ASP A 1 4 ? 0.778 -3.458 -10.641 1.00 11.35 4 ASP A C 18
ATOM 7491 O O . ASP A 1 4 ? 0.903 -2.378 -11.220 1.00 25.40 4 ASP A O 18
ATOM 7500 N N . HIS A 1 5 ? 0.925 -4.629 -11.252 1.00 50.45 5 HIS A N 18
ATOM 7501 C CA . HIS A 1 5 ? 1.249 -4.714 -12.672 1.00 50.01 5 HIS A CA 18
ATOM 7502 C C . HIS A 1 5 ? 0.189 -4.010 -13.514 1.00 44.04 5 HIS A C 18
ATOM 7503 O O . HIS A 1 5 ? 0.474 -3.528 -14.611 1.00 13.44 5 HIS A O 18
ATOM 7517 N N . SER A 1 6 ? -1.033 -3.956 -12.995 1.00 1.20 6 SER A N 18
ATOM 7518 C CA . SER A 1 6 ? -2.136 -3.315 -13.701 1.00 60.03 6 SER A CA 18
ATOM 7519 C C . SER A 1 6 ? -1.889 -1.817 -13.849 1.00 51.30 6 SER A C 18
ATOM 7520 O O . SER A 1 6 ? -1.888 -1.283 -14.958 1.00 34.02 6 SER A O 18
ATOM 7528 N N . ALA A 1 7 ? -1.680 -1.144 -12.722 1.00 62.01 7 ALA A N 18
ATOM 7529 C CA . ALA A 1 7 ? -1.430 0.292 -12.725 1.00 23.02 7 ALA A CA 18
ATOM 7530 C C . ALA A 1 7 ? -0.308 0.652 -13.693 1.00 51.01 7 ALA A C 18
ATOM 7531 O O . ALA A 1 7 ? -0.459 1.541 -14.531 1.00 51.52 7 ALA A O 18
ATOM 7538 N N . CYS A 1 8 ? 0.818 -0.044 -13.572 1.00 54.33 8 CYS A N 18
ATOM 7539 C CA . CYS A 1 8 ? 1.966 0.203 -14.436 1.00 0.02 8 CYS A CA 18
ATOM 7540 C C . CYS A 1 8 ? 1.633 -0.120 -15.890 1.00 31.05 8 CYS A C 18
ATOM 7541 O O . CYS A 1 8 ? 1.950 0.650 -16.796 1.00 30.04 8 CYS A O 18
ATOM 7548 N N . ALA A 1 9 ? 0.991 -1.264 -16.104 1.00 2.05 9 ALA A N 18
ATOM 7549 C CA . ALA A 1 9 ? 0.613 -1.688 -17.446 1.00 32.12 9 ALA A CA 18
ATOM 7550 C C . ALA A 1 9 ? -0.144 -0.585 -18.177 1.00 55.11 9 ALA A C 18
ATOM 7551 O O . ALA A 1 9 ? 0.165 -0.261 -19.324 1.00 11.44 9 ALA A O 18
ATOM 7558 N N . VAL A 1 10 ? -1.139 -0.012 -17.507 1.00 10.42 10 VAL A N 18
ATOM 7559 C CA . VAL A 1 10 ? -1.941 1.056 -18.093 1.00 64.21 10 VAL A CA 18
ATOM 7560 C C . VAL A 1 10 ? -1.126 2.336 -18.242 1.00 73.04 10 VAL A C 18
ATOM 7561 O O . VAL A 1 10 ? -1.124 2.962 -19.302 1.00 43.14 10 VAL A O 18
ATOM 7574 N N . ARG A 1 11 ? -0.435 2.719 -17.174 1.00 14.23 11 ARG A N 18
ATOM 7575 C CA . ARG A 1 11 ? 0.383 3.926 -17.185 1.00 70.34 11 ARG A CA 18
ATOM 7576 C C . ARG A 1 11 ? 1.453 3.846 -18.270 1.00 41.32 11 ARG A C 18
ATOM 7577 O O . ARG A 1 11 ? 1.975 4.868 -18.718 1.00 62.43 11 ARG A O 18
ATOM 7598 N N . CYS A 1 12 ? 1.775 2.627 -18.688 1.00 25.31 12 CYS A N 18
ATOM 7599 C CA . CYS A 1 12 ? 2.784 2.413 -19.719 1.00 34.40 12 CYS A CA 18
ATOM 7600 C C . CYS A 1 12 ? 2.163 2.490 -21.111 1.00 0.51 12 CYS A C 18
ATOM 7601 O O . CYS A 1 12 ? 2.652 3.212 -21.982 1.00 23.45 12 CYS A O 18
ATOM 7608 N N . LEU A 1 13 ? 1.083 1.744 -21.314 1.00 22.24 13 LEU A N 18
ATOM 7609 C CA . LEU A 1 13 ? 0.394 1.728 -22.599 1.00 64.25 13 LEU A CA 18
ATOM 7610 C C . LEU A 1 13 ? -0.158 3.109 -22.938 1.00 71.55 13 LEU A C 18
ATOM 7611 O O . LEU A 1 13 ? -0.340 3.445 -24.108 1.00 51.11 13 LEU A O 18
ATOM 7627 N N . ALA A 1 14 ? -0.421 3.905 -21.907 1.00 61.42 14 ALA A N 18
ATOM 7628 C CA . ALA A 1 14 ? -0.948 5.250 -22.096 1.00 13.31 14 ALA A CA 18
ATOM 7629 C C . ALA A 1 14 ? 0.165 6.233 -22.443 1.00 23.34 14 ALA A C 18
ATOM 7630 O O . ALA A 1 14 ? -0.082 7.276 -23.046 1.00 1.40 14 ALA A O 18
ATOM 7637 N N . GLN A 1 15 ? 1.390 5.892 -22.057 1.00 25.54 15 GLN A N 18
ATOM 7638 C CA . GLN A 1 15 ? 2.541 6.745 -22.326 1.00 43.41 15 GLN A CA 18
ATOM 7639 C C . GLN A 1 15 ? 3.229 6.339 -23.625 1.00 75.34 15 GLN A C 18
ATOM 7640 O O . GLN A 1 15 ? 4.378 6.703 -23.871 1.00 45.22 15 GLN A O 18
ATOM 7654 N N . ARG A 1 16 ? 2.517 5.581 -24.453 1.00 53.25 16 ARG A N 18
ATOM 7655 C CA . ARG A 1 16 ? 3.059 5.124 -25.727 1.00 60.51 16 ARG A CA 18
ATOM 7656 C C . ARG A 1 16 ? 4.260 4.207 -25.509 1.00 54.30 16 ARG A C 18
ATOM 7657 O O . ARG A 1 16 ? 5.330 4.425 -26.077 1.00 21.22 16 ARG A O 18
ATOM 7678 N N . ARG A 1 17 ? 4.074 3.183 -24.683 1.00 15.22 17 ARG A N 18
ATOM 7679 C CA . ARG A 1 17 ? 5.141 2.235 -24.388 1.00 44.33 17 ARG A CA 18
ATOM 7680 C C . ARG A 1 17 ? 4.643 0.799 -24.515 1.00 63.54 17 ARG A C 18
ATOM 7681 O O . ARG A 1 17 ? 5.295 -0.139 -24.055 1.00 61.25 17 ARG A O 18
ATOM 7702 N N . LYS A 1 18 ? 3.483 0.633 -25.142 1.00 44.21 18 LYS A N 18
ATOM 7703 C CA . LYS A 1 18 ? 2.897 -0.688 -25.331 1.00 71.22 18 LYS A CA 18
ATOM 7704 C C . LYS A 1 18 ? 2.823 -1.445 -24.009 1.00 10.11 18 LYS A C 18
ATOM 7705 O O . LYS A 1 18 ? 2.895 -2.673 -23.980 1.00 44.33 18 LYS A O 18
ATOM 7724 N N . GLY A 1 19 ? 2.677 -0.703 -22.915 1.00 31.31 19 GLY A N 18
ATOM 7725 C CA . GLY A 1 19 ? 2.594 -1.322 -21.605 1.00 21.12 19 GLY A CA 18
ATOM 7726 C C . GLY A 1 19 ? 3.958 -1.654 -21.033 1.00 42.30 19 GLY A C 18
ATOM 7727 O O . GLY A 1 19 ? 4.982 -1.412 -21.671 1.00 10.00 19 GLY A O 18
ATOM 7731 N N . GLY A 1 20 ? 3.973 -2.208 -19.825 1.00 20.15 20 GLY A N 18
ATOM 7732 C CA . GLY A 1 20 ? 5.227 -2.562 -19.186 1.00 63.42 20 GLY A CA 18
ATOM 7733 C C . GLY A 1 20 ? 5.048 -3.591 -18.087 1.00 43.22 20 GLY A C 18
ATOM 7734 O O . GLY A 1 20 ? 4.115 -4.393 -18.122 1.00 54.44 20 GLY A O 18
ATOM 7738 N N . LYS A 1 21 ? 5.946 -3.570 -17.108 1.00 21.31 21 LYS A N 18
ATOM 7739 C CA . LYS A 1 21 ? 5.885 -4.508 -15.993 1.00 14.10 21 LYS A CA 18
ATOM 7740 C C . LYS A 1 21 ? 6.670 -3.982 -14.796 1.00 10.02 21 LYS A C 18
ATOM 7741 O O . LYS A 1 21 ? 7.515 -3.097 -14.935 1.00 21.20 21 LYS A O 18
ATOM 7760 N N . CYS A 1 22 ? 6.387 -4.533 -13.620 1.00 51.31 22 CYS A N 18
ATOM 7761 C CA . CYS A 1 22 ? 7.067 -4.120 -12.398 1.00 61.34 22 CYS A CA 18
ATOM 7762 C C . CYS A 1 22 ? 8.416 -4.821 -12.264 1.00 1.11 22 CYS A C 18
ATOM 7763 O O . CYS A 1 22 ? 8.599 -5.938 -12.748 1.00 24.00 22 CYS A O 18
ATOM 7770 N N . LYS A 1 23 ? 9.358 -4.157 -11.603 1.00 0.22 23 LYS A N 18
ATOM 7771 C CA . LYS A 1 23 ? 10.690 -4.714 -11.402 1.00 22.40 23 LYS A CA 18
ATOM 7772 C C . LYS A 1 23 ? 11.183 -4.449 -9.983 1.00 70.00 23 LYS A C 18
ATOM 7773 O O . LYS A 1 23 ? 11.717 -3.380 -9.691 1.00 51.13 23 LYS A O 18
ATOM 7792 N N . ASN A 1 24 ? 11.001 -5.430 -9.105 1.00 70.21 24 ASN A N 18
ATOM 7793 C CA . ASN A 1 24 ? 11.428 -5.302 -7.717 1.00 22.35 24 ASN A CA 18
ATOM 7794 C C . ASN A 1 24 ? 10.874 -4.025 -7.092 1.00 71.32 24 ASN A C 18
ATOM 7795 O O . ASN A 1 24 ? 11.576 -3.320 -6.370 1.00 2.54 24 ASN A O 18
ATOM 7806 N N . GLY A 1 25 ? 9.608 -3.735 -7.377 1.00 32.15 25 GLY A N 18
ATOM 7807 C CA . GLY A 1 25 ? 8.980 -2.544 -6.835 1.00 1.01 25 GLY A CA 18
ATOM 7808 C C . GLY A 1 25 ? 8.903 -1.418 -7.847 1.00 31.10 25 GLY A C 18
ATOM 7809 O O . GLY A 1 25 ? 7.985 -0.599 -7.805 1.00 52.15 25 GLY A O 18
ATOM 7813 N N . ASP A 1 26 ? 9.870 -1.376 -8.757 1.00 55.22 26 ASP A N 18
ATOM 7814 C CA . ASP A 1 26 ? 9.908 -0.341 -9.784 1.00 72.33 26 ASP A CA 18
ATOM 7815 C C . ASP A 1 26 ? 8.888 -0.627 -10.882 1.00 34.22 26 ASP A C 18
ATOM 7816 O O . ASP A 1 26 ? 8.222 -1.663 -10.871 1.00 31.10 26 ASP A O 18
ATOM 7825 N N . CYS A 1 27 ? 8.769 0.298 -11.828 1.00 11.31 27 CYS A N 18
ATOM 7826 C CA . CYS A 1 27 ? 7.829 0.148 -12.932 1.00 60.31 27 CYS A CA 18
ATOM 7827 C C . CYS A 1 27 ? 8.513 0.418 -14.269 1.00 52.42 27 CYS A C 18
ATOM 7828 O O . CYS A 1 27 ? 8.699 1.570 -14.662 1.00 1.34 27 CYS A O 18
ATOM 7835 N N . VAL A 1 28 ? 8.885 -0.652 -14.965 1.00 15.42 28 VAL A N 18
ATOM 7836 C CA . VAL A 1 28 ? 9.546 -0.530 -16.258 1.00 63.54 28 VAL A CA 18
ATOM 7837 C C . VAL A 1 28 ? 8.535 -0.566 -17.399 1.00 12.15 28 VAL A C 18
ATOM 7838 O O . VAL A 1 28 ? 7.628 -1.399 -17.414 1.00 25.45 28 VAL A O 18
ATOM 7851 N N . CYS A 1 29 ? 8.696 0.344 -18.353 1.00 71.15 29 CYS A N 18
ATOM 7852 C CA . CYS A 1 29 ? 7.797 0.418 -19.499 1.00 45.02 29 CYS A CA 18
ATOM 7853 C C . CYS A 1 29 ? 8.499 -0.047 -20.772 1.00 5.21 29 CYS A C 18
ATOM 7854 O O . CYS A 1 29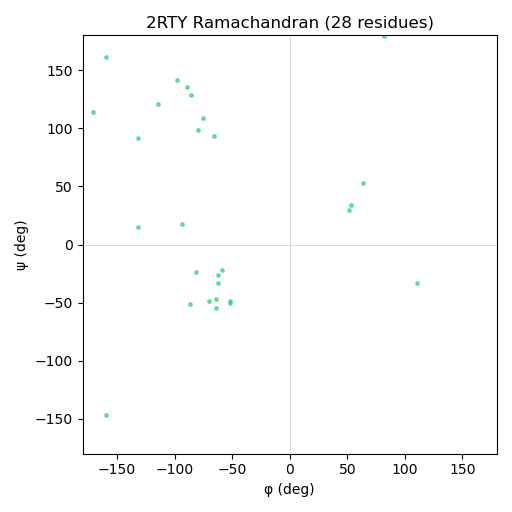 ? 9.503 0.534 -21.187 1.00 74.32 29 CYS A O 18
ATOM 7861 N N . ARG A 1 30 ? 7.965 -1.097 -21.386 1.00 73.10 30 ARG A N 18
ATOM 7862 C CA . ARG A 1 30 ? 8.540 -1.641 -22.610 1.00 52.34 30 ARG A CA 18
ATOM 7863 C C . ARG A 1 30 ? 8.591 -0.579 -23.705 1.00 41.11 30 ARG A C 18
ATOM 7864 O O . ARG A 1 30 ? 9.216 -0.777 -24.747 1.00 21.40 30 ARG A O 18
ATOM 7885 N N . PHE A 1 1 ? 2.902 -1.853 -0.428 1.00 72.41 1 PHE A N 19
ATOM 7886 C CA . PHE A 1 1 ? 2.464 -2.318 -1.739 1.00 44.14 1 PHE A CA 19
ATOM 7887 C C . PHE A 1 1 ? 3.563 -3.126 -2.424 1.00 53.35 1 PHE A C 19
ATOM 7888 O O . PHE A 1 1 ? 4.737 -3.024 -2.068 1.00 74.53 1 PHE A O 19
ATOM 7905 N N . SER A 1 2 ? 3.172 -3.928 -3.409 1.00 71.24 2 SER A N 19
ATOM 7906 C CA . SER A 1 2 ? 4.122 -4.757 -4.142 1.00 74.42 2 SER A CA 19
ATOM 7907 C C . SER A 1 2 ? 4.167 -4.360 -5.614 1.00 53.15 2 SER A C 19
ATOM 7908 O O . SER A 1 2 ? 4.242 -5.214 -6.498 1.00 71.13 2 SER A O 19
ATOM 7916 N N . CYS A 1 3 ? 4.120 -3.057 -5.871 1.00 1.13 3 CYS A N 19
ATOM 7917 C CA . CYS A 1 3 ? 4.155 -2.543 -7.235 1.00 31.53 3 CYS A CA 19
ATOM 7918 C C . CYS A 1 3 ? 3.070 -3.193 -8.088 1.00 73.23 3 CYS A C 19
ATOM 7919 O O . CYS A 1 3 ? 3.306 -4.208 -8.744 1.00 33.20 3 CYS A O 19
ATOM 7926 N N . ASP A 1 4 ? 1.881 -2.601 -8.075 1.00 52.20 4 ASP A N 19
ATOM 7927 C CA . ASP A 1 4 ? 0.759 -3.120 -8.849 1.00 30.34 4 ASP A CA 19
ATOM 7928 C C . ASP A 1 4 ? 1.118 -3.217 -10.328 1.00 55.32 4 ASP A C 19
ATOM 7929 O O . ASP A 1 4 ? 1.607 -2.256 -10.923 1.00 63.10 4 ASP A O 19
ATOM 7938 N N . HIS A 1 5 ? 0.871 -4.383 -10.917 1.00 4.12 5 HIS A N 19
ATOM 7939 C CA . HIS A 1 5 ? 1.169 -4.605 -12.327 1.00 71.24 5 HIS A CA 19
ATOM 7940 C C . HIS A 1 5 ? 0.145 -3.905 -13.215 1.00 52.15 5 HIS A C 19
ATOM 7941 O O . HIS A 1 5 ? 0.445 -3.529 -14.348 1.00 44.53 5 HIS A O 19
ATOM 7955 N N . SER A 1 6 ? -1.066 -3.734 -12.694 1.00 23.34 6 SER A N 19
ATOM 7956 C CA . SER A 1 6 ? -2.135 -3.084 -13.441 1.00 15.51 6 SER A CA 19
ATOM 7957 C C . SER A 1 6 ? -1.868 -1.588 -13.582 1.00 63.21 6 SER A C 19
ATOM 7958 O O . SER A 1 6 ? -1.920 -1.038 -14.682 1.00 30.33 6 SER A O 19
ATOM 7966 N N . ALA A 1 7 ? -1.581 -0.936 -12.460 1.00 64.40 7 ALA A N 19
ATOM 7967 C CA . ALA A 1 7 ? -1.302 0.494 -12.458 1.00 14.44 7 ALA A CA 19
ATOM 7968 C C . ALA A 1 7 ? -0.202 0.842 -13.455 1.00 75.41 7 ALA A C 19
ATOM 7969 O O . ALA A 1 7 ? -0.345 1.766 -14.256 1.00 15.12 7 ALA A O 19
ATOM 7976 N N . CYS A 1 8 ? 0.896 0.095 -13.401 1.00 54.32 8 CYS A N 19
ATOM 7977 C CA . CYS A 1 8 ? 2.021 0.324 -14.299 1.00 2.40 8 CYS A CA 19
ATOM 7978 C C . CYS A 1 8 ? 1.641 0.003 -15.741 1.00 72.24 8 CYS A C 19
ATOM 7979 O O . CYS A 1 8 ? 1.933 0.771 -16.657 1.00 60.02 8 CYS A O 19
ATOM 7986 N N . ALA A 1 9 ? 0.987 -1.138 -15.935 1.00 21.14 9 ALA A N 19
ATOM 7987 C CA . ALA A 1 9 ? 0.564 -1.561 -17.264 1.00 45.51 9 ALA A CA 19
ATOM 7988 C C . ALA A 1 9 ? -0.210 -0.454 -17.972 1.00 11.25 9 ALA A C 19
ATOM 7989 O O . ALA A 1 9 ? 0.064 -0.131 -19.128 1.00 22.45 9 ALA A O 19
ATOM 7996 N N . VAL A 1 10 ? -1.180 0.125 -17.270 1.00 61.22 10 VAL A N 19
ATOM 7997 C CA . VAL A 1 10 ? -1.994 1.196 -17.831 1.00 54.12 10 VAL A CA 19
ATOM 7998 C C . VAL A 1 10 ? -1.179 2.472 -18.006 1.00 41.24 10 VAL A C 19
ATOM 7999 O O . VAL A 1 10 ? -1.207 3.098 -19.066 1.00 42.22 10 VAL A O 19
ATOM 8012 N N . ARG A 1 11 ? -0.453 2.852 -16.960 1.00 42.22 11 ARG A N 19
ATOM 8013 C CA . ARG A 1 11 ? 0.371 4.055 -16.998 1.00 33.30 11 ARG A CA 19
ATOM 8014 C C . ARG A 1 11 ? 1.406 3.970 -18.116 1.00 74.01 11 ARG A C 19
ATOM 8015 O O . ARG A 1 11 ? 1.918 4.989 -18.581 1.00 21.42 11 ARG A O 19
ATOM 8036 N N . CYS A 1 12 ? 1.709 2.749 -18.543 1.00 72.24 12 CYS A N 19
ATOM 8037 C CA . CYS A 1 12 ? 2.683 2.530 -19.606 1.00 33.32 12 CYS A CA 19
ATOM 8038 C C . CYS A 1 12 ? 2.019 2.610 -20.977 1.00 52.14 12 CYS A C 19
ATOM 8039 O O . CYS A 1 12 ? 2.483 3.329 -21.863 1.00 41.22 12 CYS A O 19
ATOM 8046 N N . LEU A 1 13 ? 0.930 1.868 -21.146 1.00 20.23 13 LEU A N 19
ATOM 8047 C CA . LEU A 1 13 ? 0.201 1.855 -22.409 1.00 72.42 13 LEU A CA 19
ATOM 8048 C C . LEU A 1 13 ? -0.356 3.238 -22.731 1.00 62.21 13 LEU A C 19
ATOM 8049 O O . LEU A 1 13 ? -0.573 3.575 -23.894 1.00 74.35 13 LEU A O 19
ATOM 8065 N N . ALA A 1 14 ? -0.582 4.035 -21.692 1.00 40.44 14 ALA A N 19
ATOM 8066 C CA . ALA A 1 14 ? -1.109 5.383 -21.865 1.00 2.51 14 ALA A CA 19
ATOM 8067 C C . ALA A 1 14 ? -0.002 6.361 -22.247 1.00 73.41 14 ALA A C 19
ATOM 8068 O O . ALA A 1 14 ? -0.264 7.405 -22.843 1.00 3.32 14 ALA A O 19
ATOM 8075 N N . GLN A 1 15 ? 1.233 6.014 -21.900 1.00 31.01 15 GLN A N 19
ATOM 8076 C CA . GLN A 1 15 ? 2.379 6.862 -22.206 1.00 55.50 15 GLN A CA 19
ATOM 8077 C C . GLN A 1 15 ? 3.023 6.452 -23.526 1.00 55.12 15 GLN A C 19
ATOM 8078 O O . GLN A 1 15 ? 4.166 6.811 -23.808 1.00 52.23 15 GLN A O 19
ATOM 8092 N N . ARG A 1 16 ? 2.281 5.698 -24.331 1.00 65.41 16 ARG A N 19
ATOM 8093 C CA . ARG A 1 16 ? 2.781 5.237 -25.621 1.00 21.01 16 ARG A CA 19
ATOM 8094 C C . ARG A 1 16 ? 3.984 4.315 -25.440 1.00 52.34 16 ARG A C 19
ATOM 8095 O O . ARG A 1 16 ? 5.037 4.528 -26.042 1.00 32.32 16 ARG A O 19
ATOM 8116 N N . ARG A 1 17 ? 3.819 3.292 -24.608 1.00 41.42 17 ARG A N 19
ATOM 8117 C CA . ARG A 1 17 ? 4.891 2.340 -24.347 1.00 63.41 17 ARG A CA 19
ATOM 8118 C C . ARG A 1 17 ? 4.383 0.905 -24.458 1.00 11.22 17 ARG A C 19
ATOM 8119 O O . ARG A 1 17 ? 5.045 -0.035 -24.018 1.00 75.51 17 ARG A O 19
ATOM 8140 N N . LYS A 1 18 ? 3.203 0.745 -25.048 1.00 1.03 18 LYS A N 19
ATOM 8141 C CA . LYS A 1 18 ? 2.605 -0.574 -25.218 1.00 12.25 18 LYS A CA 19
ATOM 8142 C C . LYS A 1 18 ? 2.569 -1.329 -23.893 1.00 74.51 18 LYS A C 19
ATOM 8143 O O . LYS A 1 18 ? 2.635 -2.558 -23.866 1.00 4.40 18 LYS A O 19
ATOM 8162 N N . GLY A 1 19 ? 2.461 -0.587 -22.796 1.00 12.45 19 GLY A N 19
ATOM 8163 C CA . GLY A 1 19 ? 2.416 -1.204 -21.483 1.00 61.31 19 GLY A CA 19
ATOM 8164 C C . GLY A 1 19 ? 3.796 -1.542 -20.954 1.00 33.30 19 GLY A C 19
ATOM 8165 O O . GLY A 1 19 ? 4.799 -1.320 -21.630 1.00 62.43 19 GLY A O 19
ATOM 8169 N N . GLY A 1 20 ? 3.847 -2.080 -19.739 1.00 12.22 20 GLY A N 19
ATOM 8170 C CA . GLY A 1 20 ? 5.119 -2.438 -19.139 1.00 72.42 20 GLY A CA 19
ATOM 8171 C C . GLY A 1 20 ? 4.969 -3.462 -18.032 1.00 24.34 20 GLY A C 19
ATOM 8172 O O . GLY A 1 20 ? 4.084 -4.316 -18.080 1.00 73.20 20 GLY A O 19
ATOM 8176 N N . LYS A 1 21 ? 5.839 -3.379 -17.030 1.00 73.31 21 LYS A N 19
ATOM 8177 C CA . LYS A 1 21 ? 5.801 -4.306 -15.905 1.00 10.32 21 LYS A CA 19
ATOM 8178 C C . LYS A 1 21 ? 6.457 -3.692 -14.672 1.00 41.33 21 LYS A C 19
ATOM 8179 O O . LYS A 1 21 ? 7.219 -2.730 -14.776 1.00 53.41 21 LYS A O 19
ATOM 8198 N N . CYS A 1 22 ? 6.158 -4.254 -13.506 1.00 61.32 22 CYS A N 19
ATOM 8199 C CA . CYS A 1 22 ? 6.719 -3.763 -12.253 1.00 63.44 22 CYS A CA 19
ATOM 8200 C C . CYS A 1 22 ? 7.922 -4.602 -11.830 1.00 72.23 22 CYS A C 19
ATOM 8201 O O . CYS A 1 22 ? 7.953 -5.815 -12.042 1.00 12.31 22 CYS A O 19
ATOM 8208 N N . LYS A 1 23 ? 8.911 -3.948 -11.231 1.00 32.11 23 LYS A N 19
ATOM 8209 C CA . LYS A 1 23 ? 10.116 -4.632 -10.776 1.00 14.23 23 LYS A CA 19
ATOM 8210 C C . LYS A 1 23 ? 10.516 -4.159 -9.382 1.00 10.21 23 LYS A C 19
ATOM 8211 O O . LYS A 1 23 ? 11.266 -3.195 -9.235 1.00 63.03 23 LYS A O 19
ATOM 8230 N N . ASN A 1 24 ? 10.011 -4.845 -8.362 1.00 1.45 24 ASN A N 19
ATOM 8231 C CA . ASN A 1 24 ? 10.317 -4.495 -6.979 1.00 43.42 24 ASN A CA 19
ATOM 8232 C C . ASN A 1 24 ? 10.046 -3.016 -6.720 1.00 4.32 24 ASN A C 19
ATOM 8233 O O . ASN A 1 24 ? 10.805 -2.349 -6.017 1.00 15.11 24 ASN A O 19
ATOM 8244 N N . GLY A 1 25 ? 8.958 -2.509 -7.293 1.00 24.45 25 GLY A N 19
ATOM 8245 C CA . GLY A 1 25 ? 8.606 -1.113 -7.111 1.00 70.42 25 GLY A CA 19
ATOM 8246 C C . GLY A 1 25 ? 8.911 -0.274 -8.336 1.00 64.52 25 GLY A C 19
ATOM 8247 O O . GLY A 1 25 ? 8.213 0.699 -8.620 1.00 62.11 25 GLY A O 19
ATOM 8251 N N . ASP A 1 26 ? 9.958 -0.651 -9.063 1.00 11.42 26 ASP A N 19
ATOM 8252 C CA . ASP A 1 26 ? 10.355 0.075 -10.264 1.00 61.41 26 ASP A CA 19
ATOM 8253 C C . ASP A 1 26 ? 9.413 -0.237 -11.423 1.00 2.40 26 ASP A C 19
ATOM 8254 O O . ASP A 1 26 ? 9.421 -1.343 -11.963 1.00 70.15 26 ASP A O 19
ATOM 8263 N N . CYS A 1 27 ? 8.602 0.746 -11.799 1.00 73.04 27 CYS A N 19
ATOM 8264 C CA . CYS A 1 27 ? 7.652 0.578 -12.893 1.00 22.21 27 CYS A CA 19
ATOM 8265 C C . CYS A 1 27 ? 8.340 0.760 -14.243 1.00 73.10 27 CYS A C 19
ATOM 8266 O O . CYS A 1 27 ? 8.583 1.884 -14.682 1.00 12.24 27 CYS A O 19
ATOM 8273 N N . VAL A 1 28 ? 8.650 -0.355 -14.898 1.00 3.52 28 VAL A N 19
ATOM 8274 C CA . VAL A 1 28 ? 9.308 -0.319 -16.198 1.00 42.14 28 VAL A CA 19
ATOM 8275 C C . VAL A 1 28 ? 8.287 -0.272 -17.330 1.00 23.34 28 VAL A C 19
ATOM 8276 O O . VAL A 1 28 ? 7.222 -0.884 -17.245 1.00 11.11 28 VAL A O 19
ATOM 8289 N N . CYS A 1 29 ? 8.620 0.457 -18.389 1.00 54.15 29 CYS A N 19
ATOM 8290 C CA . CYS A 1 29 ? 7.733 0.584 -19.539 1.00 55.53 29 CYS A CA 19
ATOM 8291 C C . CYS A 1 29 ? 8.459 0.217 -20.830 1.00 51.21 29 CYS A C 19
ATOM 8292 O O . CYS A 1 29 ? 9.482 0.812 -21.170 1.00 11.14 29 CYS A O 19
ATOM 8299 N N . ARG A 1 30 ? 7.923 -0.766 -21.545 1.00 75.31 30 ARG A N 19
ATOM 8300 C CA . ARG A 1 30 ? 8.520 -1.214 -22.798 1.00 15.24 30 ARG A CA 19
ATOM 8301 C C . ARG A 1 30 ? 8.228 -0.225 -23.923 1.00 34.23 30 ARG A C 19
ATOM 8302 O O . ARG A 1 30 ? 7.520 -0.548 -24.877 1.00 41.43 30 ARG A O 19
ATOM 8323 N N . PHE A 1 1 ? 1.904 0.885 0.004 1.00 74.10 1 PHE A N 20
ATOM 8324 C CA . PHE A 1 1 ? 2.288 0.896 -1.403 1.00 25.54 1 PHE A CA 20
ATOM 8325 C C . PHE A 1 1 ? 2.403 -0.526 -1.946 1.00 4.23 1 PHE A C 20
ATOM 8326 O O . PHE A 1 1 ? 2.701 -1.463 -1.205 1.00 44.30 1 PHE A O 20
ATOM 8343 N N . SER A 1 2 ? 2.164 -0.678 -3.244 1.00 40.23 2 SER A N 20
ATOM 8344 C CA . SER A 1 2 ? 2.236 -1.985 -3.887 1.00 50.31 2 SER A CA 20
ATOM 8345 C C . SER A 1 2 ? 2.309 -1.841 -5.404 1.00 55.32 2 SER A C 20
ATOM 8346 O O . SER A 1 2 ? 1.454 -1.204 -6.021 1.00 0.42 2 SER A O 20
ATOM 8354 N N . CYS A 1 3 ? 3.335 -2.437 -6.000 1.00 63.53 3 CYS A N 20
ATOM 8355 C CA . CYS A 1 3 ? 3.522 -2.377 -7.445 1.00 2.22 3 CYS A CA 20
ATOM 8356 C C . CYS A 1 3 ? 2.585 -3.349 -8.156 1.00 24.22 3 CYS A C 20
ATOM 8357 O O . CYS A 1 3 ? 2.967 -4.476 -8.472 1.00 63.04 3 CYS A O 20
ATOM 8364 N N . ASP A 1 4 ? 1.358 -2.905 -8.404 1.00 22.24 4 ASP A N 20
ATOM 8365 C CA . ASP A 1 4 ? 0.367 -3.735 -9.078 1.00 54.23 4 ASP A CA 20
ATOM 8366 C C . ASP A 1 4 ? 0.636 -3.792 -10.579 1.00 1.03 4 ASP A C 20
ATOM 8367 O O . ASP A 1 4 ? 0.766 -2.759 -11.237 1.00 34.04 4 ASP A O 20
ATOM 8376 N N . HIS A 1 5 ? 0.721 -5.006 -11.114 1.00 13.21 5 HIS A N 20
ATOM 8377 C CA . HIS A 1 5 ? 0.976 -5.198 -12.537 1.00 55.21 5 HIS A CA 20
ATOM 8378 C C . HIS A 1 5 ? -0.045 -4.437 -13.379 1.00 63.51 5 HIS A C 20
ATOM 8379 O O . HIS A 1 5 ? 0.266 -3.967 -14.473 1.00 60.45 5 HIS A O 20
ATOM 8393 N N . SER A 1 6 ? -1.263 -4.322 -12.861 1.00 55.44 6 SER A N 20
ATOM 8394 C CA . SER A 1 6 ? -2.331 -3.623 -13.568 1.00 3.54 6 SER A CA 20
ATOM 8395 C C . SER A 1 6 ? -2.039 -2.127 -13.650 1.00 30.31 6 SER A C 20
ATOM 8396 O O . SER A 1 6 ? -2.019 -1.547 -14.735 1.00 5.43 6 SER A O 20
ATOM 8404 N N . ALA A 1 7 ? -1.814 -1.510 -12.495 1.00 30.34 7 ALA A N 20
ATOM 8405 C CA . ALA A 1 7 ? -1.522 -0.084 -12.435 1.00 5.43 7 ALA A CA 20
ATOM 8406 C C . ALA A 1 7 ? -0.382 0.283 -13.380 1.00 13.44 7 ALA A C 20
ATOM 8407 O O . ALA A 1 7 ? -0.452 1.285 -14.093 1.00 63.30 7 ALA A O 20
ATOM 8414 N N . CYS A 1 8 ? 0.666 -0.533 -13.379 1.00 44.45 8 CYS A N 20
ATOM 8415 C CA . CYS A 1 8 ? 1.822 -0.294 -14.236 1.00 11.23 8 CYS A CA 20
ATOM 8416 C C . CYS A 1 8 ? 1.465 -0.508 -15.704 1.00 13.13 8 CYS A C 20
ATOM 8417 O O . CYS A 1 8 ? 1.792 0.314 -16.559 1.00 64.21 8 CYS A O 20
ATOM 8424 N N . ALA A 1 9 ? 0.791 -1.618 -15.987 1.00 54.31 9 ALA A N 20
ATOM 8425 C CA . ALA A 1 9 ? 0.387 -1.939 -17.350 1.00 73.12 9 ALA A CA 20
ATOM 8426 C C . ALA A 1 9 ? -0.349 -0.769 -17.995 1.00 71.40 9 ALA A C 20
ATOM 8427 O O . ALA A 1 9 ? -0.045 -0.376 -19.121 1.00 62.43 9 ALA A O 20
ATOM 8434 N N . VAL A 1 10 ? -1.320 -0.217 -17.274 1.00 4.20 10 VAL A N 20
ATOM 8435 C CA . VAL A 1 10 ? -2.099 0.909 -17.776 1.00 21.41 10 VAL A CA 20
ATOM 8436 C C . VAL A 1 10 ? -1.253 2.175 -17.847 1.00 64.34 10 VAL A C 20
ATOM 8437 O O . VAL A 1 10 ? -1.245 2.872 -18.862 1.00 61.10 10 VAL A O 20
ATOM 8450 N N . ARG A 1 11 ? -0.540 2.466 -16.764 1.00 34.32 11 ARG A N 20
ATOM 8451 C CA . ARG A 1 11 ? 0.309 3.649 -16.703 1.00 65.31 11 ARG A CA 20
ATOM 8452 C C . ARG A 1 11 ? 1.365 3.617 -17.804 1.00 65.41 11 ARG A C 20
ATOM 8453 O O . ARG A 1 11 ? 1.910 4.652 -18.187 1.00 51.44 11 ARG A O 20
ATOM 8474 N N . CYS A 1 12 ? 1.651 2.421 -18.308 1.00 73.24 12 CYS A N 20
ATOM 8475 C CA . CYS A 1 12 ? 2.642 2.252 -19.364 1.00 53.13 12 CYS A CA 20
ATOM 8476 C C . CYS A 1 12 ? 2.008 2.440 -20.740 1.00 3.32 12 CYS A C 20
ATOM 8477 O O . CYS A 1 12 ? 2.506 3.207 -21.565 1.00 42.32 12 CYS A O 20
ATOM 8484 N N . LEU A 1 13 ? 0.908 1.736 -20.979 1.00 71.25 13 LEU A N 20
ATOM 8485 C CA . LEU A 1 13 ? 0.205 1.825 -22.255 1.00 21.22 13 LEU A CA 20
ATOM 8486 C C . LEU A 1 13 ? -0.315 3.239 -22.492 1.00 73.23 13 LEU A C 20
ATOM 8487 O O . LEU A 1 13 ? -0.501 3.659 -23.634 1.00 35.41 13 LEU A O 20
ATOM 8503 N N . ALA A 1 14 ? -0.546 3.969 -21.406 1.00 51.01 14 ALA A N 20
ATOM 8504 C CA . ALA A 1 14 ? -1.041 5.337 -21.496 1.00 44.24 14 ALA A CA 20
ATOM 8505 C C . ALA A 1 14 ? 0.094 6.313 -21.789 1.00 61.14 14 ALA A C 20
ATOM 8506 O O . ALA A 1 14 ? -0.133 7.401 -22.318 1.00 25.03 14 ALA A O 20
ATOM 8513 N N . GLN A 1 15 ? 1.314 5.916 -21.442 1.00 61.13 15 GLN A N 20
ATOM 8514 C CA . GLN A 1 15 ? 2.484 6.757 -21.667 1.00 54.24 15 GLN A CA 20
ATOM 8515 C C . GLN A 1 15 ? 3.146 6.423 -23.000 1.00 24.13 15 GLN A C 20
ATOM 8516 O O . GLN A 1 15 ? 4.303 6.774 -23.234 1.00 53.42 15 GLN A O 20
ATOM 8530 N N . ARG A 1 16 ? 2.407 5.742 -23.868 1.00 74.45 16 ARG A N 20
ATOM 8531 C CA . ARG A 1 16 ? 2.923 5.358 -25.177 1.00 4.43 16 ARG A CA 20
ATOM 8532 C C . ARG A 1 16 ? 4.102 4.400 -25.036 1.00 61.31 16 ARG A C 20
ATOM 8533 O O . ARG A 1 16 ? 5.172 4.628 -25.601 1.00 11.42 16 ARG A O 20
ATOM 8554 N N . ARG A 1 17 ? 3.898 3.327 -24.279 1.00 63.51 17 ARG A N 20
ATOM 8555 C CA . ARG A 1 17 ? 4.944 2.334 -24.063 1.00 3.33 17 ARG A CA 20
ATOM 8556 C C . ARG A 1 17 ? 4.408 0.923 -24.281 1.00 60.51 17 ARG A C 20
ATOM 8557 O O . ARG A 1 17 ? 5.040 -0.060 -23.894 1.00 21.53 17 ARG A O 20
ATOM 8578 N N . LYS A 1 18 ? 3.238 0.829 -24.904 1.00 12.55 18 LYS A N 20
ATOM 8579 C CA . LYS A 1 18 ? 2.615 -0.461 -25.175 1.00 4.12 18 LYS A CA 20
ATOM 8580 C C . LYS A 1 18 ? 2.535 -1.304 -23.906 1.00 44.21 18 LYS A C 20
ATOM 8581 O O . LYS A 1 18 ? 2.576 -2.532 -23.962 1.00 31.13 18 LYS A O 20
ATOM 8600 N N . GLY A 1 19 ? 2.420 -0.635 -22.763 1.00 22.04 19 GLY A N 20
ATOM 8601 C CA . GLY A 1 19 ? 2.335 -1.339 -21.497 1.00 31.34 19 GLY A CA 20
ATOM 8602 C C . GLY A 1 19 ? 3.696 -1.743 -20.965 1.00 32.20 19 GLY A C 20
ATOM 8603 O O . GLY A 1 19 ? 4.716 -1.513 -21.613 1.00 22.35 19 GLY A O 20
ATOM 8607 N N . GLY A 1 20 ? 3.712 -2.346 -19.780 1.00 34.20 20 GLY A N 20
ATOM 8608 C CA . GLY A 1 20 ? 4.963 -2.771 -19.181 1.00 20.53 20 GLY A CA 20
ATOM 8609 C C . GLY A 1 20 ? 4.774 -3.890 -18.175 1.00 52.31 20 GLY A C 20
ATOM 8610 O O . GLY A 1 20 ? 3.884 -4.728 -18.326 1.00 44.45 20 GLY A O 20
ATOM 8614 N N . LYS A 1 21 ? 5.613 -3.905 -17.145 1.00 61.41 21 LYS A N 20
ATOM 8615 C CA . LYS A 1 21 ? 5.536 -4.929 -16.110 1.00 34.12 21 LYS A CA 20
ATOM 8616 C C . LYS A 1 21 ? 6.225 -4.463 -14.831 1.00 62.44 21 LYS A C 20
ATOM 8617 O O . LYS A 1 21 ? 7.011 -3.516 -14.848 1.00 3.32 21 LYS A O 20
ATOM 8636 N N . CYS A 1 22 ? 5.927 -5.136 -13.725 1.00 61.20 22 CYS A N 20
ATOM 8637 C CA . CYS A 1 22 ? 6.519 -4.793 -12.438 1.00 12.53 22 CYS A CA 20
ATOM 8638 C C . CYS A 1 22 ? 7.721 -5.682 -12.137 1.00 24.41 22 CYS A C 20
ATOM 8639 O O . CYS A 1 22 ? 7.713 -6.878 -12.431 1.00 14.03 22 CYS A O 20
ATOM 8646 N N . LYS A 1 23 ? 8.756 -5.091 -11.549 1.00 14.23 23 LYS A N 20
ATOM 8647 C CA . LYS A 1 23 ? 9.966 -5.828 -11.206 1.00 31.02 23 LYS A CA 20
ATOM 8648 C C . LYS A 1 23 ? 10.411 -5.511 -9.782 1.00 0.23 23 LYS A C 20
ATOM 8649 O O . LYS A 1 23 ? 11.118 -4.532 -9.546 1.00 65.42 23 LYS A O 20
ATOM 8668 N N . ASN A 1 24 ? 9.993 -6.346 -8.836 1.00 13.20 24 ASN A N 20
ATOM 8669 C CA . ASN A 1 24 ? 10.350 -6.154 -7.435 1.00 35.21 24 ASN A CA 20
ATOM 8670 C C . ASN A 1 24 ? 10.002 -4.742 -6.973 1.00 72.31 24 ASN A C 20
ATOM 8671 O O . ASN A 1 24 ? 10.672 -4.177 -6.110 1.00 62.40 24 ASN A O 20
ATOM 8682 N N . GLY A 1 25 ? 8.948 -4.178 -7.555 1.00 15.04 25 GLY A N 20
ATOM 8683 C CA . GLY A 1 25 ? 8.528 -2.837 -7.190 1.00 24.31 25 GLY A CA 20
ATOM 8684 C C . GLY A 1 25 ? 8.754 -1.836 -8.305 1.00 50.21 25 GLY A C 20
ATOM 8685 O O . GLY A 1 25 ? 7.971 -0.902 -8.478 1.00 12.34 25 GLY A O 20
ATOM 8689 N N . ASP A 1 26 ? 9.828 -2.029 -9.063 1.00 12.20 26 ASP A N 20
ATOM 8690 C CA . ASP A 1 26 ? 10.155 -1.134 -10.167 1.00 70.33 26 ASP A CA 20
ATOM 8691 C C . ASP A 1 26 ? 9.252 -1.400 -11.368 1.00 15.24 26 ASP A C 20
ATOM 8692 O O . ASP A 1 26 ? 9.349 -2.444 -12.013 1.00 4.10 26 ASP A O 20
ATOM 8701 N N . CYS A 1 27 ? 8.371 -0.449 -11.661 1.00 3.42 27 CYS A N 20
ATOM 8702 C CA . CYS A 1 27 ? 7.449 -0.579 -12.782 1.00 73.11 27 CYS A CA 20
ATOM 8703 C C . CYS A 1 27 ? 8.135 -0.218 -14.096 1.00 40.52 27 CYS A C 20
ATOM 8704 O O . CYS A 1 27 ? 8.275 0.958 -14.433 1.00 53.24 27 CYS A O 20
ATOM 8711 N N . VAL A 1 28 ? 8.562 -1.237 -14.835 1.00 33.13 28 VAL A N 20
ATOM 8712 C CA . VAL A 1 28 ? 9.232 -1.028 -16.112 1.00 42.14 28 VAL A CA 20
ATOM 8713 C C . VAL A 1 28 ? 8.224 -0.912 -17.250 1.00 14.13 28 VAL A C 20
ATOM 8714 O O . VAL A 1 28 ? 7.193 -1.586 -17.251 1.00 51.24 28 VAL A O 20
ATOM 8727 N N . CYS A 1 29 ? 8.527 -0.053 -18.217 1.00 64.22 29 CYS A N 20
ATOM 8728 C CA . CYS A 1 29 ? 7.648 0.152 -19.362 1.00 2.21 29 CYS A CA 20
ATOM 8729 C C . CYS A 1 29 ? 8.376 -0.152 -20.668 1.00 41.52 29 CYS A C 20
ATOM 8730 O O . CYS A 1 29 ? 9.418 0.435 -20.961 1.00 51.42 29 CYS A O 20
ATOM 8737 N N . ARG A 1 30 ? 7.820 -1.072 -21.449 1.00 14.10 30 ARG A N 20
ATOM 8738 C CA . ARG A 1 30 ? 8.416 -1.454 -22.723 1.00 74.43 30 ARG A CA 20
ATOM 8739 C C . ARG A 1 30 ? 7.338 -1.694 -23.777 1.00 45.12 30 ARG A C 20
ATOM 8740 O O . ARG A 1 30 ? 7.639 -1.861 -24.959 1.00 42.33 30 ARG A O 20
#